Protein AF-A0A1V9YYJ2-F1 (afdb_monomer)

Foldseek 3Di:
DDDDDDDDDDDDDDPPPPPDDDQPVADPLLSVLDDPDPDPVCPVVVQVSCVVSQWDADPVPQWIARRVVRDIDHVVVVPDRDDDDDDDDDDDDDDPPPPPPDDPDDPDPVVVVSVPPDPPPPVVVVVVVVVVVVVVVVVVVVVCVVQCQQPVDPQSDGPDDPAANLLLVLQLVLVVLVVDPDPPDDDDDDCPDPVSDDPPDDRPDPHDDQDHDPCSQVCVQQPFQDQLLVVLVVLLVDQLLCLQVFQEAAQAADLVRPWGQALDPVVNVVCVVVNQALQNYNLSNLLSHNDVVSNCVNQVLLCCLAQLVVLVVDPNSVVSVVCSNPRPDDSVRVSCCSCVVRNHRTHGHDDWDQKDDWDWDWDWRQHPVRDIDTRTSDTDDIDGNNPPILCVQQNDTSSVVSVQCCDPPHQLDSAYSTPPDPRHSSPPDHVLNVCCVVVVAPPPHDPVVVVVCVVVNHRND

pLDDT: mean 78.97, std 23.79, range [22.7, 98.44]

Mean predicted aligned error: 15.54 Å

Organism: Achlya hypogyna (NCBI:txid1202772)

Sequence (461 aa):
MALSSRRRRTTVAPRSHRLSQPSLLFQATVQVFVTTPTEEKDAVTNRAMAAIAGLFVFPSKHVVFDINRWTFLPQKGALCDRTYAGSRMSSVLPQIQDLADYCPSSPTAAMIHHLGQIEAPSSIWLTTGLLYLVVTLACNIAYFNVVVQNLANDYGWAGFNCTGMQPFLANTFNRQLQWASTLQTPTPIALDKPATGDASQQYNVMSTAIKWSRGAVQRQVLDPFTPFTTVITDLRAMNPCMLPWMATQYCWLDFNRSWAMAATAQRQTRCLHHATNAAAYLESGLRNIADWAAWDHCWGVSFDVGVARDLRASAAGRAWLTATSTNANSVAAEVRYWTVVHGLQSFGLQWQNYKSAGMTDAITIVNALGVAYPLLLSQSVGAFHIKQQTSYKLYWSFASDLWAIGANRTSVGGKSLLRASAEFGFANVTRADLLFENTTLVAPLNAGFERLDAMLGPFGA

Solvent-accessible surface area (backbone atoms only — not comparable to full-atom values): 27484 Å² total; per-residue (Å²): 136,82,89,85,85,90,82,79,91,76,86,77,72,85,77,78,73,76,80,75,79,80,64,76,81,54,59,75,69,38,62,72,62,60,66,86,75,90,58,90,82,46,67,69,61,48,52,58,42,31,47,76,52,33,38,45,78,42,83,94,73,51,32,32,37,34,65,89,75,73,43,80,42,54,48,70,63,77,73,43,98,65,87,66,80,86,80,79,94,75,91,76,88,85,86,88,77,88,78,78,87,80,73,86,76,78,84,61,76,67,71,60,60,72,72,65,72,68,74,71,74,54,68,66,59,56,52,50,52,51,48,50,52,52,50,52,51,50,50,51,53,55,49,48,65,63,46,49,49,24,65,71,41,95,61,51,45,64,82,66,37,79,29,22,51,47,25,50,52,26,31,48,50,45,53,50,61,72,69,53,89,59,88,85,62,88,74,89,79,63,80,88,40,79,88,58,62,71,87,91,62,71,48,88,47,93,70,39,79,66,60,66,64,89,57,51,60,56,54,62,68,49,37,30,77,58,55,57,63,55,52,51,52,50,43,38,69,38,60,44,69,52,59,40,68,43,47,39,72,45,37,17,44,37,86,84,57,82,41,44,32,33,70,33,72,70,40,47,57,56,36,63,83,40,67,39,27,43,45,29,24,48,39,61,55,57,41,28,47,70,43,67,67,56,26,40,73,68,42,35,68,26,46,32,47,28,45,51,58,67,27,61,77,39,73,69,35,45,49,49,56,51,56,34,75,64,49,77,70,50,67,70,55,46,42,43,47,42,36,72,75,60,57,36,76,32,50,47,50,52,91,70,51,40,51,46,73,54,44,79,41,64,49,75,49,67,27,97,87,69,52,73,45,81,45,78,47,48,77,44,77,52,45,79,32,77,90,77,38,67,39,51,56,57,52,59,37,44,44,47,55,36,48,38,24,56,32,81,85,40,99,31,34,69,19,22,53,34,59,86,44,96,51,27,35,47,78,89,44,57,53,42,57,54,30,43,75,70,62,73,37,62,85,76,68,51,77,67,55,49,52,47,32,73,72,77,42,63,41,47,91

Radius of gyration: 43.13 Å; Cα contacts (8 Å, |Δi|>4): 512; chains: 1; bounding box: 86×76×126 Å

Structure (mmCIF, N/CA/C/O backbone):
data_AF-A0A1V9YYJ2-F1
#
_entry.id   AF-A0A1V9YYJ2-F1
#
loop_
_atom_site.group_PDB
_atom_site.id
_atom_site.type_symbol
_atom_site.label_atom_id
_atom_site.label_alt_id
_atom_site.label_comp_id
_atom_site.label_asym_id
_atom_site.label_entity_id
_atom_site.label_seq_id
_atom_site.pdbx_PDB_ins_code
_atom_site.Cartn_x
_atom_site.Cartn_y
_atom_site.Cartn_z
_atom_site.occupancy
_atom_site.B_iso_or_equiv
_atom_site.auth_seq_id
_atom_site.auth_comp_id
_atom_site.auth_asym_id
_atom_site.auth_atom_id
_atom_site.pdbx_PDB_model_num
ATOM 1 N N . MET A 1 1 ? -17.102 -40.697 -89.230 1.00 37.06 1 MET A N 1
ATOM 2 C CA . MET A 1 1 ? -15.943 -40.829 -90.142 1.00 37.06 1 MET A CA 1
ATOM 3 C C . MET A 1 1 ? -14.683 -40.775 -89.284 1.00 37.06 1 MET A C 1
ATOM 5 O O . MET A 1 1 ? -14.373 -39.718 -88.768 1.00 37.06 1 MET A O 1
ATOM 9 N N . ALA A 1 2 ? -14.212 -41.915 -88.771 1.00 27.84 2 ALA A N 1
ATOM 10 C CA . ALA A 1 2 ? -13.283 -42.857 -89.425 1.00 27.84 2 ALA A CA 1
ATOM 11 C C . ALA A 1 2 ? -11.838 -42.299 -89.453 1.00 27.84 2 ALA A C 1
ATOM 13 O O . ALA A 1 2 ? -11.575 -41.367 -90.198 1.00 27.84 2 ALA A O 1
ATOM 14 N N . LEU A 1 3 ? -10.989 -42.723 -88.495 1.00 27.16 3 LEU A N 1
ATOM 15 C CA . LEU A 1 3 ? -9.851 -43.674 -88.654 1.00 27.16 3 LEU A CA 1
ATOM 16 C C . LEU A 1 3 ? -8.567 -42.978 -89.163 1.00 27.16 3 LEU A C 1
ATOM 18 O O . LEU A 1 3 ? -8.640 -42.209 -90.100 1.00 27.16 3 LEU A O 1
ATOM 22 N N . SER A 1 4 ? -7.331 -43.227 -88.722 1.00 28.81 4 SER A N 1
ATOM 23 C CA . SER A 1 4 ? -6.692 -43.934 -87.603 1.00 28.81 4 SER A CA 1
ATOM 24 C C . SER A 1 4 ? -5.180 -43.620 -87.727 1.00 28.81 4 SER A C 1
ATOM 26 O O . SER A 1 4 ? -4.692 -43.553 -88.852 1.00 28.81 4 SER A O 1
ATOM 28 N N . SER A 1 5 ? -4.405 -43.542 -86.641 1.00 27.98 5 SER A N 1
ATOM 29 C CA . SER A 1 5 ? -3.248 -44.446 -86.463 1.00 27.98 5 SER A CA 1
ATOM 30 C C . SER A 1 5 ? -2.576 -44.273 -85.093 1.00 27.98 5 SER A C 1
ATOM 32 O O . SER A 1 5 ? -2.344 -43.180 -84.590 1.00 27.98 5 SER A O 1
ATOM 34 N N . ARG A 1 6 ? -2.316 -45.427 -84.472 1.00 32.59 6 ARG A N 1
ATOM 35 C CA . ARG A 1 6 ? -1.686 -45.662 -83.166 1.00 32.59 6 ARG A CA 1
ATOM 36 C C . ARG A 1 6 ? -0.205 -45.266 -83.153 1.00 32.59 6 ARG A C 1
ATOM 38 O O . ARG A 1 6 ? 0.503 -45.625 -84.088 1.00 32.59 6 ARG A O 1
ATOM 45 N N . ARG A 1 7 ? 0.316 -44.867 -81.980 1.00 28.02 7 ARG A N 1
ATOM 46 C CA . ARG A 1 7 ? 1.559 -45.463 -81.435 1.00 28.02 7 ARG A CA 1
ATOM 47 C C . ARG A 1 7 ? 1.689 -45.325 -79.905 1.00 28.02 7 ARG A C 1
ATOM 49 O O . ARG A 1 7 ? 1.794 -44.237 -79.366 1.00 28.02 7 ARG A O 1
ATOM 56 N N . ARG A 1 8 ? 1.641 -46.502 -79.265 1.00 28.17 8 ARG A N 1
ATOM 57 C CA . ARG A 1 8 ? 2.191 -46.972 -77.972 1.00 28.17 8 ARG A CA 1
ATOM 58 C C . ARG A 1 8 ? 2.398 -45.975 -76.814 1.00 28.17 8 ARG A C 1
ATOM 60 O O . ARG A 1 8 ? 3.345 -45.202 -76.803 1.00 28.17 8 ARG A O 1
ATOM 67 N N . ARG A 1 9 ? 1.633 -46.207 -75.736 1.00 31.69 9 ARG A N 1
ATOM 68 C CA . ARG A 1 9 ? 2.074 -46.000 -74.346 1.00 31.69 9 ARG A CA 1
ATOM 69 C C . ARG A 1 9 ? 3.296 -46.882 -74.067 1.00 31.69 9 ARG A C 1
ATOM 71 O O . ARG A 1 9 ? 3.188 -48.104 -74.135 1.00 31.69 9 ARG A O 1
ATOM 78 N N . THR A 1 10 ? 4.416 -46.271 -73.705 1.00 26.25 10 THR A N 1
ATOM 79 C CA . THR A 1 10 ? 5.493 -46.918 -72.947 1.00 26.25 10 THR A CA 1
ATOM 80 C C . THR A 1 10 ? 5.426 -46.418 -71.514 1.00 26.25 10 THR A C 1
ATOM 82 O O . THR A 1 10 ? 5.735 -45.268 -71.223 1.00 26.25 10 THR A O 1
ATOM 85 N N . THR A 1 11 ? 4.990 -47.300 -70.622 1.00 29.62 11 THR A N 1
ATOM 86 C CA . THR A 1 11 ? 5.250 -47.233 -69.186 1.00 29.62 11 THR A CA 1
ATOM 87 C C . THR A 1 11 ? 6.760 -47.198 -68.963 1.00 29.62 11 THR A C 1
ATOM 89 O O . THR A 1 11 ? 7.440 -48.192 -69.217 1.00 29.62 11 THR A O 1
ATOM 92 N N . VAL A 1 12 ? 7.293 -46.063 -68.511 1.00 27.06 12 VAL A N 1
ATOM 93 C CA . VAL A 1 12 ? 8.657 -45.989 -67.982 1.00 27.06 12 VAL A CA 1
ATOM 94 C C . VAL A 1 12 ? 8.564 -46.326 -66.499 1.00 27.06 12 VAL A C 1
ATOM 96 O O . VAL A 1 12 ? 8.037 -45.554 -65.705 1.00 27.06 12 VAL A O 1
ATOM 99 N N . ALA A 1 13 ? 9.016 -47.528 -66.151 1.00 25.92 13 ALA A N 1
ATOM 100 C CA . ALA A 1 13 ? 9.295 -47.909 -64.774 1.00 25.92 13 ALA A CA 1
ATOM 101 C C . ALA A 1 13 ? 10.300 -46.914 -64.156 1.00 25.92 13 ALA A C 1
ATOM 103 O O . ALA A 1 13 ? 11.171 -46.422 -64.882 1.00 25.92 13 ALA A O 1
ATOM 104 N N . PRO A 1 14 ? 10.228 -46.617 -62.845 1.00 23.80 14 PRO A N 1
ATOM 105 C CA . PRO A 1 14 ? 11.203 -45.749 -62.203 1.00 23.80 14 PRO A CA 1
ATOM 106 C C . PRO A 1 14 ? 12.583 -46.39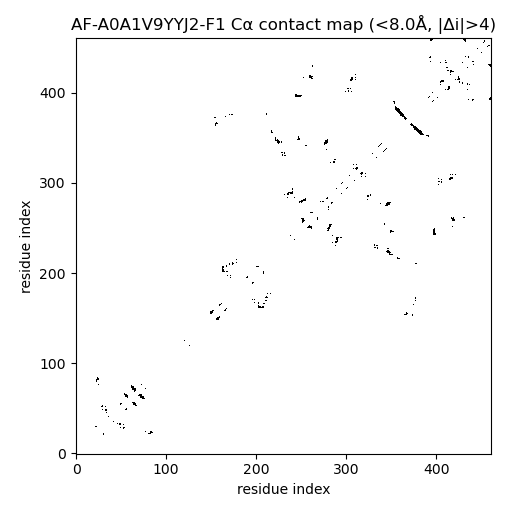8 -62.331 1.00 23.80 14 PRO A C 1
ATOM 108 O O . PRO A 1 14 ? 12.859 -47.435 -61.728 1.00 23.80 14 PRO A O 1
ATOM 111 N N . ARG A 1 15 ? 13.464 -45.803 -63.142 1.00 23.64 15 ARG A N 1
ATOM 112 C CA . ARG A 1 15 ? 14.891 -46.115 -63.079 1.00 23.64 15 ARG A CA 1
ATOM 113 C C . ARG A 1 15 ? 15.366 -45.618 -61.724 1.00 23.64 15 ARG A C 1
ATOM 115 O O . ARG A 1 15 ? 15.479 -44.417 -61.506 1.00 23.64 15 ARG A O 1
ATOM 122 N N . SER A 1 16 ? 15.611 -46.556 -60.818 1.00 27.45 16 SER A N 1
ATOM 123 C CA . SER A 1 16 ? 16.320 -46.322 -59.569 1.00 27.45 16 SER A CA 1
ATOM 124 C C . SER A 1 16 ? 17.687 -45.707 -59.889 1.00 27.45 16 SER A C 1
ATOM 126 O O . SER A 1 16 ? 18.645 -46.428 -60.185 1.00 27.45 16 SER A O 1
ATOM 128 N N . HIS A 1 17 ? 17.787 -44.377 -59.866 1.00 26.33 17 HIS A N 1
ATOM 129 C CA . HIS A 1 17 ? 19.080 -43.725 -59.729 1.00 26.33 17 HIS A CA 1
ATOM 130 C C . HIS A 1 17 ? 19.617 -44.151 -58.365 1.00 26.33 17 HIS A C 1
ATOM 132 O O . HIS A 1 17 ? 19.028 -43.846 -57.330 1.00 26.33 17 HIS A O 1
ATOM 138 N N . ARG A 1 18 ? 20.688 -44.951 -58.379 1.00 26.08 18 ARG A N 1
ATOM 139 C CA . ARG A 1 18 ? 21.444 -45.289 -57.175 1.00 26.08 18 ARG A CA 1
ATOM 140 C C . ARG A 1 18 ? 21.786 -43.975 -56.475 1.00 26.08 18 ARG A C 1
ATOM 142 O O . ARG A 1 18 ? 22.419 -43.121 -57.088 1.00 26.08 18 ARG A O 1
ATOM 149 N N . LEU A 1 19 ? 21.353 -43.824 -55.226 1.00 28.42 19 LEU A N 1
ATOM 150 C CA . LEU A 1 19 ? 21.832 -42.779 -54.327 1.00 28.42 19 LEU A CA 1
ATOM 151 C C . LEU A 1 19 ? 23.361 -42.894 -54.263 1.00 28.42 19 LEU A C 1
ATOM 153 O O . LEU A 1 19 ? 23.882 -43.865 -53.716 1.00 28.42 19 LEU A O 1
ATOM 157 N N . SER A 1 20 ? 24.071 -41.946 -54.874 1.00 40.75 20 SER A N 1
ATOM 158 C CA . SER A 1 20 ? 25.507 -41.775 -54.670 1.00 40.75 20 SER A CA 1
ATOM 159 C C . SER A 1 20 ? 25.718 -41.427 -53.201 1.00 40.75 20 SER A C 1
ATOM 161 O O . SER A 1 20 ? 25.141 -40.453 -52.712 1.00 40.75 20 SER A O 1
ATOM 163 N N . GLN A 1 21 ? 26.475 -42.248 -52.476 1.00 42.50 21 GLN A N 1
ATOM 164 C CA . GLN A 1 21 ? 26.762 -41.972 -51.074 1.00 42.50 21 GLN A CA 1
ATOM 165 C C . GLN A 1 21 ? 27.540 -40.646 -50.963 1.00 42.50 21 GLN A C 1
ATOM 167 O O . GLN A 1 21 ? 28.460 -40.413 -51.743 1.00 42.50 21 GLN A O 1
ATOM 172 N N . PRO A 1 22 ? 27.170 -39.752 -50.033 1.00 44.50 22 PRO A N 1
ATOM 173 C CA . PRO A 1 22 ? 27.871 -38.489 -49.845 1.00 44.50 22 PRO A CA 1
ATOM 174 C C . PRO A 1 22 ? 29.315 -38.718 -49.367 1.00 44.50 22 PRO A C 1
ATOM 176 O O . PRO A 1 22 ? 29.545 -39.413 -48.376 1.00 44.50 22 PRO A O 1
ATOM 179 N N . SER A 1 23 ? 30.296 -38.107 -50.040 1.00 48.06 23 SER A N 1
ATOM 180 C CA . SER A 1 23 ? 31.712 -38.208 -49.660 1.00 48.06 23 SER A CA 1
ATOM 181 C C . SER A 1 23 ? 31.968 -37.598 -48.276 1.00 48.06 23 SER A C 1
ATOM 183 O O . SER A 1 23 ? 31.899 -36.382 -48.102 1.00 48.06 23 SER A O 1
ATOM 185 N N . LEU A 1 24 ? 32.330 -38.430 -47.292 1.00 49.12 24 LEU A N 1
ATOM 186 C CA . LEU A 1 24 ? 32.699 -38.017 -45.921 1.00 49.12 24 LEU A CA 1
ATOM 187 C C . LEU A 1 24 ? 33.987 -37.174 -45.851 1.00 49.12 24 LEU A C 1
ATOM 189 O O . LEU A 1 24 ? 34.376 -36.686 -44.787 1.00 49.12 24 LEU A O 1
ATOM 193 N N . LEU A 1 25 ? 34.675 -37.026 -46.983 1.00 48.78 25 LEU A N 1
ATOM 194 C CA . LEU A 1 25 ? 35.920 -36.282 -47.093 1.00 48.78 25 LEU A CA 1
ATOM 195 C C . LEU A 1 25 ? 35.671 -34.767 -47.105 1.00 48.78 25 LEU A C 1
ATOM 197 O O . LEU A 1 25 ? 36.520 -34.022 -46.622 1.00 48.78 25 LEU A O 1
ATOM 201 N N . PHE A 1 26 ? 34.491 -34.331 -47.555 1.00 53.19 26 PHE A N 1
ATOM 202 C CA . PHE A 1 26 ? 34.093 -32.927 -47.640 1.00 53.19 26 PHE A CA 1
ATOM 203 C C . PHE A 1 26 ? 32.981 -32.582 -46.641 1.00 53.19 26 PHE A C 1
ATOM 205 O O . PHE A 1 26 ? 32.183 -33.429 -46.245 1.00 53.19 26 PHE A O 1
ATOM 212 N N . GLN A 1 27 ? 32.932 -31.320 -46.215 1.00 56.91 27 GLN A N 1
ATOM 213 C CA . GLN A 1 27 ? 31.890 -30.819 -45.318 1.00 56.91 27 GLN A CA 1
ATOM 214 C C . GLN A 1 27 ? 30.522 -30.814 -46.026 1.00 56.91 27 GLN A C 1
ATOM 216 O O . GLN A 1 27 ? 30.451 -30.666 -47.245 1.00 56.91 27 GLN A O 1
ATOM 221 N N . ALA A 1 28 ? 29.428 -30.951 -45.270 1.00 55.91 28 ALA A N 1
ATOM 222 C CA . ALA A 1 28 ? 28.074 -31.074 -45.827 1.00 55.91 28 ALA A CA 1
ATOM 223 C C . ALA A 1 28 ? 27.682 -29.917 -46.769 1.00 55.91 28 ALA A C 1
ATOM 225 O O . ALA A 1 28 ? 26.941 -30.121 -47.724 1.00 55.91 28 ALA A O 1
ATOM 226 N N . THR A 1 29 ? 28.229 -28.719 -46.548 1.00 53.84 29 THR A N 1
ATOM 227 C CA . THR A 1 29 ? 28.042 -27.546 -47.415 1.00 53.84 29 THR A CA 1
ATOM 228 C C . THR A 1 29 ? 28.568 -27.773 -48.832 1.00 53.84 29 THR A C 1
ATOM 230 O O . THR A 1 29 ? 27.906 -27.393 -49.789 1.00 53.84 29 THR A O 1
ATOM 233 N N . VAL A 1 30 ? 29.702 -28.461 -48.991 1.00 50.97 30 VAL A N 1
ATOM 234 C CA . VAL A 1 30 ? 30.293 -28.789 -50.299 1.00 50.97 30 VAL A CA 1
ATOM 235 C C . VAL A 1 30 ? 29.390 -29.738 -51.089 1.00 50.97 30 VAL A C 1
ATOM 237 O O . VAL A 1 30 ? 29.219 -29.576 -52.293 1.00 50.97 30 VAL A O 1
ATOM 240 N N . GLN A 1 31 ? 28.763 -30.702 -50.411 1.00 53.78 31 GLN A N 1
ATOM 241 C CA . GLN A 1 31 ? 27.898 -31.701 -51.048 1.00 53.78 31 GLN A CA 1
ATOM 242 C C . GLN A 1 31 ? 26.609 -31.105 -51.627 1.00 53.78 31 GLN A C 1
ATOM 244 O O . GLN A 1 31 ? 26.038 -31.679 -52.547 1.00 53.78 31 GLN A O 1
ATOM 249 N N . VAL A 1 32 ? 26.163 -29.954 -51.115 1.00 51.12 32 VAL A N 1
ATOM 250 C CA . VAL A 1 32 ? 24.990 -29.238 -51.642 1.00 51.12 32 VAL A CA 1
ATOM 251 C C . VAL A 1 32 ? 25.315 -28.522 -52.956 1.00 51.12 32 VAL A C 1
ATOM 253 O O . VAL A 1 32 ? 24.465 -28.448 -53.838 1.00 51.12 32 VAL A O 1
ATOM 256 N N . PHE A 1 33 ? 26.543 -28.017 -53.107 1.00 46.81 33 PHE A N 1
ATOM 257 C CA . PHE A 1 33 ? 26.962 -27.273 -54.300 1.00 46.81 33 PHE A CA 1
ATOM 258 C C . PHE A 1 33 ? 27.529 -28.166 -55.412 1.00 46.81 33 PHE A C 1
ATOM 260 O O . PHE A 1 33 ? 27.474 -27.792 -56.582 1.00 46.81 33 PHE A O 1
ATOM 267 N N . VAL A 1 34 ? 28.043 -29.354 -55.082 1.00 49.72 34 VAL A N 1
ATOM 268 C CA . VAL A 1 34 ? 28.567 -30.317 -56.063 1.00 49.72 34 VAL A CA 1
ATOM 269 C C . VAL A 1 34 ? 27.426 -31.209 -56.560 1.00 49.72 34 VAL A C 1
ATOM 271 O O . VAL A 1 34 ? 27.210 -32.314 -56.070 1.00 49.72 34 VAL A O 1
ATOM 274 N N . THR A 1 35 ? 26.669 -30.729 -57.543 1.00 44.78 35 THR A N 1
ATOM 275 C CA . THR A 1 35 ? 25.742 -31.574 -58.312 1.00 44.78 35 THR A CA 1
ATOM 276 C C . THR A 1 35 ? 26.499 -32.245 -59.462 1.00 44.78 35 THR A C 1
ATOM 278 O O . THR A 1 35 ? 27.324 -31.621 -60.128 1.00 44.78 35 THR A O 1
ATOM 281 N N . THR A 1 36 ? 26.276 -33.546 -59.680 1.00 42.56 36 THR A N 1
ATOM 282 C CA . THR A 1 36 ? 26.911 -34.300 -60.776 1.00 42.56 36 THR A CA 1
ATOM 283 C C . THR A 1 36 ? 26.451 -33.743 -62.130 1.00 42.56 36 THR A C 1
ATOM 285 O O . THR A 1 36 ? 25.243 -33.772 -62.379 1.00 42.56 36 THR A O 1
ATOM 288 N N . PRO A 1 37 ? 27.350 -33.268 -63.013 1.00 42.00 37 PRO A N 1
ATOM 289 C CA . PRO A 1 37 ? 26.942 -32.656 -64.270 1.00 42.00 37 PRO A CA 1
ATOM 290 C C . PRO A 1 37 ? 26.544 -33.729 -65.285 1.00 42.00 37 PRO A C 1
ATOM 292 O O . PRO A 1 37 ? 27.252 -34.723 -65.461 1.00 42.00 37 PRO A O 1
ATOM 295 N N . THR A 1 38 ? 25.405 -33.537 -65.950 1.00 39.78 38 THR A N 1
ATOM 296 C CA . THR A 1 38 ? 24.913 -34.432 -67.010 1.00 39.78 38 THR A CA 1
ATOM 297 C C . THR A 1 38 ? 25.355 -34.020 -68.415 1.00 39.78 38 THR A C 1
ATOM 299 O O . THR A 1 38 ? 25.208 -34.830 -69.323 1.00 39.78 38 THR A O 1
ATOM 302 N N . GLU A 1 39 ? 25.939 -32.831 -68.619 1.00 36.94 39 GLU A N 1
ATOM 303 C CA . GLU A 1 39 ? 26.444 -32.397 -69.932 1.00 36.94 39 GLU A CA 1
ATOM 304 C C . GLU A 1 39 ? 27.735 -31.551 -69.861 1.00 36.94 39 GLU A C 1
ATOM 306 O O . GLU A 1 39 ? 28.061 -30.902 -68.869 1.00 36.94 39 GLU A O 1
ATOM 311 N N . GLU A 1 40 ? 28.480 -31.557 -70.969 1.00 40.44 40 GLU A N 1
ATOM 312 C CA . GLU A 1 40 ? 29.850 -31.044 -71.149 1.00 40.44 40 GLU A CA 1
ATOM 313 C C . GLU A 1 40 ? 30.000 -29.508 -71.005 1.00 40.44 40 GLU A C 1
ATOM 315 O O . GLU A 1 40 ? 31.113 -28.995 -70.894 1.00 40.44 40 GLU A O 1
ATOM 320 N N . LYS A 1 41 ? 28.891 -28.755 -70.934 1.00 34.53 41 LYS A N 1
ATOM 321 C CA . LYS A 1 41 ? 28.882 -27.289 -70.733 1.00 34.53 41 LYS A CA 1
ATOM 322 C C . LYS A 1 41 ? 29.090 -26.837 -69.277 1.00 34.53 41 LYS A C 1
ATOM 324 O O . LYS A 1 41 ? 29.326 -25.652 -69.049 1.00 34.53 41 LYS A O 1
ATOM 329 N N . ASP A 1 42 ? 29.079 -27.750 -68.306 1.00 38.34 42 ASP A N 1
ATOM 330 C CA . ASP A 1 42 ? 29.080 -27.421 -66.869 1.00 38.34 42 ASP A CA 1
ATOM 331 C C . ASP A 1 42 ? 30.477 -27.287 -66.223 1.00 38.34 42 ASP A C 1
ATOM 333 O O . ASP A 1 42 ? 30.609 -27.023 -65.023 1.00 38.34 42 ASP A O 1
ATOM 337 N N . ALA A 1 43 ? 31.557 -27.446 -66.994 1.00 38.84 43 ALA A N 1
ATOM 338 C CA . ALA A 1 43 ? 32.921 -27.478 -66.453 1.00 38.84 43 ALA A CA 1
ATOM 339 C C . ALA A 1 43 ? 33.406 -26.126 -65.879 1.00 38.84 43 ALA A C 1
ATOM 341 O O . ALA A 1 43 ? 34.162 -26.105 -64.904 1.00 38.84 43 ALA A O 1
ATOM 342 N N . VAL A 1 44 ? 32.963 -24.994 -66.443 1.00 35.44 44 VAL A N 1
ATOM 343 C CA . VAL A 1 44 ? 33.327 -23.641 -65.968 1.00 35.44 44 VAL A CA 1
ATOM 344 C C . VAL A 1 44 ? 32.536 -23.272 -64.706 1.00 35.44 44 VAL A C 1
ATOM 346 O O . VAL A 1 44 ? 33.095 -22.721 -63.755 1.00 35.44 44 VAL A O 1
ATOM 349 N N . THR A 1 45 ? 31.263 -23.668 -64.651 1.00 37.56 45 THR A N 1
ATOM 350 C CA . THR A 1 45 ? 30.339 -23.491 -63.518 1.00 37.56 45 THR A CA 1
ATOM 351 C C . THR A 1 45 ? 30.837 -24.208 -62.256 1.00 37.56 45 THR A C 1
ATOM 353 O O . THR A 1 45 ? 30.661 -23.725 -61.137 1.00 37.56 45 THR A O 1
ATOM 356 N N . ASN A 1 46 ? 31.562 -25.315 -62.436 1.00 52.78 46 ASN A N 1
ATOM 357 C CA . ASN A 1 46 ? 32.107 -26.139 -61.359 1.00 52.78 46 ASN A CA 1
ATOM 358 C C . ASN A 1 46 ? 33.237 -25.465 -60.552 1.00 52.78 46 ASN A C 1
ATOM 360 O O . ASN A 1 46 ? 33.392 -25.750 -59.368 1.00 52.78 46 ASN A O 1
ATOM 364 N N . ARG A 1 47 ? 34.019 -24.540 -61.137 1.00 51.31 47 ARG A N 1
ATOM 365 C CA . ARG A 1 47 ? 35.118 -23.859 -60.412 1.00 51.31 47 ARG A CA 1
ATOM 366 C C . ARG A 1 47 ? 34.626 -22.756 -59.486 1.00 51.31 47 ARG A C 1
ATOM 368 O O . ARG A 1 47 ? 35.138 -22.624 -58.380 1.00 51.31 47 ARG A O 1
ATOM 375 N N . ALA A 1 48 ? 33.638 -21.983 -59.932 1.00 52.66 48 ALA A N 1
ATOM 376 C CA . ALA A 1 48 ? 33.012 -20.964 -59.098 1.00 52.66 48 ALA A CA 1
ATOM 377 C C . ALA A 1 48 ? 32.258 -21.614 -57.929 1.00 52.66 48 ALA A C 1
ATOM 379 O O . ALA A 1 48 ? 32.418 -21.183 -56.792 1.00 52.66 48 ALA A O 1
ATOM 380 N N . MET A 1 49 ? 31.522 -22.704 -58.186 1.00 51.53 49 MET A N 1
ATOM 381 C CA . MET A 1 49 ? 30.853 -23.469 -57.128 1.00 51.53 49 MET A CA 1
ATOM 382 C C . MET A 1 49 ? 31.844 -24.139 -56.168 1.00 51.53 49 MET A C 1
ATOM 384 O O . MET A 1 49 ? 31.633 -24.080 -54.961 1.00 51.53 49 MET A O 1
ATOM 388 N N . ALA A 1 50 ? 32.961 -24.684 -56.664 1.00 54.00 50 ALA A N 1
ATOM 389 C CA . ALA A 1 50 ? 34.034 -25.194 -55.810 1.00 54.00 50 ALA A CA 1
ATOM 390 C C . ALA A 1 50 ? 34.653 -24.087 -54.938 1.00 54.00 50 ALA A C 1
ATOM 392 O O . ALA A 1 50 ? 34.809 -24.290 -53.738 1.00 54.00 50 ALA A O 1
ATOM 393 N N . ALA A 1 51 ? 34.926 -22.901 -55.493 1.00 59.84 51 ALA A N 1
ATOM 394 C CA . ALA A 1 51 ? 35.468 -21.771 -54.737 1.00 59.84 51 ALA A CA 1
ATOM 395 C C . ALA A 1 51 ? 34.486 -21.245 -53.673 1.00 59.84 51 ALA A C 1
ATOM 397 O O . ALA A 1 51 ? 34.900 -20.973 -52.548 1.00 59.84 51 ALA A O 1
ATOM 398 N N . ILE A 1 52 ? 33.186 -21.165 -53.988 1.00 57.97 52 ILE A N 1
ATOM 399 C CA . ILE A 1 52 ? 32.123 -20.811 -53.027 1.00 57.97 52 ILE A CA 1
ATOM 400 C C . ILE A 1 52 ? 32.001 -21.879 -51.929 1.00 57.97 52 ILE A C 1
ATOM 402 O O . ILE A 1 52 ? 31.782 -21.552 -50.766 1.00 57.97 52 ILE A O 1
ATOM 406 N N . ALA A 1 53 ? 32.206 -23.149 -52.276 1.00 55.16 53 ALA A N 1
ATOM 407 C CA . ALA A 1 53 ? 32.266 -24.257 -51.328 1.00 55.16 53 ALA A CA 1
ATOM 408 C C . ALA A 1 53 ? 33.593 -24.324 -50.536 1.00 55.16 53 ALA A C 1
ATOM 410 O O . ALA A 1 53 ? 33.730 -25.166 -49.648 1.00 55.16 53 ALA A O 1
ATOM 411 N N . GLY A 1 54 ? 34.561 -23.441 -50.819 1.00 59.03 54 GLY A N 1
ATOM 412 C CA . GLY A 1 54 ? 35.845 -23.362 -50.120 1.00 59.03 54 GLY A CA 1
ATOM 413 C C . GLY A 1 54 ? 36.957 -24.268 -50.669 1.00 59.03 54 GLY A C 1
ATOM 414 O O . GLY A 1 54 ? 37.963 -24.474 -49.995 1.00 59.03 54 GLY A O 1
ATOM 415 N N . LEU A 1 55 ? 36.803 -24.812 -51.877 1.00 61.16 55 LEU A N 1
ATOM 416 C CA . LEU A 1 55 ? 37.767 -25.690 -52.544 1.00 61.16 55 LEU A CA 1
ATOM 417 C C . LEU A 1 55 ? 38.499 -24.968 -53.683 1.00 61.16 55 LEU A C 1
ATOM 419 O O . LEU A 1 55 ? 37.897 -24.551 -54.673 1.00 61.16 55 LEU A O 1
ATOM 423 N N . PHE A 1 56 ? 39.826 -24.895 -53.588 1.00 63.59 56 PHE A N 1
ATOM 424 C CA . PHE A 1 56 ? 40.696 -24.268 -54.584 1.00 63.59 56 PHE A CA 1
ATOM 425 C C . PHE A 1 56 ? 41.561 -25.318 -55.283 1.00 63.59 56 PHE A C 1
ATOM 427 O O . PHE A 1 56 ? 42.428 -25.945 -54.676 1.00 63.59 56 PHE A O 1
ATOM 434 N N . VAL A 1 57 ? 41.337 -25.526 -56.580 1.00 57.84 57 VAL A N 1
ATOM 435 C CA . VAL A 1 57 ? 42.064 -26.532 -57.370 1.00 57.84 57 VAL A CA 1
ATOM 436 C C . VAL A 1 57 ? 43.342 -25.922 -57.948 1.00 57.84 57 VAL A C 1
ATOM 438 O O . VAL A 1 57 ? 43.268 -24.944 -58.688 1.00 57.84 57 VAL A O 1
ATOM 441 N N . PHE A 1 58 ? 44.503 -26.522 -57.662 1.00 56.78 58 PHE A N 1
ATOM 442 C CA . PHE A 1 58 ? 45.800 -26.123 -58.218 1.00 56.78 58 PHE A CA 1
ATOM 443 C C . PHE A 1 58 ? 46.211 -27.061 -59.368 1.00 56.78 58 PHE A C 1
ATOM 445 O O . PHE A 1 58 ? 46.662 -28.185 -59.112 1.00 56.78 58 PHE A O 1
ATOM 452 N N . PRO A 1 59 ? 46.110 -26.619 -60.639 1.00 50.12 59 PRO A N 1
ATOM 453 C CA . PRO A 1 59 ? 46.319 -27.486 -61.802 1.00 50.12 59 PRO A CA 1
ATOM 454 C C . PRO A 1 59 ? 47.758 -27.992 -61.930 1.00 50.12 59 PRO A C 1
ATOM 456 O O . PRO A 1 59 ? 47.983 -29.116 -62.360 1.00 50.12 59 PRO A O 1
ATOM 459 N N . SER A 1 60 ? 48.738 -27.180 -61.525 1.00 48.50 60 SER A N 1
ATOM 460 C CA . SER A 1 60 ? 50.167 -27.464 -61.715 1.00 48.50 60 SER A CA 1
ATOM 461 C C . SER A 1 60 ? 50.733 -28.531 -60.779 1.00 48.50 60 SER A C 1
ATOM 463 O O . SER A 1 60 ? 51.834 -29.020 -61.015 1.00 48.50 60 SER A O 1
ATOM 465 N N . LYS A 1 61 ? 50.015 -28.882 -59.705 1.00 51.91 61 LYS A N 1
ATOM 466 C CA . LYS A 1 61 ? 50.493 -29.827 -58.683 1.00 51.91 61 LYS A CA 1
ATOM 467 C C . LYS A 1 61 ? 49.563 -31.020 -58.457 1.00 51.91 61 LYS A C 1
ATOM 469 O O . LYS A 1 61 ? 49.899 -31.880 -57.654 1.00 51.91 61 LYS A O 1
ATOM 474 N N . HIS A 1 62 ? 48.421 -31.091 -59.148 1.00 56.78 62 HIS A N 1
ATOM 475 C CA . HIS A 1 62 ? 47.375 -32.095 -58.905 1.00 56.78 62 HIS A CA 1
ATOM 476 C C . HIS A 1 62 ? 46.899 -32.140 -57.438 1.00 56.78 62 HIS A C 1
ATOM 478 O O . HIS A 1 62 ? 46.704 -33.215 -56.861 1.00 56.78 62 HIS A O 1
ATOM 484 N N . VAL A 1 63 ? 46.708 -30.966 -56.823 1.00 56.31 63 VAL A N 1
ATOM 485 C CA . VAL A 1 63 ? 46.282 -30.819 -55.420 1.00 56.31 63 VAL A CA 1
ATOM 486 C C . VAL A 1 63 ? 45.081 -29.874 -55.320 1.00 56.31 63 VAL A C 1
ATOM 488 O O . VAL A 1 63 ? 45.016 -28.868 -56.027 1.00 56.31 63 VAL A O 1
ATOM 491 N N . VAL A 1 64 ? 44.140 -30.182 -54.430 1.00 62.66 64 VAL A N 1
ATOM 492 C CA . VAL A 1 64 ? 43.012 -29.320 -54.050 1.00 62.66 64 VAL A CA 1
ATOM 493 C C . VAL A 1 64 ? 43.255 -28.786 -52.642 1.00 62.66 64 VAL A C 1
ATOM 495 O O . VAL A 1 64 ? 43.550 -29.557 -51.735 1.00 62.66 64 VAL A O 1
ATOM 498 N N . PHE A 1 65 ? 43.153 -27.477 -52.452 1.00 65.50 65 PHE A N 1
ATOM 499 C CA . PHE A 1 65 ? 43.227 -26.840 -51.143 1.00 65.50 65 PHE A CA 1
ATOM 500 C C . PHE A 1 65 ? 41.819 -26.607 -50.596 1.00 65.50 65 PHE A C 1
ATOM 502 O O . PHE A 1 65 ? 41.012 -25.941 -51.242 1.00 65.50 65 PHE A O 1
ATOM 509 N N . ASP A 1 66 ? 41.532 -27.161 -49.423 1.00 66.50 66 ASP A N 1
ATOM 510 C CA . ASP A 1 66 ? 40.283 -26.934 -48.693 1.00 66.50 66 ASP A CA 1
ATOM 511 C C . ASP A 1 66 ? 40.503 -25.826 -47.660 1.00 66.50 66 ASP A C 1
ATOM 513 O O . ASP A 1 66 ? 41.256 -26.009 -46.701 1.00 66.50 66 ASP A O 1
ATOM 517 N N . ILE A 1 67 ? 39.850 -24.676 -47.852 1.00 66.31 67 ILE A N 1
ATOM 518 C CA . ILE A 1 67 ? 39.968 -23.519 -46.959 1.00 66.31 67 ILE A CA 1
ATOM 519 C C . ILE A 1 67 ? 39.328 -23.775 -45.592 1.00 66.31 67 ILE A C 1
ATOM 521 O O . ILE A 1 67 ? 39.811 -23.252 -44.592 1.00 66.31 67 ILE A O 1
ATOM 525 N N . ASN A 1 68 ? 38.286 -24.610 -45.527 1.00 61.06 68 ASN A N 1
ATOM 526 C CA . ASN A 1 68 ? 37.566 -24.889 -44.286 1.00 61.06 68 ASN A CA 1
ATOM 527 C C . ASN A 1 68 ? 38.397 -25.781 -43.354 1.00 61.06 68 ASN A C 1
ATOM 529 O O . ASN A 1 68 ? 38.276 -25.693 -42.134 1.00 61.06 68 ASN A O 1
ATOM 533 N N . ARG A 1 69 ? 39.255 -26.635 -43.926 1.00 61.03 69 ARG A N 1
ATOM 534 C CA . ARG A 1 69 ? 40.173 -27.515 -43.180 1.00 61.03 69 ARG A CA 1
ATOM 535 C C . ARG A 1 69 ? 41.626 -27.056 -43.190 1.00 61.03 69 ARG A C 1
ATOM 537 O O . ARG A 1 69 ? 42.437 -27.651 -42.489 1.00 61.03 69 ARG A O 1
ATOM 544 N N . TRP A 1 70 ? 41.958 -26.047 -43.989 1.00 68.75 70 TRP A N 1
ATOM 545 C CA . TRP A 1 70 ? 43.314 -25.540 -44.191 1.00 68.75 70 TRP A CA 1
ATOM 546 C C . TRP A 1 70 ? 44.330 -26.633 -44.578 1.00 68.75 70 TRP A C 1
ATOM 548 O O . TRP A 1 70 ? 45.443 -26.697 -44.055 1.00 68.75 70 TRP A O 1
ATOM 558 N N . THR A 1 71 ? 43.940 -27.543 -45.477 1.00 65.25 71 THR A N 1
ATOM 559 C CA . THR A 1 71 ? 44.767 -28.698 -45.877 1.00 65.25 71 THR A CA 1
ATOM 560 C C . THR A 1 71 ? 44.775 -28.923 -47.386 1.00 65.25 71 THR A C 1
ATOM 562 O O . THR A 1 71 ? 43.867 -28.521 -48.112 1.00 65.25 71 THR A O 1
ATOM 565 N N . PHE A 1 72 ? 45.839 -29.577 -47.857 1.00 63.06 72 PHE A N 1
ATOM 566 C CA . PHE A 1 72 ? 46.042 -29.957 -49.251 1.00 63.06 72 PHE A CA 1
ATOM 567 C C . PHE A 1 72 ? 45.653 -31.426 -49.468 1.00 63.06 72 PHE A C 1
ATOM 569 O O . PHE A 1 72 ? 46.196 -32.318 -48.819 1.00 63.06 72 PHE A O 1
ATOM 576 N N . LEU A 1 73 ? 44.740 -31.679 -50.404 1.00 61.81 73 LEU A N 1
ATOM 577 C CA . LEU A 1 73 ? 44.235 -33.003 -50.761 1.00 61.81 73 LEU A CA 1
ATOM 578 C C . LEU A 1 73 ? 44.730 -33.416 -52.162 1.00 61.81 73 LEU A C 1
ATOM 580 O O . LEU A 1 73 ? 44.640 -32.617 -53.097 1.00 61.81 73 LEU A O 1
ATOM 584 N N . PRO A 1 74 ? 45.221 -34.653 -52.364 1.00 58.41 74 PRO A N 1
ATOM 585 C CA . PRO A 1 74 ? 45.618 -35.128 -53.687 1.00 58.41 74 PRO A CA 1
ATOM 586 C C . PRO A 1 74 ? 44.404 -35.306 -54.613 1.00 58.41 74 PRO A C 1
ATOM 588 O O . PRO A 1 74 ? 43.423 -35.955 -54.249 1.00 58.41 74 PRO A O 1
ATOM 591 N N . GLN A 1 75 ? 44.489 -34.808 -55.853 1.00 51.50 75 GLN A N 1
ATOM 592 C CA . GLN A 1 75 ? 43.382 -34.807 -56.826 1.00 51.50 75 GLN A CA 1
ATOM 593 C C . GLN A 1 75 ? 42.844 -36.217 -57.148 1.00 51.50 75 GLN A C 1
ATOM 595 O O . GLN A 1 75 ? 41.647 -36.382 -57.374 1.00 51.50 75 GLN A O 1
ATOM 600 N N . LYS A 1 76 ? 43.695 -37.255 -57.104 1.00 46.56 76 LYS A N 1
ATOM 601 C CA . LYS A 1 76 ? 43.286 -38.663 -57.296 1.00 46.56 76 LYS A CA 1
ATOM 602 C C . LYS A 1 76 ? 42.440 -39.215 -56.138 1.00 46.56 76 LYS A C 1
ATOM 604 O O . LYS A 1 76 ? 41.580 -40.056 -56.374 1.00 46.56 76 LYS A O 1
ATOM 609 N N . GLY A 1 77 ? 42.654 -38.726 -54.915 1.00 46.88 77 GLY A N 1
ATOM 610 C CA . GLY 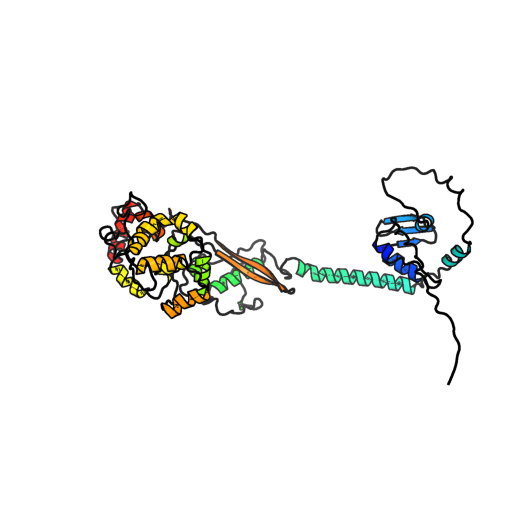A 1 77 ? 41.871 -39.105 -53.732 1.00 46.88 77 GLY A CA 1
ATOM 611 C C . GLY A 1 77 ? 40.531 -38.372 -53.626 1.00 46.88 77 GLY A C 1
ATOM 612 O O . GLY A 1 77 ? 39.615 -38.882 -52.999 1.00 46.88 77 GLY A O 1
ATOM 613 N N . ALA A 1 78 ? 40.390 -37.212 -54.277 1.00 45.38 78 ALA A N 1
ATOM 614 C CA . ALA A 1 78 ? 39.131 -36.465 -54.338 1.00 45.38 78 ALA A CA 1
ATOM 615 C C . ALA A 1 78 ? 38.124 -37.038 -55.361 1.00 45.38 78 ALA A C 1
ATOM 617 O O . ALA A 1 78 ? 36.929 -36.794 -55.232 1.00 45.38 78 ALA A O 1
ATOM 618 N N . LEU A 1 79 ? 38.603 -37.785 -56.367 1.00 42.50 79 LEU A N 1
ATOM 619 C CA . LEU A 1 79 ? 37.788 -38.405 -57.428 1.00 42.50 79 LEU A CA 1
ATOM 620 C C . LEU A 1 79 ? 37.507 -39.900 -57.202 1.00 42.50 79 LEU A C 1
ATOM 622 O O . LEU A 1 79 ? 36.610 -40.451 -57.834 1.00 42.50 79 LEU A O 1
ATOM 626 N N . CYS A 1 80 ? 38.264 -40.567 -56.326 1.00 35.34 80 CYS A N 1
ATOM 627 C CA . CYS A 1 80 ? 37.987 -41.946 -55.935 1.00 35.34 80 CYS A CA 1
ATOM 628 C C . CYS A 1 80 ? 37.086 -41.954 -54.702 1.00 35.34 80 CYS A C 1
ATOM 630 O O . CYS A 1 80 ? 37.466 -41.466 -53.643 1.00 35.34 80 CYS A O 1
ATOM 632 N N . ASP A 1 81 ? 35.908 -42.548 -54.849 1.00 37.34 81 ASP A N 1
ATOM 633 C CA . ASP A 1 81 ? 34.870 -42.675 -53.829 1.00 37.34 81 ASP A CA 1
ATOM 634 C C . ASP A 1 81 ? 35.281 -43.675 -52.724 1.00 37.34 81 ASP A C 1
ATOM 636 O O . ASP A 1 81 ? 34.735 -44.772 -52.597 1.00 37.34 81 ASP A O 1
ATOM 640 N N . ARG A 1 82 ? 36.333 -43.353 -51.954 1.00 33.62 82 ARG A N 1
ATOM 641 C CA . ARG A 1 82 ? 36.752 -44.135 -50.783 1.00 33.62 82 ARG A CA 1
ATOM 642 C C . ARG A 1 82 ? 36.990 -43.258 -49.557 1.00 33.62 82 ARG A C 1
ATOM 644 O O . ARG A 1 82 ? 37.807 -42.344 -49.531 1.00 33.62 82 ARG A O 1
ATOM 651 N N . THR A 1 83 ? 36.245 -43.625 -48.523 1.00 30.31 83 THR A N 1
ATOM 652 C CA . THR A 1 83 ? 36.240 -43.167 -47.134 1.00 30.31 83 THR A CA 1
ATOM 653 C C . THR A 1 83 ? 37.630 -42.955 -46.526 1.00 30.31 83 THR A C 1
ATOM 655 O O . THR A 1 83 ? 38.382 -43.914 -46.369 1.00 30.31 83 THR A O 1
ATOM 658 N N . TYR A 1 84 ? 37.910 -41.736 -46.053 1.00 28.59 84 TYR A N 1
ATOM 659 C CA . TYR A 1 84 ? 38.880 -41.491 -44.979 1.00 28.59 84 TYR A CA 1
ATOM 660 C C . TYR A 1 84 ? 38.109 -41.214 -43.681 1.00 28.59 84 TYR A C 1
ATOM 662 O O . TYR A 1 84 ? 37.598 -40.116 -43.469 1.00 28.59 84 TYR A O 1
ATOM 670 N N . ALA A 1 85 ? 37.999 -42.230 -42.823 1.00 24.27 85 ALA A N 1
ATOM 671 C CA . ALA A 1 85 ? 37.622 -42.057 -41.424 1.00 24.27 85 ALA A CA 1
ATOM 672 C C . ALA A 1 85 ? 38.890 -41.673 -40.651 1.00 24.27 85 ALA A C 1
ATOM 674 O O . ALA A 1 85 ? 39.898 -42.376 -40.709 1.00 24.27 85 ALA A O 1
ATOM 675 N N . GLY A 1 86 ? 38.873 -40.507 -40.009 1.00 26.64 86 GLY A N 1
ATOM 676 C CA . GLY A 1 86 ? 40.061 -39.924 -39.398 1.00 26.64 86 GLY A CA 1
ATOM 677 C C . GLY A 1 86 ? 40.632 -40.743 -38.242 1.00 26.64 86 GLY A C 1
ATOM 678 O O . GLY A 1 86 ? 39.911 -41.437 -37.535 1.00 26.64 86 GLY A O 1
ATOM 679 N N . SER A 1 87 ? 41.932 -40.597 -38.002 1.00 25.52 87 SER A N 1
ATOM 680 C CA . SER A 1 87 ? 42.480 -40.311 -36.671 1.00 25.52 87 SER A CA 1
ATOM 681 C C . SER A 1 87 ? 44.011 -40.252 -36.709 1.00 25.52 87 SER A C 1
ATOM 683 O O . SER A 1 87 ? 44.666 -41.109 -37.281 1.00 25.52 87 SER A O 1
ATOM 685 N N . ARG A 1 88 ? 44.542 -39.237 -36.018 1.00 24.22 88 ARG A N 1
ATOM 686 C CA . ARG A 1 88 ? 45.901 -39.134 -35.461 1.00 24.22 88 ARG A CA 1
ATOM 687 C C . ARG A 1 88 ? 47.075 -38.996 -36.441 1.00 24.22 88 ARG A C 1
ATOM 689 O O . ARG A 1 88 ? 47.524 -39.917 -37.105 1.00 24.22 88 ARG A O 1
ATOM 696 N N . MET A 1 89 ? 47.626 -37.788 -36.386 1.00 30.56 89 MET A N 1
ATOM 697 C CA . MET A 1 89 ? 49.015 -37.430 -36.649 1.00 30.56 89 MET A CA 1
ATOM 698 C C . MET A 1 89 ? 49.981 -38.514 -36.143 1.00 30.56 89 MET A C 1
ATOM 700 O O . MET A 1 89 ? 50.040 -38.759 -34.941 1.00 30.56 89 MET A O 1
ATOM 704 N N . SER A 1 90 ? 50.726 -39.137 -37.056 1.00 22.70 90 SER A N 1
ATOM 705 C CA . SER A 1 90 ? 52.092 -39.599 -36.812 1.00 22.70 90 SER A CA 1
ATOM 706 C C . SER A 1 90 ? 52.792 -39.927 -38.128 1.00 22.70 90 SER A C 1
ATOM 708 O O . SER A 1 90 ? 52.218 -40.508 -39.042 1.00 22.70 90 SER A O 1
ATOM 710 N N . SER A 1 91 ? 54.036 -39.469 -38.180 1.00 28.72 91 SER A N 1
ATOM 711 C CA . SER A 1 91 ? 55.119 -39.773 -39.110 1.00 28.72 91 SER A CA 1
ATOM 712 C C . SER A 1 91 ? 55.045 -41.110 -39.857 1.00 28.72 91 SER A C 1
ATOM 714 O O . SER A 1 91 ? 54.700 -42.123 -39.257 1.00 28.72 91 SER A O 1
ATOM 716 N N . VAL A 1 92 ? 55.556 -41.071 -41.099 1.00 24.25 92 VAL A N 1
ATOM 717 C CA . VAL A 1 92 ? 56.240 -42.119 -41.897 1.00 24.25 92 VAL A CA 1
ATOM 718 C C . VAL A 1 92 ? 55.675 -42.177 -43.332 1.00 24.25 92 VAL A C 1
ATOM 720 O O . VAL A 1 92 ? 54.736 -42.899 -43.640 1.00 24.25 92 VAL A O 1
ATOM 723 N N . LEU A 1 93 ? 56.297 -41.413 -44.243 1.00 31.33 93 LEU A N 1
ATOM 724 C CA . LEU A 1 93 ? 56.661 -41.957 -45.562 1.00 31.33 93 LEU A CA 1
ATOM 725 C C . LEU A 1 93 ? 57.682 -43.071 -45.267 1.00 31.33 93 LEU A C 1
ATOM 727 O O . LEU A 1 93 ? 58.634 -42.744 -44.554 1.00 31.33 93 LEU A O 1
ATOM 731 N N . PRO A 1 94 ? 57.538 -44.332 -45.730 1.00 36.41 94 PRO A N 1
ATOM 732 C CA . PRO A 1 94 ? 57.248 -44.684 -47.125 1.00 36.41 94 PRO A CA 1
ATOM 733 C C . PRO A 1 94 ? 56.437 -45.995 -47.307 1.00 36.41 94 PRO A C 1
ATOM 735 O O . PRO A 1 94 ? 56.925 -47.072 -46.989 1.00 36.41 94 PRO A O 1
ATOM 738 N N . GLN A 1 95 ? 55.241 -45.957 -47.901 1.00 29.39 95 GLN A N 1
ATOM 739 C CA . GLN A 1 95 ? 54.636 -47.162 -48.504 1.00 29.39 95 GLN A CA 1
ATOM 740 C C . GLN A 1 95 ? 53.460 -46.776 -49.412 1.00 29.39 95 GLN A C 1
ATOM 742 O O . GLN A 1 95 ? 52.292 -46.945 -49.085 1.00 29.39 95 GLN A O 1
ATOM 747 N N . ILE A 1 96 ? 53.771 -46.188 -50.569 1.00 35.44 96 ILE A N 1
ATOM 748 C CA . ILE A 1 96 ? 52.803 -45.992 -51.664 1.00 35.44 96 ILE A CA 1
ATOM 749 C C . ILE A 1 96 ? 53.431 -46.524 -52.958 1.00 35.44 96 ILE A C 1
ATOM 751 O O . ILE A 1 96 ? 53.534 -45.814 -53.953 1.00 35.44 96 ILE A O 1
ATOM 755 N N . GLN A 1 97 ? 53.928 -47.763 -52.925 1.00 33.72 97 GLN A N 1
ATOM 756 C CA . GLN A 1 97 ? 54.414 -48.455 -54.126 1.00 33.72 97 GLN A CA 1
ATOM 757 C C . GLN A 1 97 ? 53.621 -49.724 -54.479 1.00 33.72 97 GLN A C 1
ATOM 759 O O . GLN A 1 97 ? 53.632 -50.094 -55.644 1.00 33.72 97 GLN A O 1
ATOM 764 N N . ASP A 1 98 ? 52.794 -50.277 -53.581 1.00 31.84 98 ASP A N 1
ATOM 765 C CA . ASP A 1 98 ? 52.141 -51.585 -53.809 1.00 31.84 98 ASP A CA 1
ATOM 766 C C . ASP A 1 98 ? 50.604 -51.547 -53.941 1.00 31.84 98 ASP A C 1
ATOM 768 O O . ASP A 1 98 ? 49.901 -52.454 -53.504 1.00 31.84 98 ASP A O 1
ATOM 772 N N . LEU A 1 99 ? 50.036 -50.509 -54.562 1.00 33.28 99 LEU A N 1
ATOM 773 C CA . LEU A 1 99 ? 48.604 -50.493 -54.932 1.00 33.28 99 LEU A CA 1
ATOM 774 C C . LEU A 1 99 ? 48.367 -50.202 -56.423 1.00 33.28 99 LEU A C 1
ATOM 776 O O . LEU A 1 99 ? 47.271 -49.807 -56.820 1.00 33.28 99 LEU A O 1
ATOM 780 N N . ALA A 1 100 ? 49.389 -50.408 -57.259 1.00 34.16 100 ALA A N 1
ATOM 781 C CA . ALA A 1 100 ? 49.317 -50.185 -58.702 1.00 34.16 100 ALA A CA 1
ATOM 782 C C . ALA A 1 100 ? 48.555 -51.283 -59.480 1.00 34.16 100 ALA A C 1
ATOM 784 O O . ALA A 1 100 ? 48.152 -51.037 -60.614 1.00 34.16 100 ALA A O 1
ATOM 785 N N . ASP A 1 101 ? 48.279 -52.448 -58.884 1.00 33.53 101 ASP A N 1
ATOM 786 C CA . ASP A 1 101 ? 48.008 -53.662 -59.674 1.00 33.53 101 ASP A CA 1
ATOM 787 C C . ASP A 1 101 ? 46.544 -54.098 -59.824 1.00 33.53 101 ASP A C 1
ATOM 789 O O . ASP A 1 101 ? 46.278 -55.189 -60.321 1.00 33.53 101 ASP A O 1
ATOM 793 N N . TYR A 1 102 ? 45.551 -53.270 -59.484 1.00 31.84 102 TYR A N 1
ATOM 794 C CA . TYR A 1 102 ? 44.160 -53.640 -59.790 1.00 31.84 102 TYR A CA 1
ATOM 795 C C . TYR A 1 102 ? 43.281 -52.446 -60.158 1.00 31.84 102 TYR A C 1
ATOM 797 O O . TYR A 1 102 ? 42.364 -52.056 -59.437 1.00 31.84 102 TYR A O 1
ATOM 805 N N . CYS A 1 103 ? 43.559 -51.866 -61.325 1.00 26.86 103 CYS A N 1
ATOM 806 C CA . CYS A 1 103 ? 42.624 -50.982 -62.010 1.00 26.86 103 CYS A CA 1
ATOM 807 C C . CYS A 1 103 ? 42.121 -51.707 -63.271 1.00 26.86 103 CYS A C 1
ATOM 809 O O . CYS A 1 103 ? 42.887 -51.840 -64.229 1.00 26.86 103 CYS A O 1
ATOM 811 N N . PRO A 1 104 ? 40.879 -52.230 -63.300 1.00 30.59 104 PRO A N 1
ATOM 812 C CA . PRO A 1 104 ? 40.325 -52.790 -64.522 1.00 30.59 104 PRO A CA 1
ATOM 813 C C . PRO A 1 104 ? 40.175 -51.670 -65.556 1.00 30.59 104 PRO A C 1
ATOM 815 O O . PRO A 1 104 ? 39.409 -50.731 -65.359 1.00 30.59 104 PRO A O 1
ATOM 818 N N . SER A 1 105 ? 40.966 -51.783 -66.626 1.00 32.97 105 SER A N 1
ATOM 819 C CA . SER A 1 105 ? 40.808 -51.145 -67.940 1.00 32.97 105 SER A CA 1
ATOM 820 C C . SER A 1 105 ? 40.213 -49.728 -67.944 1.00 32.97 105 SER A C 1
ATOM 822 O O . SER A 1 105 ? 39.001 -49.544 -68.022 1.00 32.97 105 SER A O 1
ATOM 824 N N . SER A 1 106 ? 41.113 -48.740 -67.951 1.00 34.00 106 SER A N 1
ATOM 825 C CA . SER A 1 106 ? 41.011 -47.463 -68.678 1.00 34.00 106 SER A CA 1
ATOM 826 C C . SER A 1 106 ? 39.603 -46.878 -68.923 1.00 34.00 106 SER A C 1
ATOM 828 O O . SER A 1 106 ? 38.972 -47.213 -69.930 1.00 34.00 106 SER A O 1
ATOM 830 N N . PRO A 1 107 ? 39.179 -45.851 -68.167 1.00 31.72 107 PRO A N 1
ATOM 831 C CA . PRO A 1 107 ? 38.475 -44.744 -68.783 1.00 31.72 107 PRO A CA 1
ATOM 832 C C . PRO A 1 107 ? 39.508 -43.919 -69.561 1.00 31.72 107 PRO A C 1
ATOM 834 O O . PRO A 1 107 ? 40.522 -43.461 -69.036 1.00 31.72 107 PRO A O 1
ATOM 837 N N . THR A 1 108 ? 39.261 -43.827 -70.860 1.00 33.31 108 THR A N 1
ATOM 838 C CA . THR A 1 108 ? 39.992 -43.082 -71.886 1.00 33.31 108 THR A CA 1
ATOM 839 C C . THR A 1 108 ? 40.685 -41.810 -71.389 1.00 33.31 108 THR A C 1
ATOM 841 O O . THR A 1 108 ? 40.059 -40.933 -70.792 1.00 33.31 108 THR A O 1
ATOM 844 N N . ALA A 1 109 ? 41.947 -41.652 -71.793 1.00 33.78 109 ALA A N 1
ATOM 845 C CA . ALA A 1 109 ? 42.769 -40.441 -71.695 1.00 33.78 109 ALA A CA 1
ATOM 846 C C . ALA A 1 109 ? 42.117 -39.148 -72.256 1.00 33.78 109 ALA A C 1
ATOM 848 O O . ALA A 1 109 ? 42.678 -38.063 -72.121 1.00 33.78 109 ALA A O 1
ATOM 849 N N . ALA A 1 110 ? 40.912 -39.232 -72.826 1.00 31.98 110 ALA A N 1
ATOM 850 C CA . ALA A 1 110 ? 40.094 -38.106 -73.264 1.00 31.98 110 ALA A CA 1
ATOM 851 C C . ALA A 1 110 ? 39.598 -37.208 -72.111 1.00 31.98 110 ALA A C 1
ATOM 853 O O . ALA A 1 110 ? 39.393 -36.015 -72.317 1.00 31.98 110 ALA A O 1
ATOM 854 N N . MET A 1 111 ? 39.476 -37.719 -70.878 1.00 32.19 111 MET A N 1
ATOM 855 C CA . MET A 1 111 ? 39.012 -36.899 -69.743 1.00 32.19 111 MET A CA 1
ATOM 856 C C . MET A 1 111 ? 40.101 -35.949 -69.201 1.00 32.19 111 MET A C 1
ATOM 858 O O . MET A 1 111 ? 39.796 -34.959 -68.539 1.00 32.19 111 MET A O 1
ATOM 862 N N . ILE A 1 112 ? 41.376 -36.219 -69.512 1.00 34.00 112 ILE A N 1
ATOM 863 C CA . ILE A 1 112 ? 42.530 -35.419 -69.064 1.00 34.00 112 ILE A CA 1
ATOM 864 C C . ILE A 1 112 ? 42.811 -34.251 -70.025 1.00 34.00 112 ILE A C 1
ATOM 866 O O . ILE A 1 112 ? 43.254 -33.193 -69.582 1.00 34.00 112 ILE A O 1
ATOM 870 N N . HIS A 1 113 ? 42.475 -34.374 -71.313 1.00 32.97 113 HIS A N 1
ATOM 871 C CA . HIS A 1 113 ? 42.682 -33.283 -72.273 1.00 32.97 113 HIS A CA 1
ATOM 872 C C . HIS A 1 113 ? 41.668 -32.133 -72.138 1.00 32.97 113 HIS A C 1
ATOM 874 O O . HIS A 1 113 ? 42.024 -30.988 -72.413 1.00 32.97 113 HIS A O 1
ATOM 880 N N . HIS A 1 114 ? 40.454 -32.388 -71.633 1.00 35.78 114 HIS A N 1
ATOM 881 C CA . HIS A 1 114 ? 39.434 -31.341 -71.454 1.00 35.78 114 HIS A CA 1
ATOM 882 C C . HIS A 1 114 ? 39.567 -30.521 -70.161 1.00 35.78 114 HIS A C 1
ATOM 884 O O . HIS A 1 114 ? 38.976 -29.451 -70.052 1.00 35.78 114 HIS A O 1
ATOM 890 N N . LEU A 1 115 ? 40.393 -30.951 -69.201 1.00 35.47 115 LEU A N 1
ATOM 891 C CA . LEU A 1 115 ? 40.754 -30.132 -68.032 1.00 35.47 115 LEU A CA 1
ATOM 892 C C . LEU A 1 115 ? 41.987 -29.240 -68.286 1.00 35.47 115 LEU A C 1
ATOM 894 O O . LEU A 1 115 ? 42.283 -28.364 -67.470 1.00 35.47 115 LEU A O 1
ATOM 898 N N . GLY A 1 116 ? 42.692 -29.464 -69.403 1.00 34.00 116 GLY A N 1
ATOM 899 C CA . GLY A 1 116 ? 43.949 -28.808 -69.772 1.00 34.00 116 GLY A CA 1
ATOM 900 C C . GLY A 1 116 ? 43.817 -27.534 -70.612 1.00 34.00 116 GLY A C 1
ATOM 901 O O . GLY A 1 116 ? 44.811 -26.836 -70.786 1.00 34.00 116 GLY A O 1
ATOM 902 N N . GLN A 1 117 ? 42.623 -27.178 -71.095 1.00 37.91 117 GLN A N 1
ATOM 903 C CA . GLN A 1 117 ? 42.390 -25.869 -71.715 1.00 37.91 117 GLN A CA 1
ATOM 904 C C . GLN A 1 117 ? 41.856 -24.891 -70.672 1.00 37.91 117 GLN A C 1
ATOM 906 O O . GLN A 1 117 ? 40.663 -24.635 -70.548 1.00 37.91 117 GLN A O 1
ATOM 911 N N . ILE A 1 118 ? 42.779 -24.375 -69.864 1.00 41.09 118 ILE A N 1
ATOM 912 C CA . ILE A 1 118 ? 42.528 -23.207 -69.029 1.00 41.09 118 ILE A CA 1
ATOM 913 C C . ILE A 1 118 ? 42.892 -21.998 -69.880 1.00 41.09 118 ILE A C 1
ATOM 915 O O . ILE A 1 118 ? 44.067 -21.647 -69.973 1.00 41.09 118 ILE A O 1
ATOM 919 N N . GLU A 1 119 ? 41.901 -21.342 -70.483 1.00 47.91 119 GLU A N 1
ATOM 920 C CA . GLU A 1 119 ? 42.073 -19.914 -70.728 1.00 47.91 119 GLU A CA 1
ATOM 921 C C . GLU A 1 119 ? 42.298 -19.281 -69.355 1.00 47.91 119 GLU A C 1
ATOM 923 O O . GLU A 1 119 ? 41.485 -19.449 -68.437 1.00 47.91 119 GLU A O 1
ATOM 928 N N . ALA A 1 120 ? 43.461 -18.649 -69.173 1.00 49.31 120 ALA A N 1
ATOM 929 C CA . ALA A 1 120 ? 43.717 -17.851 -67.987 1.00 49.31 120 ALA A CA 1
ATOM 930 C C . ALA A 1 120 ? 42.504 -16.927 -67.814 1.00 49.31 120 ALA A C 1
ATOM 932 O O . ALA A 1 120 ? 42.148 -16.257 -68.790 1.00 49.31 120 ALA A O 1
ATOM 933 N N . PRO A 1 121 ? 41.828 -16.907 -66.646 1.00 52.28 121 PRO A N 1
ATOM 934 C CA . PRO A 1 121 ? 40.730 -15.974 -66.453 1.00 52.28 121 PRO A CA 1
ATOM 935 C C . PRO A 1 121 ? 41.278 -14.600 -66.814 1.00 52.28 121 PRO A C 1
ATOM 937 O O . PRO A 1 121 ? 42.317 -14.201 -66.280 1.00 52.28 121 PRO A O 1
ATOM 940 N N . SER A 1 122 ? 40.655 -13.936 -67.796 1.00 59.12 122 SER A N 1
ATOM 941 C CA . SER A 1 122 ? 41.153 -12.651 -68.284 1.00 59.12 122 SER A CA 1
ATOM 942 C C . SER A 1 122 ? 41.430 -11.774 -67.068 1.00 59.12 122 SER A C 1
ATOM 944 O O . SER A 1 122 ? 40.583 -11.742 -66.172 1.00 59.12 122 SER A O 1
ATOM 946 N N . SER A 1 123 ? 42.582 -11.101 -67.019 1.00 65.81 123 SER A N 1
ATOM 947 C CA . SER A 1 123 ? 43.025 -10.284 -65.872 1.00 65.81 123 SER A CA 1
ATOM 948 C C . SER A 1 123 ? 41.888 -9.441 -65.256 1.00 65.81 123 SER A C 1
ATOM 950 O O . SER A 1 123 ? 41.783 -9.321 -64.042 1.00 65.81 123 SER A O 1
ATOM 952 N N . ILE A 1 124 ? 40.953 -8.989 -66.097 1.00 71.88 124 ILE A N 1
ATOM 953 C CA . ILE A 1 124 ? 39.705 -8.282 -65.775 1.00 71.88 124 ILE A CA 1
ATOM 954 C C . ILE A 1 124 ? 38.814 -8.997 -64.735 1.00 71.88 124 ILE A C 1
ATOM 956 O O . ILE A 1 124 ? 38.301 -8.355 -63.821 1.00 71.88 124 ILE A O 1
ATOM 960 N N . TRP A 1 125 ? 38.607 -10.313 -64.829 1.00 74.19 125 TRP A N 1
ATOM 961 C CA . TRP A 1 125 ? 37.761 -11.059 -63.884 1.00 74.19 125 TRP A CA 1
ATOM 962 C C . TRP A 1 125 ? 38.442 -11.227 -62.522 1.00 74.19 125 TRP A C 1
ATOM 964 O O . TRP A 1 125 ? 37.785 -11.125 -61.486 1.00 74.19 125 TRP A O 1
ATOM 974 N N . LEU A 1 126 ? 39.765 -11.423 -62.515 1.00 76.38 126 LEU A N 1
ATOM 975 C CA . LEU A 1 126 ? 40.566 -11.491 -61.290 1.00 76.38 126 LEU A CA 1
ATOM 976 C C . LEU A 1 126 ? 40.604 -10.138 -60.570 1.00 76.38 126 LEU A C 1
ATOM 978 O O . LEU A 1 126 ? 40.407 -10.086 -59.357 1.00 76.38 126 LEU A O 1
ATOM 982 N N . THR A 1 127 ? 40.806 -9.039 -61.303 1.00 80.25 127 THR A N 1
ATOM 983 C CA . THR A 1 127 ? 40.807 -7.686 -60.729 1.00 80.25 127 THR A CA 1
ATOM 984 C C . THR A 1 127 ? 39.427 -7.282 -60.222 1.00 80.25 127 THR A C 1
ATOM 986 O O . THR A 1 127 ? 39.331 -6.703 -59.144 1.00 80.25 127 THR A O 1
ATOM 989 N N . THR A 1 128 ? 38.356 -7.642 -60.933 1.00 83.38 128 THR A N 1
ATOM 990 C CA . THR A 1 128 ? 36.976 -7.384 -60.492 1.00 83.38 128 THR A CA 1
ATOM 991 C C . THR A 1 128 ? 36.637 -8.170 -59.224 1.00 83.38 128 THR A C 1
ATOM 993 O O . THR A 1 128 ? 36.065 -7.608 -58.293 1.00 83.38 128 THR A O 1
ATOM 996 N N . GLY A 1 129 ? 37.036 -9.445 -59.139 1.00 81.62 129 GLY A N 1
ATOM 997 C CA . GLY A 1 129 ? 36.864 -10.256 -57.930 1.00 81.62 129 GLY A CA 1
ATOM 998 C C . GLY A 1 129 ? 37.652 -9.711 -56.735 1.00 81.62 129 GLY A C 1
ATOM 999 O O . GLY A 1 129 ? 37.114 -9.614 -55.634 1.00 81.62 129 GLY A O 1
ATOM 1000 N N . LEU A 1 130 ? 38.901 -9.282 -56.953 1.00 86.56 130 LEU A N 1
ATOM 1001 C CA . LEU A 1 130 ? 39.713 -8.639 -55.919 1.00 86.56 130 LEU A CA 1
ATOM 1002 C C . LEU A 1 130 ? 39.084 -7.320 -55.448 1.00 86.56 130 LEU A C 1
ATOM 1004 O O . LEU A 1 130 ? 38.970 -7.096 -54.246 1.00 86.56 130 LEU A O 1
ATOM 1008 N N . LEU A 1 131 ? 38.633 -6.472 -56.377 1.00 91.50 131 LEU A N 1
ATOM 1009 C CA . LEU A 1 131 ? 37.960 -5.214 -56.056 1.00 91.50 131 LEU A CA 1
ATOM 1010 C C . LEU A 1 131 ? 36.674 -5.462 -55.260 1.00 91.50 131 LEU A C 1
ATOM 1012 O O . LEU A 1 131 ? 36.439 -4.788 -54.263 1.00 91.50 131 LEU A O 1
ATOM 1016 N N . TYR A 1 132 ? 35.876 -6.459 -55.647 1.00 90.12 132 TYR A N 1
ATOM 1017 C CA . TYR A 1 132 ? 34.679 -6.861 -54.910 1.00 90.12 132 TYR A CA 1
ATOM 1018 C C . TYR A 1 132 ? 35.004 -7.284 -53.470 1.00 90.12 132 TYR A C 1
ATOM 1020 O O . TYR A 1 132 ? 34.346 -6.833 -52.532 1.00 90.12 132 TYR A O 1
ATOM 1028 N N . LEU A 1 133 ? 36.046 -8.097 -53.265 1.00 92.62 133 LEU A N 1
ATOM 1029 C CA . LEU A 1 133 ? 36.491 -8.495 -51.925 1.00 92.62 133 LEU A CA 1
ATOM 1030 C C . LEU A 1 133 ? 36.969 -7.297 -51.094 1.00 92.62 133 LEU A C 1
ATOM 1032 O O . LEU A 1 133 ? 36.614 -7.182 -49.924 1.00 92.62 133 LEU A O 1
ATOM 1036 N N . VAL A 1 134 ? 37.728 -6.376 -51.694 1.00 94.38 134 VAL A N 1
ATOM 1037 C CA . VAL A 1 134 ? 38.192 -5.158 -51.010 1.00 94.38 134 VAL A CA 1
ATOM 1038 C C . VAL A 1 134 ? 37.013 -4.270 -50.615 1.00 94.38 134 VAL A C 1
ATOM 1040 O O . VAL A 1 134 ? 36.939 -3.826 -49.472 1.00 94.38 134 VAL A O 1
ATOM 1043 N N . VAL A 1 135 ? 36.070 -4.039 -51.532 1.00 95.00 135 VAL A N 1
ATOM 1044 C CA . VAL A 1 135 ? 34.883 -3.213 -51.278 1.00 95.00 135 VAL A CA 1
ATOM 1045 C C . VAL A 1 135 ? 34.002 -3.850 -50.208 1.00 95.00 135 VAL A C 1
ATOM 1047 O O . VAL A 1 135 ? 33.610 -3.170 -49.268 1.00 95.00 135 VAL A O 1
ATOM 1050 N N . THR A 1 136 ? 33.732 -5.153 -50.290 1.00 93.88 136 THR A N 1
ATOM 1051 C CA . THR A 1 136 ? 32.905 -5.852 -49.292 1.00 93.88 136 THR A CA 1
ATOM 1052 C C . THR A 1 136 ? 33.556 -5.863 -47.910 1.00 93.88 136 THR A C 1
ATOM 1054 O O . THR A 1 136 ? 32.873 -5.609 -46.917 1.00 93.88 136 THR A O 1
ATOM 1057 N N . LEU A 1 137 ? 34.875 -6.065 -47.823 1.00 94.44 137 LEU A N 1
ATOM 1058 C CA . LEU A 1 137 ? 35.611 -5.953 -46.564 1.00 94.44 137 LEU A CA 1
ATOM 1059 C C . LEU A 1 137 ? 35.556 -4.523 -46.003 1.00 94.44 137 LEU A C 1
ATOM 1061 O O . LEU A 1 137 ? 35.269 -4.347 -44.820 1.00 94.44 137 LEU A O 1
ATOM 1065 N N . ALA A 1 138 ? 35.770 -3.504 -46.840 1.00 94.88 138 ALA A N 1
ATOM 1066 C CA . ALA A 1 138 ? 35.682 -2.104 -46.431 1.00 94.88 138 ALA A CA 1
ATOM 1067 C C . ALA A 1 138 ? 34.268 -1.732 -45.952 1.00 94.88 138 ALA A C 1
ATOM 1069 O O . ALA A 1 138 ? 34.125 -1.086 -44.914 1.00 94.88 138 ALA A O 1
ATOM 1070 N N . CYS A 1 139 ? 33.223 -2.189 -46.649 1.00 94.50 139 CYS A N 1
ATOM 1071 C CA . CYS A 1 139 ? 31.830 -2.009 -46.243 1.00 94.50 139 CYS A CA 1
ATOM 1072 C C . CYS A 1 139 ? 31.536 -2.682 -44.898 1.00 94.50 139 CYS A C 1
ATOM 1074 O O . CYS A 1 139 ? 30.910 -2.061 -44.043 1.00 94.50 139 CYS A O 1
ATOM 1076 N N . ASN A 1 140 ? 32.022 -3.906 -44.677 1.00 93.44 140 ASN A N 1
ATOM 1077 C CA . ASN A 1 140 ? 31.860 -4.599 -43.398 1.00 93.44 140 ASN A CA 1
ATOM 1078 C C . ASN A 1 140 ? 32.551 -3.851 -42.250 1.00 93.44 140 ASN A C 1
ATOM 1080 O O . ASN A 1 140 ? 31.952 -3.678 -41.192 1.00 93.44 140 ASN A O 1
ATOM 1084 N N . ILE A 1 141 ? 33.776 -3.355 -42.458 1.00 93.44 141 ILE A N 1
ATOM 1085 C CA . ILE A 1 141 ? 34.501 -2.557 -41.455 1.00 93.44 141 ILE A CA 1
ATOM 1086 C C . ILE A 1 141 ? 33.759 -1.244 -41.165 1.00 93.44 141 ILE A C 1
ATOM 1088 O O . ILE A 1 141 ? 33.577 -0.879 -40.004 1.00 93.44 141 ILE A O 1
ATOM 1092 N N . ALA A 1 142 ? 33.299 -0.539 -42.202 1.00 92.00 142 ALA A N 1
ATOM 1093 C CA . ALA A 1 142 ? 32.532 0.696 -42.049 1.00 92.00 142 ALA A CA 1
ATOM 1094 C C . ALA A 1 142 ? 31.221 0.460 -41.281 1.00 92.00 142 ALA A C 1
ATOM 1096 O O . ALA A 1 142 ? 30.915 1.198 -40.346 1.00 92.00 142 ALA A O 1
ATOM 1097 N N . TYR A 1 143 ? 30.489 -0.605 -41.620 1.00 90.88 143 TYR A N 1
ATOM 1098 C CA . TYR A 1 143 ? 29.276 -1.015 -40.915 1.00 90.88 143 TYR A CA 1
ATOM 1099 C C . TYR A 1 143 ? 29.557 -1.316 -39.439 1.00 90.88 143 TYR A C 1
ATOM 1101 O O . TYR A 1 143 ? 28.867 -0.802 -38.559 1.00 90.88 143 TYR A O 1
ATOM 1109 N N . PHE A 1 144 ? 30.611 -2.084 -39.153 1.00 89.50 144 PHE A N 1
ATOM 1110 C CA . PHE A 1 144 ? 30.969 -2.443 -37.783 1.00 89.50 144 PHE A CA 1
ATOM 1111 C C . PHE A 1 144 ? 31.296 -1.206 -36.935 1.00 89.50 144 PHE A C 1
ATOM 1113 O O . PHE A 1 144 ? 30.838 -1.110 -35.799 1.00 89.50 144 PHE A O 1
ATOM 1120 N N . ASN A 1 145 ? 32.005 -0.221 -37.500 1.00 87.25 145 ASN A N 1
ATOM 1121 C CA . ASN A 1 145 ? 32.328 1.032 -36.809 1.00 87.25 145 ASN A CA 1
ATOM 1122 C C . ASN A 1 145 ? 31.087 1.861 -36.436 1.00 87.25 145 ASN A C 1
ATOM 1124 O O . ASN A 1 145 ? 31.075 2.500 -35.385 1.00 87.25 145 ASN A O 1
ATOM 1128 N N . VAL A 1 146 ? 30.035 1.839 -37.259 1.00 86.31 146 VAL A N 1
ATOM 1129 C CA . VAL A 1 146 ? 28.765 2.525 -36.958 1.00 86.31 146 VAL A CA 1
ATOM 1130 C C . VAL A 1 146 ? 27.965 1.761 -35.901 1.00 86.31 146 VAL A C 1
ATOM 1132 O O . VAL A 1 146 ? 27.391 2.347 -34.980 1.00 86.31 146 VAL A O 1
ATOM 1135 N N . VAL A 1 147 ? 27.915 0.437 -36.023 1.00 87.06 147 VAL A N 1
ATOM 1136 C CA . VAL A 1 147 ? 27.037 -0.399 -35.201 1.00 87.06 147 VAL A CA 1
ATOM 1137 C C . VAL A 1 147 ? 27.599 -0.632 -33.799 1.00 87.06 147 VAL A C 1
ATOM 1139 O O . VAL A 1 147 ? 26.823 -0.653 -32.844 1.00 87.06 147 VAL A O 1
ATOM 1142 N N . VAL A 1 148 ? 28.925 -0.719 -33.639 1.00 89.06 148 VAL A N 1
ATOM 1143 C CA . VAL A 1 148 ? 29.590 -0.921 -32.337 1.00 89.06 148 VAL A CA 1
ATOM 1144 C C . VAL A 1 148 ? 29.157 0.097 -31.290 1.00 89.06 148 VAL A C 1
ATOM 1146 O O . VAL A 1 148 ? 28.948 -0.271 -30.139 1.00 89.06 148 VAL A O 1
ATOM 1149 N N . GLN A 1 149 ? 28.993 1.366 -31.670 1.00 85.06 149 GLN A N 1
ATOM 1150 C CA . GLN A 1 149 ? 28.624 2.406 -30.709 1.00 85.06 149 GLN A CA 1
ATOM 1151 C C . GLN A 1 149 ? 27.201 2.223 -30.176 1.00 85.06 149 GLN A C 1
ATOM 1153 O O . GLN A 1 149 ? 26.950 2.494 -29.004 1.00 85.06 149 GLN A O 1
ATOM 1158 N N . ASN A 1 150 ? 26.284 1.748 -31.021 1.00 85.12 150 ASN A N 1
ATOM 1159 C CA . ASN A 1 150 ? 24.890 1.521 -30.652 1.00 85.12 150 ASN A CA 1
ATOM 1160 C C . ASN A 1 150 ? 24.716 0.196 -29.898 1.00 85.12 150 ASN A C 1
ATOM 1162 O O . ASN A 1 150 ? 23.978 0.151 -28.925 1.00 85.12 150 ASN A O 1
ATOM 1166 N N . LEU A 1 151 ? 25.437 -0.860 -30.291 1.00 86.50 151 LEU A N 1
ATOM 1167 C CA . LEU A 1 151 ? 25.387 -2.182 -29.649 1.00 86.50 151 LEU A CA 1
ATOM 1168 C C . LEU A 1 151 ? 26.299 -2.318 -28.419 1.00 86.50 151 LEU A C 1
ATOM 1170 O O . LEU A 1 151 ? 26.475 -3.418 -27.903 1.00 86.50 151 LEU A O 1
ATOM 1174 N N . ALA A 1 152 ? 26.881 -1.222 -27.930 1.00 87.69 152 ALA A N 1
ATOM 1175 C CA . ALA A 1 152 ? 27.707 -1.235 -26.722 1.00 87.69 152 ALA A CA 1
ATOM 1176 C C . ALA A 1 152 ? 26.900 -1.492 -25.431 1.00 87.69 152 ALA A C 1
ATOM 1178 O O . ALA A 1 152 ? 27.489 -1.721 -24.376 1.00 87.69 152 ALA A O 1
ATOM 1179 N N . ASN A 1 153 ? 25.569 -1.415 -25.492 1.00 90.31 153 ASN A N 1
ATOM 1180 C CA . ASN A 1 153 ? 24.648 -1.652 -24.382 1.00 90.31 153 ASN A CA 1
ATOM 1181 C C . ASN A 1 153 ? 23.340 -2.282 -24.882 1.00 90.31 153 ASN A C 1
ATOM 1183 O O . ASN A 1 153 ? 22.974 -2.135 -26.048 1.00 90.31 153 ASN A O 1
ATOM 1187 N N . ASP A 1 154 ? 22.605 -2.911 -23.965 1.00 88.62 154 ASP A N 1
ATOM 1188 C CA . ASP A 1 154 ? 21.354 -3.621 -24.266 1.00 88.62 154 ASP A CA 1
ATOM 1189 C C . ASP A 1 154 ? 20.241 -2.691 -24.785 1.00 88.62 154 ASP A C 1
ATOM 1191 O O . ASP A 1 154 ? 19.365 -3.112 -25.545 1.00 88.62 154 ASP A O 1
ATOM 1195 N N . TYR A 1 155 ? 20.297 -1.400 -24.437 1.00 90.62 155 TYR A N 1
ATOM 1196 C CA . TYR A 1 155 ? 19.328 -0.404 -24.897 1.00 90.62 155 TYR A CA 1
ATOM 1197 C C . TYR A 1 155 ? 19.504 -0.022 -26.370 1.00 90.62 155 TYR A C 1
ATOM 1199 O O . TYR A 1 155 ? 18.615 0.615 -26.932 1.00 90.62 155 TYR A O 1
ATOM 1207 N N . GLY A 1 156 ? 20.624 -0.369 -27.012 1.00 89.38 156 GLY A N 1
ATOM 1208 C CA . GLY A 1 156 ? 20.901 0.080 -28.376 1.00 89.38 156 GLY A CA 1
ATOM 1209 C C . GLY A 1 156 ? 21.172 1.589 -28.474 1.00 89.38 156 GLY A C 1
ATOM 1210 O O . GLY A 1 156 ? 20.977 2.172 -29.540 1.00 89.38 156 GLY A O 1
ATOM 1211 N N . TRP A 1 157 ? 21.539 2.247 -27.365 1.00 90.75 157 TRP A N 1
ATOM 1212 C CA . TRP A 1 157 ? 21.663 3.704 -27.275 1.00 90.75 157 TRP A CA 1
ATOM 1213 C C . TRP A 1 157 ? 23.135 4.121 -27.308 1.00 90.75 157 TRP A C 1
ATOM 1215 O O . TRP A 1 157 ? 23.868 3.926 -26.336 1.00 90.75 157 TRP A O 1
ATOM 1225 N N . ALA A 1 158 ? 23.577 4.734 -28.410 1.00 90.00 158 ALA A N 1
ATOM 1226 C CA . ALA A 1 158 ? 24.947 5.229 -28.541 1.00 90.00 158 ALA A CA 1
ATOM 1227 C C . ALA A 1 158 ? 25.386 6.114 -27.361 1.00 90.00 158 ALA A C 1
ATOM 1229 O O . ALA A 1 158 ? 24.714 7.080 -26.997 1.00 90.00 158 ALA A O 1
ATOM 1230 N N . GLY A 1 159 ? 26.542 5.785 -26.778 1.00 88.00 159 GLY A N 1
ATOM 1231 C CA . GLY A 1 159 ? 27.141 6.550 -25.681 1.00 88.00 159 GLY A CA 1
ATOM 1232 C C . GLY A 1 159 ? 26.464 6.377 -24.316 1.00 88.00 159 GLY A C 1
ATOM 1233 O O . GLY A 1 159 ? 26.870 7.040 -23.360 1.00 88.00 159 GLY A O 1
ATOM 1234 N N . PHE A 1 160 ? 25.467 5.494 -24.188 1.00 91.31 160 PHE A N 1
ATOM 1235 C CA . PHE A 1 160 ? 24.879 5.180 -22.890 1.00 91.31 160 PHE A CA 1
ATOM 1236 C C . PHE A 1 160 ? 25.914 4.495 -21.993 1.00 91.31 160 PHE A C 1
ATOM 1238 O O . PHE A 1 160 ? 26.457 3.442 -22.329 1.00 91.31 160 PHE A O 1
ATOM 1245 N N . ASN A 1 161 ? 26.182 5.101 -20.840 1.00 90.62 161 ASN A N 1
ATOM 1246 C CA . ASN A 1 161 ? 27.134 4.606 -19.857 1.00 90.62 161 ASN A CA 1
ATOM 1247 C C . ASN A 1 161 ? 26.519 4.599 -18.451 1.00 90.62 161 ASN A C 1
ATOM 1249 O O . ASN A 1 161 ? 25.587 5.351 -18.147 1.00 90.62 161 ASN A O 1
ATOM 1253 N N . CYS A 1 162 ? 27.072 3.753 -17.582 1.00 89.81 162 CYS A N 1
ATOM 1254 C CA . CYS A 1 162 ? 26.597 3.613 -16.206 1.00 89.81 162 CYS A CA 1
ATOM 1255 C C . CYS A 1 162 ? 27.077 4.750 -15.288 1.00 89.81 162 CYS A C 1
ATOM 1257 O O . CYS A 1 162 ? 26.520 4.953 -14.213 1.00 89.81 162 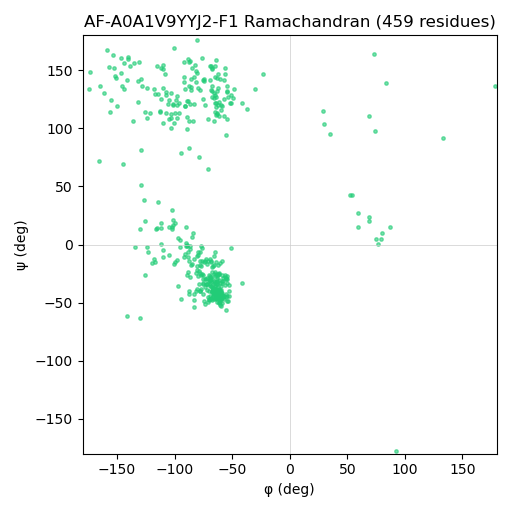CYS A O 1
ATOM 1259 N N . THR A 1 163 ? 28.115 5.490 -15.691 1.00 91.06 163 THR A N 1
ATOM 1260 C CA . THR A 1 163 ? 28.756 6.520 -14.860 1.00 91.06 163 THR A CA 1
ATOM 1261 C C . THR A 1 163 ? 28.132 7.904 -15.017 1.00 91.06 163 THR A C 1
ATOM 1263 O O . THR A 1 163 ? 28.186 8.682 -14.075 1.00 91.06 163 THR A O 1
ATOM 1266 N N . GLY A 1 164 ? 27.518 8.209 -16.165 1.00 92.06 164 GLY A N 1
ATOM 1267 C CA . GLY A 1 164 ? 26.997 9.537 -16.498 1.00 92.06 164 GLY A CA 1
ATOM 1268 C C . GLY A 1 164 ? 25.557 9.523 -17.010 1.00 92.06 164 GLY A C 1
ATOM 1269 O O . GLY A 1 164 ? 24.668 10.068 -16.362 1.00 92.06 164 GLY A O 1
ATOM 1270 N N . MET A 1 165 ? 25.298 8.880 -18.152 1.00 91.56 165 MET A N 1
ATOM 1271 C CA . MET A 1 165 ? 23.984 8.890 -18.811 1.00 91.56 165 MET A CA 1
ATOM 1272 C C . MET A 1 165 ? 22.912 8.192 -17.967 1.00 91.56 165 MET A C 1
ATOM 1274 O O . MET A 1 165 ? 21.833 8.746 -17.762 1.00 91.56 165 MET A O 1
ATOM 1278 N N . GLN A 1 166 ? 23.215 7.010 -17.421 1.00 93.38 166 GLN A N 1
ATOM 1279 C CA . GLN A 1 166 ? 22.312 6.306 -16.507 1.00 93.38 166 GLN A CA 1
ATOM 1280 C C . GLN A 1 166 ? 21.910 7.174 -15.300 1.00 93.38 166 GLN A C 1
ATOM 1282 O O . GLN A 1 166 ? 20.708 7.378 -15.103 1.00 93.38 166 GLN A O 1
ATOM 1287 N N . PRO A 1 167 ? 22.851 7.710 -14.493 1.00 94.06 167 PRO A N 1
ATOM 1288 C CA . PRO A 1 167 ? 22.476 8.543 -13.361 1.00 94.06 167 PRO A CA 1
ATOM 1289 C C . PRO A 1 167 ? 21.813 9.855 -13.788 1.00 94.06 167 PRO A C 1
ATOM 1291 O O . PRO A 1 167 ? 20.928 10.323 -13.078 1.00 94.06 167 PRO A O 1
ATOM 1294 N N . PHE A 1 168 ? 22.162 10.428 -14.945 1.00 93.12 168 PHE A N 1
ATOM 1295 C CA . PHE A 1 168 ? 21.493 11.619 -15.477 1.00 93.12 168 PHE A CA 1
ATOM 1296 C C . PHE A 1 168 ? 20.008 11.368 -15.737 1.00 93.12 168 PHE A C 1
ATOM 1298 O O . PHE A 1 168 ? 19.162 12.131 -15.263 1.00 93.12 168 PHE A O 1
ATOM 1305 N N . LEU A 1 169 ? 19.679 10.277 -16.433 1.00 93.69 169 LEU A N 1
ATOM 1306 C CA . LEU A 1 169 ? 18.293 9.891 -16.681 1.00 93.69 169 LEU A CA 1
ATOM 1307 C C . LEU A 1 169 ? 17.570 9.623 -15.366 1.00 93.69 169 LEU A C 1
ATOM 1309 O O . LEU A 1 169 ? 16.517 10.211 -15.119 1.00 93.69 169 LEU A O 1
ATOM 1313 N N . ALA A 1 170 ? 18.162 8.808 -14.490 1.00 94.38 170 ALA A N 1
ATOM 1314 C CA . ALA A 1 170 ? 17.536 8.455 -13.225 1.00 94.38 170 ALA A CA 1
ATOM 1315 C C . ALA A 1 170 ? 17.235 9.693 -12.363 1.00 94.38 170 ALA A C 1
ATOM 1317 O O . ALA A 1 170 ? 16.120 9.857 -11.871 1.00 94.38 170 ALA A O 1
ATOM 1318 N N . ASN A 1 171 ? 18.191 10.617 -12.242 1.00 93.50 171 ASN A N 1
ATOM 1319 C CA . ASN A 1 171 ? 18.022 11.861 -11.492 1.00 93.50 171 ASN A CA 1
ATOM 1320 C C . ASN A 1 171 ? 17.005 12.804 -12.137 1.00 93.50 171 ASN A C 1
ATOM 1322 O O . ASN A 1 171 ? 16.224 13.441 -11.428 1.00 93.50 171 ASN A O 1
ATOM 1326 N N . THR A 1 172 ? 16.978 12.873 -13.469 1.00 92.50 172 THR A N 1
ATOM 1327 C CA . THR A 1 172 ? 16.000 13.678 -14.206 1.00 92.50 172 THR A CA 1
ATOM 1328 C C . THR A 1 172 ? 14.582 13.187 -13.925 1.00 92.50 172 THR A C 1
ATOM 1330 O O . THR A 1 172 ? 13.738 13.989 -13.527 1.00 92.50 172 THR A O 1
ATOM 1333 N N . PHE A 1 173 ? 14.326 11.880 -14.033 1.00 91.56 173 PHE A N 1
ATOM 1334 C CA . PHE A 1 173 ? 13.016 11.301 -13.719 1.00 91.56 173 PHE A CA 1
ATOM 1335 C C . PHE A 1 173 ? 12.666 11.421 -12.231 1.00 91.56 173 PHE A C 1
ATOM 1337 O O . PHE A 1 173 ? 11.590 11.920 -11.910 1.00 91.56 173 PHE A O 1
ATOM 1344 N N . ASN A 1 174 ? 13.583 11.085 -11.317 1.00 91.62 174 ASN A N 1
ATOM 1345 C CA . ASN A 1 174 ? 13.374 11.238 -9.871 1.00 91.62 174 ASN A CA 1
ATOM 1346 C C . ASN A 1 174 ? 13.018 12.678 -9.474 1.00 91.62 174 ASN A C 1
ATOM 1348 O O . ASN A 1 174 ? 12.240 12.892 -8.543 1.00 91.62 174 ASN A O 1
ATOM 1352 N N . ARG A 1 175 ? 13.577 13.680 -10.164 1.00 89.62 175 ARG A N 1
ATOM 1353 C CA . ARG A 1 175 ? 13.226 15.089 -9.964 1.00 89.62 175 ARG A CA 1
ATOM 1354 C C . ARG A 1 175 ? 11.823 15.388 -10.479 1.00 89.62 175 ARG A C 1
ATOM 1356 O O . ARG A 1 175 ? 11.049 15.996 -9.752 1.00 89.62 175 ARG A O 1
ATOM 1363 N N . GLN A 1 176 ? 11.473 14.952 -11.686 1.00 87.62 176 GLN A N 1
ATOM 1364 C CA . GLN A 1 176 ? 10.140 15.193 -12.252 1.00 87.62 176 GLN A CA 1
ATOM 1365 C C . GLN A 1 176 ? 9.032 14.517 -11.431 1.00 87.62 176 GLN A C 1
ATOM 1367 O O . GLN A 1 176 ? 8.001 15.133 -11.169 1.00 87.62 176 GLN A O 1
ATOM 1372 N N . LEU A 1 177 ? 9.277 13.308 -10.921 1.00 86.50 177 LEU A N 1
ATOM 1373 C CA . LEU A 1 177 ? 8.343 12.582 -10.054 1.00 86.50 177 LEU A CA 1
ATOM 1374 C C . LEU A 1 177 ? 8.043 13.314 -8.734 1.00 86.50 177 LEU A C 1
ATOM 1376 O O . LEU A 1 177 ? 6.967 13.142 -8.169 1.00 86.50 177 LEU A O 1
ATOM 1380 N N . GLN A 1 178 ? 8.939 14.182 -8.248 1.00 84.19 178 GLN A N 1
ATOM 1381 C CA . GLN A 1 178 ? 8.657 15.007 -7.063 1.00 84.19 178 GLN A CA 1
ATOM 1382 C C . GLN A 1 178 ? 7.612 16.093 -7.339 1.00 84.19 178 GLN A C 1
ATOM 1384 O O . GLN A 1 178 ? 6.848 16.448 -6.439 1.00 84.19 178 GLN A O 1
ATOM 1389 N N . TRP A 1 179 ? 7.558 16.605 -8.567 1.00 80.69 179 TRP A N 1
ATOM 1390 C CA . TRP A 1 179 ? 6.643 17.677 -8.968 1.00 80.69 179 TRP A CA 1
ATOM 1391 C C . TRP A 1 179 ? 5.390 17.161 -9.672 1.00 80.69 179 TRP A C 1
ATOM 1393 O O . TRP A 1 179 ? 4.422 17.905 -9.811 1.00 80.69 179 TRP A O 1
ATOM 1403 N N . ALA A 1 180 ? 5.377 15.891 -10.079 1.00 75.38 180 ALA A N 1
ATOM 1404 C CA . ALA A 1 180 ? 4.205 15.253 -10.655 1.00 75.38 180 ALA A CA 1
ATOM 1405 C C . ALA A 1 180 ? 3.044 15.278 -9.646 1.00 75.38 180 ALA A C 1
ATOM 1407 O O . ALA A 1 180 ? 3.124 14.700 -8.561 1.00 75.38 180 ALA A O 1
ATOM 1408 N N . SER A 1 181 ? 1.967 15.985 -9.985 1.00 62.66 181 SER A N 1
ATOM 1409 C CA . SER A 1 181 ? 0.747 16.052 -9.173 1.00 62.66 181 SER A CA 1
ATOM 1410 C C . SER A 1 181 ? -0.136 14.815 -9.352 1.00 62.66 181 SER A C 1
ATOM 1412 O O . SER A 1 181 ? -0.865 14.454 -8.436 1.00 62.66 181 SER A O 1
ATOM 1414 N N . THR A 1 182 ? -0.051 14.155 -10.510 1.00 63.84 182 THR A N 1
ATOM 1415 C CA . THR A 1 182 ? -0.753 12.909 -10.830 1.00 63.84 182 THR A CA 1
ATOM 1416 C C . THR A 1 182 ? 0.044 12.098 -11.850 1.00 63.84 182 THR A C 1
ATOM 1418 O O . THR A 1 182 ? 0.672 12.663 -12.746 1.00 63.84 182 THR A O 1
ATOM 1421 N N . LEU A 1 183 ? 0.001 10.771 -11.728 1.00 64.69 183 LEU A N 1
ATOM 1422 C CA . LEU A 1 183 ? 0.542 9.836 -12.723 1.00 64.69 183 LEU A CA 1
ATOM 1423 C C . LEU A 1 183 ? -0.494 9.462 -13.800 1.00 64.69 183 LEU A C 1
ATOM 1425 O O . LEU A 1 183 ? -0.193 8.683 -14.698 1.00 64.69 183 LEU A O 1
ATOM 1429 N N . GLN A 1 184 ? -1.721 9.991 -13.719 1.00 63.88 184 GLN A N 1
ATOM 1430 C CA . GLN A 1 184 ? -2.810 9.628 -14.635 1.00 63.88 184 GLN A CA 1
ATOM 1431 C C . GLN A 1 184 ? -2.660 10.256 -16.025 1.00 63.88 184 GLN A C 1
ATOM 1433 O O . GLN A 1 184 ? -3.112 9.677 -17.010 1.00 63.88 184 GLN A O 1
ATOM 1438 N N . THR A 1 185 ? -2.029 11.427 -16.121 1.00 67.56 185 THR A N 1
ATOM 1439 C CA . THR A 1 185 ? -1.780 12.115 -17.395 1.00 67.56 185 THR A CA 1
ATOM 1440 C C . THR A 1 185 ? -0.301 12.032 -17.763 1.00 67.56 185 THR A C 1
ATOM 1442 O O . THR A 1 185 ? 0.513 12.657 -17.079 1.00 67.56 185 THR A O 1
ATOM 1445 N N . PRO A 1 186 ? 0.062 11.314 -18.844 1.00 73.06 186 PRO A N 1
ATOM 1446 C CA . PRO A 1 186 ? 1.438 11.256 -19.319 1.00 73.06 186 PRO A CA 1
ATOM 1447 C C . PRO A 1 186 ? 1.899 12.643 -19.770 1.00 73.06 186 PRO A C 1
ATOM 1449 O O . PRO A 1 186 ? 1.345 13.215 -20.710 1.00 73.06 186 PRO A O 1
ATOM 1452 N N . THR A 1 187 ? 2.921 13.189 -19.118 1.00 78.75 187 THR A N 1
ATOM 1453 C CA . THR A 1 187 ? 3.580 14.422 -19.553 1.00 78.75 187 THR A CA 1
ATOM 1454 C C . THR A 1 187 ? 4.870 14.060 -20.290 1.00 78.75 187 THR A C 1
ATOM 1456 O O . THR A 1 187 ? 5.789 13.502 -19.686 1.00 78.75 187 THR A O 1
ATOM 1459 N N . PRO A 1 188 ? 4.970 14.317 -21.607 1.00 85.06 188 PRO A N 1
ATOM 1460 C CA . PRO A 1 188 ? 6.176 13.986 -22.351 1.00 85.06 188 PRO A CA 1
ATOM 1461 C C . PRO A 1 188 ? 7.339 14.867 -21.882 1.00 85.06 188 PRO A C 1
ATOM 1463 O O . PRO A 1 188 ? 7.245 16.096 -21.875 1.00 85.06 188 PRO A O 1
ATOM 1466 N N . ILE A 1 189 ? 8.450 14.231 -21.514 1.00 86.56 189 ILE A N 1
ATOM 1467 C CA . ILE A 1 189 ? 9.688 14.906 -21.118 1.00 86.56 189 ILE A CA 1
ATOM 1468 C C . ILE A 1 189 ? 10.666 14.809 -22.288 1.00 86.56 189 ILE A C 1
ATOM 1470 O O . ILE A 1 189 ? 11.137 13.728 -22.632 1.00 86.56 189 ILE A O 1
ATOM 1474 N N . ALA A 1 190 ? 10.966 15.949 -22.905 1.00 90.44 190 ALA A N 1
ATOM 1475 C CA . ALA A 1 190 ? 11.939 16.040 -23.988 1.00 90.44 190 ALA A CA 1
ATOM 1476 C C . ALA A 1 190 ? 13.353 16.163 -23.401 1.00 90.44 190 ALA A C 1
ATOM 1478 O O . ALA A 1 190 ? 13.694 17.209 -22.853 1.00 90.44 190 ALA A O 1
ATOM 1479 N N . LEU A 1 191 ? 14.143 15.087 -23.477 1.00 89.25 191 LEU A N 1
ATOM 1480 C CA . LEU A 1 191 ? 15.482 14.985 -22.871 1.00 89.25 191 LEU A CA 1
ATOM 1481 C C . LEU A 1 191 ? 16.552 15.835 -23.579 1.00 89.25 191 LEU A C 1
ATOM 1483 O O . LEU A 1 191 ? 17.610 16.090 -23.010 1.00 89.25 191 LEU A O 1
ATOM 1487 N N . ASP A 1 192 ? 16.275 16.270 -24.806 1.00 88.62 192 ASP A N 1
ATOM 1488 C CA . ASP A 1 192 ? 17.133 17.078 -25.676 1.00 88.62 192 ASP A CA 1
ATOM 1489 C C . ASP A 1 192 ? 16.992 18.593 -25.440 1.00 88.62 192 ASP A C 1
ATOM 1491 O O . ASP A 1 192 ? 17.718 19.393 -26.034 1.00 88.62 192 ASP A O 1
ATOM 1495 N N . LYS A 1 193 ? 16.075 19.018 -24.562 1.00 89.69 193 LYS A N 1
ATOM 1496 C CA . LYS A 1 193 ? 15.865 20.438 -24.265 1.00 89.69 193 LYS A CA 1
ATOM 1497 C C . LYS A 1 193 ? 16.817 20.932 -23.169 1.00 89.69 193 LYS A C 1
ATOM 1499 O O . LYS A 1 193 ? 16.977 20.267 -22.150 1.00 89.69 193 LYS A O 1
ATOM 1504 N N . PRO A 1 194 ? 17.343 22.169 -23.260 1.00 87.88 194 PRO A N 1
ATOM 1505 C CA . PRO A 1 194 ? 18.156 22.752 -22.185 1.00 87.88 194 PRO A CA 1
ATOM 1506 C C . PRO A 1 194 ? 17.453 22.776 -20.817 1.00 87.88 194 PRO A C 1
ATOM 1508 O O . PRO A 1 194 ? 18.103 22.668 -19.781 1.00 87.88 194 PRO A O 1
ATOM 1511 N N . ALA A 1 195 ? 16.118 22.863 -20.806 1.00 85.88 195 ALA A N 1
ATOM 1512 C CA . ALA A 1 195 ? 15.305 22.859 -19.590 1.00 85.88 195 ALA A CA 1
ATOM 1513 C C . ALA A 1 195 ? 15.367 21.539 -18.793 1.00 85.88 195 ALA A C 1
ATOM 1515 O O . ALA A 1 195 ? 15.113 21.551 -17.590 1.00 85.88 195 ALA A O 1
ATOM 1516 N N . THR A 1 196 ? 15.696 20.407 -19.427 1.00 87.44 196 THR A N 1
ATOM 1517 C CA . THR A 1 196 ? 15.883 19.115 -18.740 1.00 87.44 196 THR A CA 1
ATOM 1518 C C . THR A 1 196 ? 17.316 18.888 -18.274 1.00 87.44 196 THR A C 1
ATOM 1520 O O . THR A 1 196 ? 17.585 17.874 -17.634 1.00 87.44 196 THR A O 1
ATOM 1523 N N . GLY A 1 197 ? 18.223 19.832 -18.541 1.00 87.69 197 GLY A N 1
ATOM 1524 C CA . GLY A 1 197 ? 19.595 19.783 -18.059 1.00 87.69 197 GLY A CA 1
ATOM 1525 C C . GLY A 1 197 ? 19.674 19.672 -16.535 1.00 87.69 197 GLY A C 1
ATOM 1526 O O . GLY A 1 197 ? 18.794 20.117 -15.792 1.00 87.69 197 GLY A O 1
ATOM 1527 N N . ASP A 1 198 ? 20.747 19.057 -16.049 1.00 89.00 198 ASP A N 1
ATOM 1528 C CA . ASP A 1 198 ? 21.037 18.987 -14.624 1.00 89.00 198 ASP A CA 1
ATOM 1529 C C . ASP A 1 198 ? 22.420 19.567 -14.335 1.00 89.00 198 ASP A C 1
ATOM 1531 O O . ASP A 1 198 ? 23.438 18.969 -14.668 1.00 89.00 198 ASP A O 1
ATOM 1535 N N . ALA A 1 199 ? 22.433 20.740 -13.702 1.00 87.88 199 ALA A N 1
ATOM 1536 C CA . ALA A 1 199 ? 23.646 21.427 -13.263 1.00 87.88 199 ALA A CA 1
ATOM 1537 C C . ALA A 1 199 ? 23.997 21.136 -11.791 1.00 87.88 199 ALA A C 1
ATOM 1539 O O . ALA A 1 199 ? 24.937 21.718 -11.256 1.00 87.88 199 ALA A O 1
ATOM 1540 N N . SER A 1 200 ? 23.242 20.265 -11.107 1.00 86.81 200 SER A N 1
ATOM 1541 C CA . SER A 1 200 ? 23.433 20.000 -9.674 1.00 86.81 200 SER A CA 1
ATOM 1542 C C . SER A 1 200 ? 24.615 19.074 -9.355 1.00 86.81 200 SER A C 1
ATOM 1544 O O . SER A 1 200 ? 25.017 18.973 -8.194 1.00 86.81 200 SER A O 1
ATOM 1546 N N . GLN A 1 201 ? 25.161 18.378 -10.356 1.00 90.44 201 GLN A N 1
ATOM 1547 C CA . GLN A 1 201 ? 26.325 17.501 -10.226 1.00 90.44 201 GLN A CA 1
ATOM 1548 C C . GLN A 1 201 ? 27.014 17.269 -11.576 1.00 90.44 201 GLN A C 1
ATOM 1550 O O . GLN A 1 201 ? 26.463 17.572 -12.632 1.00 90.44 201 GLN A O 1
ATOM 1555 N N . GLN A 1 202 ? 28.221 16.709 -11.534 1.00 90.94 202 GLN A N 1
ATOM 1556 C CA . GLN A 1 202 ? 28.988 16.350 -12.723 1.00 90.94 202 GLN A CA 1
ATOM 1557 C C . GLN A 1 202 ? 28.630 14.935 -13.200 1.00 90.94 202 GLN A C 1
ATOM 1559 O O . GLN A 1 202 ? 28.544 14.002 -12.400 1.00 90.94 202 GLN A O 1
ATOM 1564 N N . TYR A 1 203 ? 28.456 14.784 -14.515 1.00 90.75 203 TYR A N 1
ATOM 1565 C CA . TYR A 1 203 ? 28.125 13.515 -15.186 1.00 90.75 203 TYR A CA 1
ATOM 1566 C C . TYR A 1 203 ? 29.262 12.972 -16.064 1.00 90.75 203 TYR A C 1
ATOM 1568 O O . TYR A 1 203 ? 29.121 11.933 -16.698 1.00 90.75 203 TYR A O 1
ATOM 1576 N N . ASN A 1 204 ? 30.396 13.671 -16.112 1.00 89.50 204 ASN A N 1
ATOM 1577 C CA . ASN A 1 204 ? 31.596 13.284 -16.861 1.00 89.50 204 ASN A CA 1
ATOM 1578 C C . ASN A 1 204 ? 32.685 12.669 -15.961 1.00 89.50 204 ASN A C 1
ATOM 1580 O O . ASN A 1 204 ? 33.849 12.613 -16.351 1.00 89.50 204 ASN A O 1
ATOM 1584 N N . VAL A 1 205 ? 32.320 12.251 -14.749 1.00 90.44 205 VAL A N 1
ATOM 1585 C CA . VAL A 1 205 ? 33.229 11.660 -13.762 1.00 90.44 205 VAL A CA 1
ATOM 1586 C C . VAL A 1 205 ? 33.109 10.135 -13.752 1.00 90.44 205 VAL A C 1
ATOM 1588 O O . VAL A 1 205 ? 32.196 9.554 -14.334 1.00 90.44 205 VAL A O 1
ATOM 1591 N N . MET A 1 206 ? 34.041 9.469 -13.068 1.00 89.31 206 MET A N 1
ATOM 1592 C CA . MET A 1 206 ? 34.096 8.002 -12.993 1.00 89.31 206 MET A CA 1
ATOM 1593 C C . MET A 1 206 ? 32.925 7.379 -12.217 1.00 89.31 206 MET A C 1
ATOM 1595 O O . MET A 1 206 ? 32.676 6.186 -12.347 1.00 89.31 206 MET A O 1
ATOM 1599 N N . SER A 1 207 ? 32.228 8.157 -11.387 1.00 89.69 207 SER A N 1
ATOM 1600 C CA . SER A 1 207 ? 31.083 7.695 -10.604 1.00 89.69 207 SER A CA 1
ATOM 1601 C C . SER A 1 207 ? 30.170 8.867 -10.257 1.00 89.69 207 SER A C 1
ATOM 1603 O O . SER A 1 207 ? 30.616 9.834 -9.636 1.00 89.69 207 SER A O 1
ATOM 1605 N N . THR A 1 208 ? 28.896 8.763 -10.630 1.00 92.38 208 THR A N 1
ATOM 1606 C CA . THR A 1 208 ? 27.856 9.740 -10.296 1.00 92.38 208 THR A CA 1
ATOM 1607 C C . THR A 1 208 ? 26.713 9.037 -9.573 1.00 92.38 208 THR A C 1
ATOM 1609 O O . THR A 1 208 ? 26.267 7.961 -9.969 1.00 92.38 208 THR A O 1
ATOM 1612 N N . ALA A 1 209 ? 26.232 9.641 -8.486 1.00 91.69 209 ALA A N 1
ATOM 1613 C CA . ALA A 1 209 ? 25.198 9.048 -7.649 1.00 91.69 209 ALA A CA 1
ATOM 1614 C C . ALA A 1 209 ? 23.785 9.297 -8.203 1.00 91.69 209 ALA A C 1
ATOM 1616 O O . ALA A 1 209 ? 23.462 10.384 -8.693 1.00 91.69 209 ALA A O 1
ATOM 1617 N N . ILE A 1 210 ? 22.912 8.303 -8.036 1.00 93.31 210 ILE A N 1
ATOM 1618 C CA . ILE A 1 210 ? 21.470 8.457 -8.235 1.00 93.31 210 ILE A CA 1
ATOM 1619 C C . ILE A 1 210 ? 20.853 8.967 -6.929 1.00 93.31 210 ILE A C 1
ATOM 1621 O O . ILE A 1 210 ? 20.968 8.333 -5.879 1.00 93.31 210 ILE A O 1
ATOM 1625 N N . LYS A 1 211 ? 20.205 10.127 -6.989 1.00 91.31 211 LYS A N 1
ATOM 1626 C CA . LYS A 1 211 ? 19.527 10.800 -5.882 1.00 91.31 211 LYS A CA 1
ATOM 1627 C C . LYS A 1 211 ? 18.017 10.684 -6.075 1.00 91.31 211 LYS A C 1
ATOM 1629 O O . LYS A 1 211 ? 17.485 11.014 -7.132 1.00 91.31 211 LYS A O 1
ATOM 1634 N N . TRP A 1 212 ? 17.324 10.270 -5.023 1.00 90.94 212 TRP A N 1
ATOM 1635 C CA . TRP A 1 212 ? 15.867 10.168 -4.985 1.00 90.94 212 TRP A CA 1
ATOM 1636 C C . TRP A 1 212 ? 15.336 10.615 -3.618 1.00 90.94 212 TRP A C 1
ATOM 1638 O O . TRP A 1 212 ? 16.083 10.697 -2.639 1.00 90.94 212 TRP A O 1
ATOM 1648 N N . SER A 1 213 ? 14.053 10.976 -3.554 1.00 88.44 213 SER A N 1
ATOM 1649 C CA . SER A 1 213 ? 13.460 11.526 -2.331 1.00 88.44 213 SER A CA 1
ATOM 1650 C C . SER A 1 213 ? 13.213 10.434 -1.295 1.00 88.44 213 SER A C 1
ATOM 1652 O O . SER A 1 213 ? 12.455 9.501 -1.544 1.00 88.44 213 SER A O 1
ATOM 1654 N N . ARG A 1 214 ? 13.745 10.609 -0.078 1.00 82.44 214 ARG A N 1
ATOM 1655 C CA . ARG A 1 214 ? 13.482 9.700 1.052 1.00 82.44 214 ARG A CA 1
ATOM 1656 C C . ARG A 1 214 ? 11.988 9.552 1.367 1.00 82.44 214 ARG A C 1
ATOM 1658 O O . ARG A 1 214 ? 11.592 8.522 1.894 1.00 82.44 214 ARG A O 1
ATOM 1665 N N . GLY A 1 215 ? 11.190 10.578 1.056 1.00 85.12 215 GLY A N 1
ATOM 1666 C CA . GLY A 1 215 ? 9.740 10.602 1.253 1.00 85.12 215 GLY A CA 1
ATOM 1667 C C . GLY A 1 215 ? 8.923 10.008 0.101 1.00 85.12 215 GLY A C 1
ATOM 1668 O O . GLY A 1 215 ? 7.698 10.009 0.188 1.00 85.12 215 GLY A O 1
ATOM 1669 N N . ALA A 1 216 ? 9.559 9.544 -0.984 1.00 86.44 216 ALA A N 1
ATOM 1670 C CA . ALA A 1 216 ? 8.859 9.050 -2.174 1.00 86.44 216 ALA A CA 1
ATOM 1671 C C . ALA A 1 216 ? 7.928 7.877 -1.843 1.00 86.44 216 ALA A C 1
ATOM 1673 O O . ALA A 1 216 ? 6.756 7.885 -2.210 1.00 86.44 216 ALA A O 1
ATOM 1674 N N . VAL A 1 217 ? 8.425 6.928 -1.048 1.00 87.50 217 VAL A N 1
ATOM 1675 C CA . VAL A 1 217 ? 7.654 5.762 -0.607 1.00 87.50 217 VAL A CA 1
ATOM 1676 C C . VAL A 1 217 ? 6.429 6.186 0.202 1.00 87.50 217 VAL A C 1
ATOM 1678 O O . VAL A 1 217 ? 5.321 5.719 -0.043 1.00 87.50 217 VAL A O 1
ATOM 1681 N N . GLN A 1 218 ? 6.612 7.083 1.175 1.00 87.00 218 GLN A N 1
ATOM 1682 C CA . GLN A 1 218 ? 5.526 7.543 2.036 1.00 87.00 218 GLN A CA 1
ATOM 1683 C C . GLN A 1 218 ? 4.484 8.317 1.237 1.00 87.00 218 GLN A C 1
ATOM 1685 O O . GLN A 1 218 ? 3.299 8.148 1.493 1.00 87.00 218 GLN A O 1
ATOM 1690 N N . ARG A 1 219 ? 4.906 9.127 0.261 1.00 86.38 219 ARG A N 1
ATOM 1691 C CA . ARG A 1 219 ? 3.984 9.838 -0.627 1.00 86.38 219 ARG A CA 1
ATOM 1692 C C . ARG A 1 219 ? 3.100 8.868 -1.407 1.00 86.38 219 ARG A C 1
ATOM 1694 O O . ARG A 1 219 ? 1.906 9.111 -1.488 1.00 86.38 219 ARG A O 1
ATOM 1701 N N . GLN A 1 220 ? 3.670 7.779 -1.919 1.00 85.44 220 GLN A N 1
ATOM 1702 C CA . GLN A 1 220 ? 2.911 6.773 -2.660 1.00 85.44 220 GLN A CA 1
ATOM 1703 C C . GLN A 1 220 ? 1.945 5.994 -1.756 1.00 85.44 220 GLN A C 1
ATOM 1705 O O . GLN A 1 220 ? 0.784 5.814 -2.096 1.00 85.44 220 GLN A O 1
ATOM 1710 N N . VAL A 1 221 ? 2.406 5.545 -0.585 1.00 87.31 221 VAL A N 1
ATOM 1711 C CA . VAL A 1 221 ? 1.591 4.727 0.335 1.00 87.31 221 VAL A CA 1
ATOM 1712 C C . VAL A 1 221 ? 0.485 5.536 1.022 1.00 87.31 221 VAL A C 1
ATOM 1714 O O . VAL A 1 221 ? -0.540 4.975 1.404 1.00 87.31 221 VAL A O 1
ATOM 1717 N N . LEU A 1 222 ? 0.696 6.839 1.223 1.00 89.25 222 LEU A N 1
ATOM 1718 C CA . LEU A 1 222 ? -0.257 7.726 1.894 1.00 89.25 222 LEU A CA 1
ATOM 1719 C C . LEU A 1 222 ? -1.147 8.505 0.920 1.00 89.25 222 LEU A C 1
ATOM 1721 O O . LEU A 1 222 ? -1.903 9.350 1.390 1.00 89.25 222 LEU A O 1
ATOM 1725 N N . ASP A 1 223 ? -1.079 8.248 -0.391 1.00 89.25 223 ASP A N 1
ATOM 1726 C CA . ASP A 1 223 ? -1.979 8.871 -1.364 1.00 89.25 223 ASP A CA 1
ATOM 1727 C C . ASP A 1 223 ? -3.404 8.298 -1.225 1.00 89.25 223 ASP A C 1
ATOM 1729 O O . ASP A 1 223 ? -3.655 7.151 -1.622 1.00 89.25 223 ASP A O 1
ATOM 1733 N N . PRO A 1 224 ? -4.368 9.077 -0.690 1.00 86.81 224 PRO A N 1
ATOM 1734 C CA . PRO A 1 224 ? -5.720 8.584 -0.464 1.00 86.81 224 PRO A CA 1
ATOM 1735 C C . PRO A 1 224 ? -6.524 8.426 -1.763 1.00 86.81 224 PRO A C 1
ATOM 1737 O O . PRO A 1 224 ? -7.596 7.818 -1.728 1.00 86.81 224 PRO A O 1
ATOM 1740 N N . PHE A 1 225 ? -6.041 8.969 -2.886 1.00 87.75 225 PHE A N 1
ATOM 1741 C CA . PHE A 1 225 ? -6.725 8.972 -4.181 1.00 87.75 225 PHE A CA 1
ATOM 1742 C C . PHE A 1 225 ? -6.183 7.919 -5.152 1.00 87.75 225 PHE A C 1
ATOM 1744 O O . PHE A 1 225 ? -6.497 7.948 -6.345 1.00 87.75 225 PHE A O 1
ATOM 1751 N N . THR A 1 226 ? -5.419 6.952 -4.639 1.00 89.69 226 THR A N 1
ATOM 1752 C CA . THR A 1 226 ? -5.042 5.761 -5.400 1.00 89.69 226 THR A CA 1
ATOM 1753 C C . THR A 1 226 ? -6.309 5.092 -5.961 1.00 89.69 226 THR A C 1
ATOM 1755 O O . THR A 1 226 ? -7.237 4.815 -5.194 1.00 89.69 226 THR A O 1
ATOM 1758 N N . PRO A 1 227 ? -6.391 4.816 -7.278 1.00 93.25 227 PRO A N 1
ATOM 1759 C CA . PRO A 1 227 ? -7.571 4.205 -7.878 1.00 93.25 227 PRO A CA 1
ATOM 1760 C C . PRO A 1 227 ? -7.953 2.898 -7.182 1.00 93.25 227 PRO A C 1
ATOM 1762 O O . PRO A 1 227 ? -7.099 2.040 -6.948 1.00 93.25 227 PRO A O 1
ATOM 1765 N N . PHE A 1 228 ? -9.246 2.695 -6.914 1.00 96.50 228 PHE A N 1
ATOM 1766 C CA . PHE A 1 228 ? -9.708 1.481 -6.232 1.00 96.50 228 PHE A CA 1
ATOM 1767 C C . PHE A 1 228 ? -9.356 0.192 -6.975 1.00 96.50 228 PHE A C 1
ATOM 1769 O O . PHE A 1 228 ? -9.185 -0.842 -6.341 1.00 96.50 228 PHE A O 1
ATOM 1776 N N . THR A 1 229 ? -9.194 0.243 -8.300 1.00 96.81 229 THR A N 1
ATOM 1777 C CA . THR A 1 229 ? -8.681 -0.888 -9.083 1.00 96.81 229 THR A CA 1
ATOM 1778 C C . THR A 1 229 ? -7.313 -1.346 -8.587 1.00 96.81 229 THR A C 1
ATOM 1780 O O . THR A 1 229 ? -7.096 -2.544 -8.428 1.00 96.81 229 THR A O 1
ATOM 1783 N N . THR A 1 230 ? -6.414 -0.402 -8.304 1.00 95.25 230 THR A N 1
ATOM 1784 C CA . THR A 1 230 ? -5.075 -0.671 -7.776 1.00 95.25 230 THR A CA 1
ATOM 1785 C C . THR A 1 230 ? -5.168 -1.138 -6.331 1.00 95.25 230 THR A C 1
ATOM 1787 O O . THR A 1 230 ? -4.682 -2.215 -6.022 1.00 95.25 230 THR A O 1
ATOM 1790 N N . VAL A 1 231 ? -5.912 -0.420 -5.480 1.00 96.12 231 VAL A N 1
ATOM 1791 C CA . VAL A 1 231 ? -6.101 -0.780 -4.062 1.00 96.12 231 VAL A CA 1
ATOM 1792 C C . VAL A 1 231 ? -6.620 -2.211 -3.898 1.00 96.12 231 VAL A C 1
ATOM 1794 O O . VAL A 1 231 ? -6.073 -2.984 -3.120 1.00 96.12 231 VAL A O 1
ATOM 1797 N N . ILE A 1 232 ? -7.667 -2.589 -4.635 1.00 97.94 232 ILE A N 1
ATOM 1798 C CA . ILE A 1 232 ? -8.257 -3.932 -4.561 1.00 97.94 232 ILE A CA 1
ATOM 1799 C C . ILE A 1 232 ? -7.278 -4.989 -5.078 1.00 97.94 232 ILE A C 1
ATOM 1801 O O . ILE A 1 232 ? -7.188 -6.071 -4.501 1.00 97.94 232 ILE A O 1
ATOM 1805 N N . THR A 1 233 ? -6.531 -4.684 -6.142 1.00 97.38 233 THR A N 1
ATOM 1806 C CA . THR A 1 233 ? -5.498 -5.589 -6.663 1.00 97.38 233 THR A CA 1
ATOM 1807 C C . THR A 1 233 ? -4.390 -5.800 -5.630 1.00 97.38 233 THR A C 1
ATOM 1809 O O . THR A 1 233 ? -4.019 -6.942 -5.366 1.00 97.38 233 THR A O 1
ATOM 1812 N N . ASP A 1 234 ? -3.935 -4.732 -4.978 1.00 94.75 234 ASP A N 1
ATOM 1813 C CA . ASP A 1 234 ? -2.886 -4.776 -3.959 1.00 94.75 234 ASP A CA 1
ATOM 1814 C C . ASP A 1 234 ? -3.347 -5.511 -2.696 1.00 94.75 234 ASP A C 1
ATOM 1816 O O . ASP A 1 234 ? -2.602 -6.323 -2.152 1.00 94.75 234 ASP A O 1
ATOM 1820 N N . LEU A 1 235 ? -4.591 -5.296 -2.250 1.00 96.81 235 LEU A N 1
ATOM 1821 C CA . LEU A 1 235 ? -5.176 -6.036 -1.126 1.00 96.81 235 LEU A CA 1
ATOM 1822 C C . LEU A 1 235 ? -5.249 -7.541 -1.411 1.00 96.81 235 LEU A C 1
ATOM 1824 O O . LEU A 1 235 ? -4.953 -8.334 -0.522 1.00 96.81 235 LEU A O 1
ATOM 1828 N N . ARG A 1 236 ? -5.576 -7.930 -2.651 1.00 97.12 236 ARG A N 1
ATOM 1829 C CA . ARG A 1 236 ? -5.598 -9.337 -3.088 1.00 97.12 236 ARG A CA 1
ATOM 1830 C C . ARG A 1 236 ? -4.207 -9.934 -3.259 1.00 97.12 236 ARG A C 1
ATOM 1832 O O . ARG A 1 236 ? -4.038 -11.131 -3.064 1.00 97.12 236 ARG A O 1
ATOM 1839 N N . ALA A 1 237 ? -3.211 -9.128 -3.611 1.00 96.31 237 ALA A N 1
ATOM 1840 C CA . ALA A 1 237 ? -1.820 -9.567 -3.694 1.00 96.31 237 ALA A CA 1
ATOM 1841 C C . ALA A 1 237 ? -1.124 -9.611 -2.320 1.00 96.31 237 ALA A C 1
ATOM 1843 O O . ALA A 1 237 ? -0.080 -10.249 -2.165 1.00 96.31 237 ALA A O 1
ATOM 1844 N N . MET A 1 238 ? -1.675 -8.925 -1.317 1.00 95.12 238 MET A N 1
ATOM 1845 C CA . MET A 1 238 ? -1.113 -8.851 0.024 1.00 95.12 238 MET A CA 1
ATOM 1846 C C . MET A 1 238 ? -1.169 -10.213 0.725 1.00 95.12 238 MET A C 1
ATOM 1848 O O . MET A 1 238 ? -2.195 -10.891 0.741 1.00 95.12 238 MET A O 1
ATOM 1852 N N . ASN A 1 239 ? -0.071 -10.585 1.391 1.00 95.50 239 ASN A N 1
ATOM 1853 C CA . ASN A 1 239 ? -0.072 -11.730 2.298 1.00 95.50 239 ASN A CA 1
ATOM 1854 C C . ASN A 1 239 ? -1.149 -11.518 3.391 1.00 95.50 239 ASN A C 1
ATOM 1856 O O . ASN A 1 239 ? -1.074 -10.506 4.096 1.00 95.50 239 ASN A O 1
ATOM 1860 N N . PRO A 1 240 ? -2.102 -12.449 3.592 1.00 96.19 240 PRO A N 1
ATOM 1861 C CA . PRO A 1 240 ? -3.205 -12.275 4.543 1.00 96.19 240 PRO A CA 1
ATOM 1862 C C . PRO A 1 240 ? -2.760 -11.946 5.974 1.00 96.19 240 PRO A C 1
ATOM 1864 O O . PRO A 1 240 ? -3.397 -11.149 6.663 1.00 96.19 240 PRO A O 1
ATOM 1867 N N . CYS A 1 241 ? -1.610 -12.467 6.409 1.00 96.62 241 CYS A N 1
ATOM 1868 C CA . CYS A 1 241 ? -1.053 -12.195 7.734 1.00 96.62 241 CYS A CA 1
ATOM 1869 C C . CYS A 1 241 ? -0.622 -10.728 7.918 1.00 96.62 241 CYS A C 1
ATOM 1871 O O . CYS A 1 241 ? -0.485 -10.265 9.050 1.00 96.62 241 CYS A O 1
ATOM 1873 N N . MET A 1 242 ? -0.430 -9.982 6.825 1.00 95.00 242 MET A N 1
ATOM 1874 C CA . MET A 1 242 ? 0.001 -8.581 6.826 1.00 95.00 242 MET A CA 1
ATOM 1875 C C . MET A 1 242 ? -1.156 -7.582 6.936 1.00 95.00 242 MET A C 1
ATOM 1877 O O . MET A 1 242 ? -0.911 -6.417 7.247 1.00 95.00 242 MET A O 1
ATOM 1881 N N . LEU A 1 243 ? -2.405 -8.012 6.730 1.00 96.38 243 LEU A N 1
ATOM 1882 C CA . LEU A 1 243 ? -3.572 -7.126 6.744 1.00 96.38 243 LEU A CA 1
ATOM 1883 C C . LEU A 1 243 ? -3.732 -6.364 8.072 1.00 96.38 243 LEU A C 1
ATOM 1885 O O . LEU A 1 243 ? -3.886 -5.142 8.024 1.00 96.38 243 LEU A O 1
ATOM 1889 N N . PRO A 1 244 ? -3.603 -6.981 9.267 1.00 96.56 244 PRO A N 1
ATOM 1890 C CA . PRO A 1 244 ? -3.759 -6.242 10.523 1.00 96.56 244 PRO A CA 1
ATOM 1891 C C . PRO A 1 244 ? -2.640 -5.229 10.786 1.00 96.56 244 PRO A C 1
ATOM 1893 O O . PRO A 1 244 ? -2.784 -4.339 11.623 1.00 96.56 244 PRO A O 1
ATOM 1896 N N . TRP A 1 245 ? -1.534 -5.333 10.045 1.00 94.94 245 TRP A N 1
ATOM 1897 C CA . TRP A 1 245 ? -0.426 -4.384 10.076 1.00 94.94 245 TRP A CA 1
ATOM 1898 C C . TRP A 1 245 ? -0.652 -3.181 9.161 1.00 94.94 245 TRP A C 1
ATOM 1900 O O . TRP A 1 245 ? 0.269 -2.390 8.957 1.00 94.94 245 TRP A O 1
ATOM 1910 N N . MET A 1 246 ? -1.823 -3.021 8.545 1.00 94.44 246 MET A N 1
ATOM 1911 C CA . MET A 1 246 ? -2.186 -1.772 7.884 1.00 94.44 246 MET A CA 1
ATOM 1912 C C . MET A 1 246 ? -2.375 -0.675 8.934 1.00 94.44 246 MET A C 1
ATOM 1914 O O . MET A 1 246 ? -3.041 -0.861 9.951 1.00 94.44 246 MET A O 1
ATOM 1918 N N . ALA A 1 247 ? -1.777 0.494 8.699 1.00 93.75 247 ALA A N 1
ATOM 1919 C CA . ALA A 1 247 ? -1.912 1.633 9.598 1.00 93.75 247 ALA A CA 1
ATOM 1920 C C . ALA A 1 247 ? -3.254 2.319 9.372 1.00 93.75 247 ALA A C 1
ATOM 1922 O O . ALA A 1 247 ? -3.343 3.362 8.742 1.00 93.75 247 ALA A O 1
ATOM 1923 N N . THR A 1 248 ? -4.315 1.698 9.855 1.00 93.81 248 THR A N 1
ATOM 1924 C CA . THR A 1 248 ? -5.646 2.284 9.878 1.00 93.81 248 THR A CA 1
ATOM 1925 C C . THR A 1 248 ? -6.324 1.891 11.172 1.00 93.81 248 THR A C 1
ATOM 1927 O O . THR A 1 248 ? -6.141 0.783 11.684 1.00 93.81 248 THR A O 1
ATOM 1930 N N . GLN A 1 249 ? -7.073 2.825 11.735 1.00 93.25 249 GLN A N 1
ATOM 1931 C CA . GLN A 1 249 ? -7.908 2.553 12.886 1.00 93.25 249 GLN A CA 1
ATOM 1932 C C . GLN A 1 249 ? -9.324 2.306 12.386 1.00 93.25 249 GLN A C 1
ATOM 1934 O O . GLN A 1 249 ? -10.013 3.242 11.970 1.00 93.25 249 GLN A O 1
ATOM 1939 N N . TYR A 1 250 ? -9.775 1.060 12.458 1.00 96.62 250 TYR A N 1
ATOM 1940 C CA . TYR A 1 250 ? -11.109 0.709 11.994 1.00 96.62 250 TYR A CA 1
ATOM 1941 C C . TYR A 1 250 ? -12.185 1.434 12.810 1.00 96.62 250 TYR A C 1
ATOM 1943 O O . TYR A 1 250 ? -12.137 1.532 14.040 1.00 96.62 250 TYR A O 1
ATOM 1951 N N . CYS A 1 251 ? -13.126 2.023 12.090 1.00 97.06 251 CYS A N 1
ATOM 1952 C CA . CYS A 1 251 ? -14.296 2.703 12.626 1.00 97.06 251 CYS A CA 1
ATOM 1953 C C . CYS A 1 251 ? -15.510 1.776 12.615 1.00 97.06 251 CYS A C 1
ATOM 1955 O O . CYS A 1 251 ? -16.316 1.795 13.549 1.00 97.06 251 CYS A O 1
ATOM 1957 N N . TRP A 1 252 ? -15.600 0.941 11.580 1.00 98.38 252 TRP A N 1
ATOM 1958 C CA . TRP A 1 252 ? -16.662 -0.033 11.386 1.00 98.38 252 TRP A CA 1
ATOM 1959 C C . TRP A 1 252 ? -16.097 -1.351 10.880 1.00 98.38 252 TRP A C 1
ATOM 1961 O O . TRP A 1 252 ? -15.049 -1.392 10.228 1.00 98.38 252 TRP A O 1
ATOM 1971 N N . LEU A 1 253 ? -16.821 -2.422 11.176 1.00 98.38 253 LEU A N 1
ATOM 1972 C CA . LEU A 1 253 ? -16.535 -3.731 10.619 1.00 98.38 253 LEU A CA 1
ATOM 1973 C C . LEU A 1 253 ? -16.966 -3.793 9.157 1.00 98.38 253 LEU A C 1
ATOM 1975 O O . LEU A 1 253 ? -16.176 -4.204 8.319 1.00 98.38 253 LEU A O 1
ATOM 1979 N N . ASP A 1 254 ? -18.194 -3.364 8.870 1.00 97.81 254 ASP A N 1
ATOM 1980 C CA . ASP A 1 254 ? -18.881 -3.531 7.594 1.00 97.81 254 ASP A CA 1
ATOM 1981 C C . ASP A 1 254 ? -19.164 -2.201 6.893 1.00 97.81 254 ASP A C 1
ATOM 1983 O O . ASP A 1 254 ? -19.346 -1.167 7.541 1.00 97.81 254 ASP A O 1
ATOM 1987 N N . PHE A 1 255 ? -19.274 -2.224 5.564 1.00 97.50 255 PHE A N 1
ATOM 1988 C CA . PHE A 1 255 ? -19.573 -1.027 4.770 1.00 97.50 255 PHE A CA 1
ATOM 1989 C C . PHE A 1 255 ? -20.944 -0.417 5.085 1.00 97.50 255 PHE A C 1
ATOM 1991 O O . PHE A 1 255 ? -21.114 0.798 4.994 1.00 97.50 255 PHE A O 1
ATOM 1998 N N . ASN A 1 256 ? -21.902 -1.228 5.546 1.00 96.12 256 ASN A N 1
ATOM 1999 C CA . ASN A 1 256 ? -23.214 -0.746 5.975 1.00 96.12 256 ASN A CA 1
ATOM 2000 C C . ASN A 1 256 ? -23.190 -0.087 7.371 1.00 96.12 256 ASN A C 1
ATOM 2002 O O . ASN A 1 256 ? -24.205 0.441 7.824 1.00 96.12 256 ASN A O 1
ATOM 2006 N N . ARG A 1 257 ? -22.024 -0.046 8.038 1.00 96.00 257 ARG A N 1
ATOM 2007 C CA . ARG A 1 257 ? -21.824 0.562 9.366 1.00 96.00 257 ARG A CA 1
ATOM 2008 C C . ARG A 1 257 ? -22.707 -0.066 10.449 1.00 96.00 257 ARG A C 1
ATOM 2010 O O . ARG A 1 257 ? -23.018 0.589 11.444 1.00 96.00 257 ARG A O 1
ATOM 2017 N N . SER A 1 258 ? -23.090 -1.327 10.270 1.00 95.94 258 SER A N 1
ATOM 2018 C CA . SER A 1 258 ? -23.932 -2.086 11.197 1.00 95.94 258 SER A CA 1
ATOM 2019 C C . SER A 1 258 ? -23.191 -2.395 12.499 1.00 95.94 258 SER A C 1
ATOM 2021 O O . SER A 1 258 ? -23.800 -2.397 13.569 1.00 95.94 258 SER A O 1
ATOM 2023 N N . TRP A 1 259 ? -21.873 -2.612 12.432 1.00 97.75 259 TRP A N 1
ATOM 2024 C CA . TRP A 1 259 ? -21.045 -2.892 13.606 1.00 97.75 259 TRP A CA 1
ATOM 2025 C C . TRP A 1 259 ? -19.930 -1.861 13.765 1.00 97.75 259 TRP A C 1
ATOM 2027 O O . TRP A 1 259 ? -18.989 -1.774 12.976 1.00 97.75 259 TRP A O 1
ATOM 2037 N N . ALA A 1 260 ? -20.035 -1.077 14.833 1.00 97.69 260 ALA A N 1
ATOM 2038 C CA . ALA A 1 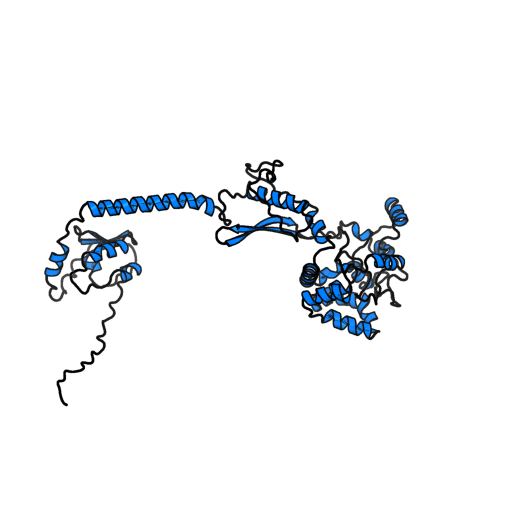260 ? -19.062 -0.064 15.209 1.00 97.69 260 ALA A CA 1
ATOM 2039 C C . ALA A 1 260 ? -17.864 -0.683 15.959 1.00 97.69 260 ALA A C 1
ATOM 2041 O O . ALA A 1 260 ? -18.054 -1.549 16.816 1.00 97.69 260 ALA A O 1
ATOM 2042 N N . MET A 1 261 ? -16.645 -0.214 15.668 1.00 96.81 261 MET A N 1
ATOM 2043 C CA . MET A 1 261 ? -15.389 -0.777 16.201 1.00 96.81 261 MET A CA 1
ATOM 2044 C C . MET A 1 261 ? -14.511 0.226 16.960 1.00 96.81 261 MET A C 1
ATOM 2046 O O . MET A 1 261 ? -13.490 -0.160 17.529 1.00 96.81 261 MET A O 1
ATOM 2050 N N . ALA A 1 262 ? -14.849 1.520 16.982 1.00 94.94 262 ALA A N 1
ATOM 2051 C CA . ALA A 1 262 ? -13.991 2.485 17.662 1.00 94.94 262 ALA A CA 1
ATOM 2052 C C . ALA A 1 262 ? -13.889 2.208 19.170 1.00 94.94 262 ALA A C 1
ATOM 2054 O O . ALA A 1 262 ? -14.877 1.840 19.798 1.00 94.94 262 ALA A O 1
ATOM 2055 N N . ALA A 1 263 ? -12.716 2.424 19.773 1.00 92.38 263 ALA A N 1
ATOM 2056 C CA . ALA A 1 263 ? -12.517 2.202 21.208 1.00 92.38 263 ALA A CA 1
ATOM 2057 C C . ALA A 1 263 ? -13.398 3.131 22.061 1.00 92.38 263 ALA A C 1
ATOM 2059 O O . ALA A 1 263 ? -14.094 2.681 22.968 1.00 92.38 263 ALA A O 1
ATOM 2060 N N . THR A 1 264 ? -13.457 4.416 21.706 1.00 91.94 264 THR A N 1
ATOM 2061 C CA . THR A 1 264 ? -14.218 5.437 22.439 1.00 91.94 264 THR A CA 1
ATOM 2062 C C . THR A 1 264 ? -15.440 5.927 21.658 1.00 91.94 264 THR A C 1
ATOM 2064 O O . THR A 1 264 ? -15.474 5.903 20.424 1.00 91.94 264 THR A O 1
ATOM 2067 N N . ALA A 1 265 ? -16.458 6.415 22.377 1.00 92.06 265 ALA A N 1
ATOM 2068 C CA . ALA A 1 265 ? -17.632 7.032 21.753 1.00 92.06 265 ALA A CA 1
ATOM 2069 C C . ALA A 1 265 ? -17.261 8.316 20.989 1.00 92.06 265 ALA A C 1
ATOM 2071 O O . ALA A 1 265 ? -17.744 8.541 19.884 1.00 92.06 265 ALA A O 1
ATOM 2072 N N . GLN A 1 266 ? -16.343 9.119 21.537 1.00 91.94 266 GLN A N 1
ATOM 2073 C CA . GLN A 1 266 ? -15.857 10.344 20.894 1.00 91.94 266 GLN A CA 1
ATOM 2074 C C . GLN A 1 266 ? -15.160 10.039 19.563 1.00 91.94 266 GLN A C 1
ATOM 2076 O O . GLN A 1 266 ? -15.411 10.714 18.564 1.00 91.94 266 GLN A O 1
ATOM 2081 N N . ARG A 1 267 ? -14.335 8.983 19.509 1.00 91.81 267 ARG A N 1
ATOM 2082 C CA . ARG A 1 267 ? -13.737 8.520 18.254 1.00 91.81 267 ARG A CA 1
ATOM 2083 C C . ARG A 1 267 ? -14.781 8.005 17.277 1.00 91.81 267 ARG A C 1
ATOM 2085 O O . ARG A 1 267 ? -14.677 8.321 16.097 1.00 91.81 267 ARG A O 1
ATOM 2092 N N . GLN A 1 268 ? -15.798 7.278 17.741 1.00 95.00 268 GLN A N 1
ATOM 2093 C CA . GLN A 1 268 ? -16.888 6.838 16.867 1.00 95.00 268 GLN A CA 1
ATOM 2094 C C . GLN A 1 268 ? -17.616 8.025 16.214 1.00 95.00 268 GLN A C 1
ATOM 2096 O O . GLN A 1 268 ? -17.982 7.942 15.044 1.00 95.00 268 GLN A O 1
ATOM 2101 N N . THR A 1 269 ? -17.767 9.147 16.921 1.00 94.88 269 THR A N 1
ATOM 2102 C CA . THR A 1 269 ? -18.283 10.390 16.330 1.00 94.88 269 THR A CA 1
ATOM 2103 C C . THR A 1 269 ? -17.309 10.969 15.302 1.00 94.88 269 THR A C 1
ATOM 2105 O O . THR A 1 269 ? -17.723 11.295 14.192 1.00 94.88 269 THR A O 1
ATOM 2108 N N . ARG A 1 270 ? -16.002 11.032 15.606 1.00 93.81 270 ARG A N 1
ATOM 2109 C CA . ARG A 1 270 ? -14.986 11.498 14.637 1.00 93.81 270 ARG A CA 1
ATOM 2110 C C . ARG A 1 270 ? -14.931 10.634 13.376 1.00 93.81 270 ARG A C 1
ATOM 2112 O O . ARG A 1 270 ? -14.692 11.157 12.292 1.00 93.81 270 ARG A O 1
ATOM 2119 N N . CYS A 1 271 ? -15.196 9.334 13.497 1.00 95.94 271 CYS A N 1
ATOM 2120 C CA . CYS A 1 271 ? -15.244 8.406 12.372 1.00 95.94 271 CYS A CA 1
ATOM 2121 C C . CYS A 1 271 ? -16.230 8.835 11.280 1.00 95.94 271 CYS A C 1
ATOM 2123 O O . CYS A 1 271 ? -15.993 8.520 10.118 1.00 95.94 271 CYS A O 1
ATOM 2125 N N . LEU A 1 272 ? -17.280 9.602 11.602 1.00 96.31 272 LEU A N 1
ATOM 2126 C CA . LEU A 1 272 ? -18.218 10.133 10.607 1.00 96.31 272 LEU A CA 1
ATOM 2127 C C . LEU A 1 272 ? -17.521 10.994 9.538 1.00 96.31 272 LEU A C 1
ATOM 2129 O O . LEU A 1 272 ? -17.920 10.951 8.378 1.00 96.31 272 LEU A O 1
ATOM 2133 N N . HIS A 1 273 ? -16.430 11.686 9.886 1.00 95.75 273 HIS A N 1
ATOM 2134 C CA . HIS A 1 273 ? -15.604 12.434 8.926 1.00 95.75 273 HIS A CA 1
ATOM 2135 C C . HIS A 1 273 ? -14.780 11.536 7.991 1.00 95.75 273 HIS A C 1
ATOM 2137 O O . HIS A 1 273 ? -14.264 12.001 6.980 1.00 95.75 273 HIS A O 1
ATOM 2143 N N . HIS A 1 274 ? -14.665 10.248 8.312 1.00 95.00 274 HIS A N 1
ATOM 2144 C CA . HIS A 1 274 ? -13.952 9.241 7.530 1.00 95.00 274 HIS A CA 1
ATOM 2145 C C . HIS A 1 274 ? -14.898 8.201 6.915 1.00 95.00 274 HIS A C 1
ATOM 2147 O O . HIS A 1 274 ? -14.439 7.171 6.430 1.00 95.00 274 HIS A O 1
ATOM 2153 N N . ALA A 1 275 ? -16.210 8.459 6.898 1.00 96.31 275 ALA A N 1
ATOM 2154 C CA . ALA A 1 275 ? -17.201 7.513 6.388 1.00 96.31 275 ALA A CA 1
ATOM 2155 C C . ALA A 1 275 ? -17.028 7.186 4.892 1.00 96.31 275 ALA A C 1
ATOM 2157 O O . ALA A 1 275 ? -17.408 6.101 4.468 1.00 96.31 275 ALA A O 1
ATOM 2158 N N . THR A 1 276 ? -16.436 8.082 4.099 1.00 96.94 276 THR A N 1
ATOM 2159 C CA . THR A 1 276 ? -16.149 7.851 2.671 1.00 96.94 276 THR A CA 1
ATOM 2160 C C . THR A 1 276 ? -14.790 7.188 2.418 1.00 96.94 276 THR A C 1
ATOM 2162 O O . THR A 1 276 ? -14.492 6.831 1.276 1.00 96.94 276 THR A O 1
ATOM 2165 N N . ASN A 1 277 ? -13.964 7.006 3.457 1.00 97.75 277 ASN A N 1
ATOM 2166 C CA . ASN A 1 277 ? -12.664 6.349 3.359 1.00 97.75 277 ASN A CA 1
ATOM 2167 C C . ASN A 1 277 ? -12.821 4.840 3.580 1.00 97.75 277 ASN A C 1
ATOM 2169 O O . ASN A 1 277 ? -13.041 4.387 4.703 1.00 97.75 277 ASN A O 1
ATOM 2173 N N . ALA A 1 278 ? -12.640 4.054 2.523 1.00 97.69 278 ALA A N 1
ATOM 2174 C CA . ALA A 1 278 ? -12.737 2.600 2.549 1.00 97.69 278 ALA A CA 1
ATOM 2175 C C . ALA A 1 278 ? -11.762 1.947 3.551 1.00 97.69 278 ALA A C 1
ATOM 2177 O O . ALA A 1 278 ? -12.095 0.922 4.143 1.00 97.69 278 ALA A O 1
ATOM 2178 N N . ALA A 1 279 ? -10.608 2.565 3.835 1.00 97.19 279 ALA A N 1
ATOM 2179 C CA . ALA A 1 279 ? -9.645 2.048 4.809 1.00 97.19 279 ALA A CA 1
ATOM 2180 C C . ALA A 1 279 ? -10.143 2.108 6.269 1.00 97.19 279 ALA A C 1
ATOM 2182 O O . ALA A 1 279 ? -9.567 1.454 7.138 1.00 97.19 279 ALA A O 1
ATOM 2183 N N . ALA A 1 280 ? -11.204 2.871 6.563 1.00 97.44 280 ALA A N 1
ATOM 2184 C CA . ALA A 1 280 ? -11.825 2.917 7.890 1.00 97.44 280 ALA A CA 1
ATOM 2185 C C . ALA A 1 280 ? -12.725 1.696 8.179 1.00 97.44 280 ALA A C 1
ATOM 2187 O O . ALA A 1 280 ? -13.198 1.539 9.309 1.00 97.44 280 ALA A O 1
ATOM 2188 N N . TYR A 1 281 ? -12.946 0.836 7.181 1.00 98.44 281 TYR A N 1
ATOM 2189 C CA . TYR A 1 281 ? -13.810 -0.338 7.246 1.00 98.44 281 TYR A CA 1
ATOM 2190 C C . TYR A 1 281 ? -12.981 -1.614 7.169 1.00 98.44 281 TYR A C 1
ATOM 2192 O O . TYR A 1 281 ? -12.226 -1.801 6.212 1.00 98.44 281 TYR A O 1
ATOM 2200 N N . LEU A 1 282 ? -13.131 -2.514 8.139 1.00 98.25 282 LEU A N 1
ATOM 2201 C CA . LEU A 1 282 ? -12.380 -3.773 8.141 1.00 98.25 282 LEU A CA 1
ATOM 2202 C C . LEU A 1 282 ? -12.812 -4.711 6.992 1.00 98.25 282 LEU A C 1
ATOM 2204 O O . LEU A 1 282 ? -11.975 -5.418 6.431 1.00 98.25 282 LEU A O 1
ATOM 2208 N N . GLU A 1 283 ? -14.078 -4.638 6.564 1.00 98.06 283 GLU A N 1
ATOM 2209 C CA . GLU A 1 283 ? -14.636 -5.345 5.400 1.00 98.06 283 GLU A CA 1
ATOM 2210 C C . GLU A 1 283 ? -13.813 -5.116 4.125 1.00 98.06 283 GLU A C 1
ATOM 2212 O O . GLU A 1 283 ? -13.653 -6.050 3.342 1.00 98.06 283 GLU A O 1
ATOM 2217 N N . SER A 1 284 ? -13.230 -3.923 3.943 1.00 97.44 284 SER A N 1
ATOM 2218 C CA . SER A 1 284 ? -12.413 -3.605 2.762 1.00 97.44 284 SER A CA 1
ATOM 2219 C C . SER A 1 284 ? -11.246 -4.576 2.577 1.00 97.44 284 SER A C 1
ATOM 2221 O O . SER A 1 284 ? -11.044 -5.107 1.483 1.00 97.44 284 SER A O 1
ATOM 2223 N N . GLY A 1 285 ? -10.517 -4.850 3.660 1.00 97.19 285 GLY A N 1
ATOM 2224 C CA . GLY A 1 285 ? -9.414 -5.798 3.672 1.00 97.19 285 GLY A CA 1
ATOM 2225 C C . GLY A 1 285 ? -9.918 -7.235 3.622 1.00 97.19 285 GLY A C 1
ATOM 2226 O O . GLY A 1 285 ? -9.492 -7.992 2.757 1.00 97.19 285 GLY A O 1
ATOM 2227 N N . LEU A 1 286 ? -10.849 -7.602 4.511 1.00 97.81 286 LEU A N 1
ATOM 2228 C CA . LEU A 1 286 ? -11.290 -8.994 4.670 1.00 97.81 286 LEU A CA 1
ATOM 2229 C C . LEU A 1 286 ? -11.916 -9.572 3.392 1.00 97.81 286 LEU A C 1
ATOM 2231 O O . LEU A 1 286 ? -11.625 -10.706 3.026 1.00 97.81 286 LEU A O 1
ATOM 2235 N N . ARG A 1 287 ? -12.715 -8.784 2.660 1.00 97.06 287 ARG A N 1
ATOM 2236 C CA . ARG A 1 287 ? -13.315 -9.204 1.378 1.00 97.06 287 ARG A CA 1
ATOM 2237 C C . ARG A 1 287 ? -12.305 -9.442 0.261 1.00 97.06 287 ARG A C 1
ATOM 2239 O O . ARG A 1 287 ? -12.675 -10.010 -0.765 1.00 97.06 287 ARG A O 1
ATOM 2246 N N . ASN A 1 288 ? -11.087 -8.932 0.414 1.00 97.75 288 ASN A N 1
ATOM 2247 C CA . ASN A 1 288 ? -10.040 -8.962 -0.600 1.00 97.75 288 ASN A CA 1
ATOM 2248 C C . ASN A 1 288 ? -8.828 -9.786 -0.163 1.00 97.75 288 ASN A C 1
ATOM 2250 O O . ASN A 1 288 ? -7.803 -9.738 -0.827 1.00 97.75 288 ASN A O 1
ATOM 2254 N N . ILE A 1 289 ? -8.946 -10.573 0.907 1.00 95.88 289 ILE A N 1
ATOM 2255 C CA . ILE A 1 289 ? -7.961 -11.597 1.254 1.00 95.88 289 ILE A CA 1
ATOM 2256 C C . ILE A 1 289 ? -7.969 -12.685 0.170 1.00 95.88 289 ILE A C 1
ATOM 2258 O O . ILE A 1 289 ? -9.027 -13.215 -0.164 1.00 95.88 289 ILE A O 1
ATOM 2262 N N . ALA A 1 290 ? -6.794 -13.049 -0.350 1.00 93.75 290 ALA A N 1
ATOM 2263 C CA . ALA A 1 290 ? -6.674 -14.131 -1.331 1.00 93.75 290 ALA A CA 1
ATOM 2264 C C . ALA A 1 290 ? -6.812 -15.538 -0.727 1.00 93.75 290 ALA A C 1
ATOM 2266 O O . ALA A 1 290 ? -7.317 -16.436 -1.395 1.00 93.75 290 ALA A O 1
ATOM 2267 N N . ASP A 1 291 ? -6.364 -15.733 0.517 1.00 95.44 291 ASP A N 1
ATOM 2268 C CA . ASP A 1 291 ? -6.367 -17.032 1.194 1.00 95.44 291 ASP A CA 1
ATOM 2269 C C . ASP A 1 291 ? -6.846 -16.903 2.650 1.00 95.44 291 ASP A C 1
ATOM 2271 O O . ASP A 1 291 ? -6.130 -16.417 3.532 1.00 95.44 291 ASP A O 1
ATOM 2275 N N . TRP A 1 292 ? -8.077 -17.357 2.895 1.00 96.00 292 TRP A N 1
ATOM 2276 C CA . TRP A 1 292 ? -8.671 -17.388 4.231 1.00 96.00 292 TRP A CA 1
ATOM 2277 C C . TRP A 1 292 ? -8.032 -18.427 5.153 1.00 96.00 292 TRP A C 1
ATOM 2279 O O . TRP A 1 292 ? -8.001 -18.205 6.358 1.00 96.00 292 TRP A O 1
ATOM 2289 N N . ALA A 1 293 ? -7.451 -19.508 4.627 1.00 96.50 293 ALA A N 1
ATOM 2290 C CA . ALA A 1 293 ? -6.744 -20.480 5.455 1.00 96.50 293 ALA A CA 1
ATOM 2291 C C . ALA A 1 293 ? -5.437 -19.886 6.005 1.00 96.50 293 ALA A C 1
ATOM 2293 O O . ALA A 1 293 ? -5.118 -20.065 7.182 1.00 96.50 293 ALA A O 1
ATOM 2294 N N . ALA A 1 294 ? -4.704 -19.119 5.190 1.00 97.06 294 ALA A N 1
ATOM 2295 C CA . ALA A 1 294 ? -3.534 -18.369 5.651 1.00 97.06 294 ALA A CA 1
ATOM 2296 C C . ALA A 1 294 ? -3.909 -17.268 6.659 1.00 97.06 294 ALA A C 1
ATOM 2298 O O . ALA A 1 294 ? -3.198 -17.065 7.646 1.00 97.06 294 ALA A O 1
ATOM 2299 N N . TRP A 1 295 ? -5.036 -16.579 6.448 1.00 97.31 295 TRP A N 1
ATOM 2300 C CA . TRP A 1 295 ? -5.588 -15.655 7.443 1.00 97.31 295 TRP A CA 1
ATOM 2301 C C . TRP A 1 295 ? -5.885 -16.365 8.766 1.00 97.31 295 TRP A C 1
ATOM 2303 O O . TRP A 1 295 ? -5.423 -15.914 9.814 1.00 97.31 295 TRP A O 1
ATOM 2313 N N . ASP A 1 296 ? -6.600 -17.489 8.719 1.00 96.81 296 ASP A N 1
ATOM 2314 C CA . ASP A 1 296 ? -6.991 -18.249 9.905 1.00 96.81 296 ASP A CA 1
ATOM 2315 C C . ASP A 1 296 ? -5.775 -18.779 10.669 1.00 96.81 296 ASP A C 1
ATOM 2317 O O . ASP A 1 296 ? -5.759 -18.744 11.900 1.00 96.81 296 ASP A O 1
ATOM 2321 N N . HIS A 1 297 ? -4.720 -19.184 9.956 1.00 97.06 297 HIS A N 1
ATOM 2322 C CA . HIS A 1 297 ? -3.459 -19.603 10.562 1.00 97.06 297 HIS A CA 1
ATOM 2323 C C . HIS A 1 297 ? -2.802 -18.494 11.399 1.00 97.06 297 HIS A C 1
ATOM 2325 O O . HIS A 1 297 ? -2.288 -18.761 12.484 1.00 97.06 297 HIS A O 1
ATOM 2331 N N . CYS A 1 298 ? -2.821 -17.253 10.911 1.00 96.88 298 CYS A N 1
ATOM 2332 C CA . CYS A 1 298 ? -2.170 -16.123 11.576 1.00 96.88 298 CYS A CA 1
ATOM 2333 C C . CYS A 1 298 ? -3.062 -15.433 12.616 1.00 96.88 298 CYS A C 1
ATOM 2335 O O . CYS A 1 298 ? -2.579 -15.024 13.671 1.00 96.88 298 CYS A O 1
ATOM 2337 N N . TRP A 1 299 ? -4.352 -15.276 12.317 1.00 97.50 299 TRP A N 1
ATOM 2338 C CA . TRP A 1 299 ? -5.258 -14.387 13.046 1.00 97.50 299 TRP A CA 1
ATOM 2339 C C . TRP A 1 299 ? -6.615 -15.010 13.376 1.00 97.50 299 TRP A C 1
ATOM 2341 O O . TRP A 1 299 ? -7.406 -14.355 14.050 1.00 97.50 299 TRP A O 1
ATOM 2351 N N . GLY A 1 300 ? -6.895 -16.250 12.960 1.00 96.88 300 GLY A N 1
ATOM 2352 C CA . GLY A 1 300 ? -8.218 -16.873 13.082 1.00 96.88 300 GLY A CA 1
ATOM 2353 C C . GLY A 1 300 ? -8.755 -16.894 14.512 1.00 96.88 300 GLY A C 1
ATOM 2354 O O . GLY A 1 300 ? -9.891 -16.492 14.743 1.00 96.88 300 GLY A O 1
ATOM 2355 N N . VAL A 1 301 ? -7.921 -17.259 15.492 1.00 96.81 301 VAL A N 1
ATOM 2356 C CA . VAL A 1 301 ? -8.310 -17.277 16.916 1.00 96.81 301 VAL A CA 1
ATOM 2357 C C . VAL A 1 301 ? -8.664 -15.875 17.419 1.00 96.81 301 VAL A C 1
ATOM 2359 O O . VAL A 1 301 ? -9.724 -15.674 18.006 1.00 96.81 301 VAL A O 1
ATOM 2362 N N . SER A 1 302 ? -7.810 -14.882 17.165 1.00 97.69 302 SER A N 1
ATOM 2363 C CA . SER A 1 302 ? -8.069 -13.503 17.595 1.00 97.69 302 SER A CA 1
ATOM 2364 C C . SER A 1 302 ? -9.262 -12.885 16.865 1.00 97.69 302 SER A C 1
ATOM 2366 O O . SER A 1 302 ? -10.047 -12.163 17.474 1.00 97.69 302 SER A O 1
ATOM 2368 N N . PHE A 1 303 ? -9.427 -13.172 15.573 1.00 97.62 303 PHE A N 1
ATOM 2369 C CA . PHE A 1 303 ? -10.575 -12.724 14.790 1.00 97.62 303 PHE A CA 1
ATOM 2370 C C . PHE A 1 303 ? -11.875 -13.360 15.290 1.00 97.62 303 PHE A C 1
ATOM 2372 O O . PHE A 1 303 ? -12.904 -12.686 15.370 1.00 97.62 303 PHE A O 1
ATOM 2379 N N . ASP A 1 304 ? -11.826 -14.631 15.687 1.00 97.38 304 ASP A N 1
ATOM 2380 C CA . ASP A 1 304 ? -12.956 -15.316 16.296 1.00 97.38 304 ASP A CA 1
ATOM 2381 C C . ASP A 1 304 ? -13.389 -14.641 17.599 1.00 97.38 304 ASP A C 1
ATOM 2383 O O . ASP A 1 304 ? -14.547 -14.245 17.735 1.00 97.38 304 ASP A O 1
ATOM 2387 N N . VAL A 1 305 ? -12.434 -14.424 18.506 1.00 97.00 305 VAL A N 1
ATOM 2388 C CA . VAL A 1 305 ? -12.648 -13.769 19.803 1.00 97.00 305 VAL A CA 1
ATOM 2389 C C . VAL A 1 305 ? -13.163 -12.337 19.641 1.00 97.00 305 VAL A C 1
ATOM 2391 O O . VAL A 1 305 ? -14.121 -11.942 20.307 1.00 97.00 305 VAL A O 1
ATOM 2394 N N . GLY A 1 306 ? -12.530 -11.562 18.761 1.00 96.69 306 GLY A N 1
ATOM 2395 C CA . GLY A 1 306 ? -12.786 -10.132 18.614 1.00 96.69 306 GLY A CA 1
ATOM 2396 C C . GLY A 1 306 ? -14.008 -9.780 17.777 1.00 96.69 306 GLY A C 1
ATOM 2397 O O . GLY A 1 306 ? -14.532 -8.677 17.925 1.00 96.69 306 GLY A O 1
ATOM 2398 N N . VAL A 1 307 ? -14.430 -10.671 16.874 1.00 97.88 307 VAL A N 1
ATOM 2399 C CA . VAL A 1 307 ? -15.450 -10.374 15.860 1.00 97.88 307 VAL A CA 1
ATOM 2400 C C . VAL A 1 307 ? -16.394 -11.554 15.635 1.00 97.88 307 VAL A C 1
ATOM 2402 O O . VAL A 1 307 ? -17.604 -11.419 15.832 1.00 97.88 307 VAL A O 1
ATOM 2405 N N . ALA A 1 308 ? -15.882 -12.705 15.185 1.00 97.31 308 ALA A N 1
ATOM 2406 C CA . ALA A 1 308 ? -16.743 -13.735 14.600 1.00 97.31 308 ALA A CA 1
ATOM 2407 C C . ALA A 1 308 ? -17.697 -14.373 15.623 1.00 97.31 308 ALA A C 1
ATOM 2409 O O . ALA A 1 308 ? -18.854 -14.635 15.290 1.00 97.31 308 ALA A O 1
ATOM 2410 N N . ARG A 1 309 ? -17.256 -14.573 16.873 1.00 96.62 309 ARG A N 1
ATOM 2411 C CA . ARG A 1 309 ? -18.081 -15.098 17.974 1.00 96.62 309 ARG A CA 1
ATOM 2412 C C . ARG A 1 309 ? -19.368 -14.296 18.156 1.00 96.62 309 ARG A C 1
ATOM 2414 O O . ARG A 1 309 ? -20.447 -14.884 18.191 1.00 96.62 309 ARG A O 1
ATOM 2421 N N . ASP A 1 310 ? -19.261 -12.973 18.198 1.00 95.81 310 ASP A N 1
ATOM 2422 C CA . ASP A 1 310 ? -20.406 -12.087 18.416 1.00 95.81 310 ASP A CA 1
ATOM 2423 C C . ASP A 1 310 ? -21.318 -12.037 17.189 1.00 95.81 310 ASP A C 1
ATOM 2425 O O . ASP A 1 310 ? -22.544 -12.073 17.303 1.00 95.81 310 ASP A O 1
ATOM 2429 N N . LEU A 1 311 ? -20.732 -12.036 15.989 1.00 97.25 311 LEU A N 1
ATOM 2430 C CA . LEU A 1 311 ? -21.504 -12.084 14.751 1.00 97.25 311 LEU A CA 1
ATOM 2431 C C . LEU A 1 311 ? -22.317 -13.372 14.612 1.00 97.25 311 LEU A C 1
ATOM 2433 O O . LEU A 1 311 ? -23.439 -13.326 14.096 1.00 97.25 311 LEU A O 1
ATOM 2437 N N . ARG A 1 312 ? -21.807 -14.508 15.106 1.00 97.06 312 ARG A N 1
ATOM 2438 C CA . ARG A 1 312 ? -22.537 -15.782 15.082 1.00 97.06 312 ARG A CA 1
ATOM 2439 C C . ARG A 1 312 ? -23.810 -15.769 15.918 1.00 97.06 312 ARG A C 1
ATOM 2441 O O . ARG A 1 312 ? -24.642 -16.640 15.684 1.00 97.06 312 ARG A O 1
ATOM 2448 N N . ALA A 1 313 ? -24.017 -14.802 16.814 1.00 94.88 313 ALA A N 1
ATOM 2449 C CA . ALA A 1 313 ? -25.269 -14.674 17.556 1.00 94.88 313 ALA A CA 1
ATOM 2450 C C . ALA A 1 313 ? -26.445 -14.239 16.658 1.00 94.88 313 ALA A C 1
ATOM 2452 O O . ALA A 1 313 ? -27.583 -14.653 16.879 1.00 94.88 313 ALA A O 1
ATOM 2453 N N . SER A 1 314 ? -26.186 -13.469 15.594 1.00 95.94 314 SER A N 1
ATOM 2454 C CA . SER A 1 314 ? -27.227 -12.902 14.724 1.00 95.94 314 SER A CA 1
ATOM 2455 C C . SER A 1 314 ? -27.261 -13.545 13.332 1.00 95.94 314 SER A C 1
ATOM 2457 O O . SER A 1 314 ? -26.244 -13.994 12.804 1.00 95.94 314 SER A O 1
ATOM 2459 N N . ALA A 1 315 ? -28.439 -13.572 12.695 1.00 97.00 315 ALA A N 1
ATOM 2460 C CA . ALA A 1 315 ? -28.565 -14.049 11.314 1.00 97.00 315 ALA A CA 1
ATOM 2461 C C . ALA A 1 315 ? -27.789 -13.156 10.328 1.00 97.00 315 ALA A C 1
ATOM 2463 O O . ALA A 1 315 ? -27.092 -13.670 9.456 1.00 97.00 315 ALA A O 1
ATOM 2464 N N . ALA A 1 316 ? -27.850 -11.833 10.523 1.00 96.62 316 ALA A N 1
ATOM 2465 C CA . ALA A 1 316 ? -27.110 -10.863 9.720 1.00 96.62 316 ALA A CA 1
ATOM 2466 C C . ALA A 1 316 ? -25.587 -11.054 9.833 1.00 96.62 316 ALA A C 1
ATOM 2468 O O . ALA A 1 316 ? -24.895 -11.052 8.819 1.00 96.62 316 ALA A O 1
ATOM 2469 N N . GLY A 1 317 ? -25.066 -11.293 11.041 1.00 97.31 317 GLY A N 1
ATOM 2470 C CA . GLY A 1 317 ? -23.638 -11.531 11.255 1.00 97.31 317 GLY A CA 1
ATOM 2471 C C . GLY A 1 317 ? -23.144 -12.831 10.614 1.00 97.31 317 GLY A C 1
ATOM 2472 O O . GLY A 1 317 ? -22.109 -12.830 9.951 1.00 97.31 317 GLY A O 1
ATOM 2473 N N . ARG A 1 318 ? -23.907 -13.930 10.720 1.00 97.88 318 ARG A N 1
ATOM 2474 C CA . ARG A 1 318 ? -23.590 -15.197 10.023 1.00 97.88 318 ARG A CA 1
ATOM 2475 C C . ARG A 1 318 ? -23.580 -15.037 8.499 1.00 97.88 318 ARG A C 1
ATOM 2477 O O . ARG A 1 318 ? -22.694 -15.574 7.831 1.00 97.88 318 ARG A O 1
ATOM 2484 N N . ALA A 1 319 ? -24.535 -14.280 7.956 1.00 97.75 319 ALA A N 1
ATOM 2485 C CA . ALA A 1 319 ? -24.583 -13.969 6.531 1.00 97.75 319 ALA A CA 1
ATOM 2486 C C . ALA A 1 319 ? -23.369 -13.134 6.093 1.00 97.75 319 ALA A C 1
ATOM 2488 O O . ALA A 1 319 ? -22.736 -13.470 5.095 1.00 97.75 319 ALA A O 1
ATOM 2489 N N . TRP A 1 320 ? -22.992 -12.109 6.864 1.00 97.88 320 TRP A N 1
ATOM 2490 C CA . TRP A 1 320 ? -21.822 -11.275 6.571 1.00 97.88 320 TRP A CA 1
ATOM 2491 C C . TRP A 1 320 ? -20.506 -12.066 6.616 1.00 97.88 320 TRP A C 1
ATOM 2493 O O . TRP A 1 320 ? -19.694 -11.933 5.702 1.00 97.88 320 TRP A O 1
ATOM 2503 N N . LEU A 1 321 ? -20.310 -12.940 7.614 1.00 97.69 321 LEU A N 1
ATOM 2504 C CA . LEU A 1 321 ? -19.123 -13.808 7.702 1.00 97.69 321 LEU A CA 1
ATOM 2505 C C . LEU A 1 321 ? -18.986 -14.705 6.463 1.00 97.69 321 LEU A C 1
ATOM 2507 O O . LEU A 1 321 ? -17.905 -14.817 5.882 1.00 97.69 321 LEU A O 1
ATOM 2511 N N . THR A 1 322 ? -20.096 -15.306 6.030 1.00 97.19 322 THR A N 1
ATOM 2512 C CA . THR A 1 322 ? -20.126 -16.174 4.844 1.00 97.19 322 THR A CA 1
ATOM 2513 C C . THR A 1 322 ? -19.866 -15.367 3.572 1.00 97.19 322 THR A C 1
ATOM 2515 O O . THR A 1 322 ? -19.010 -15.733 2.772 1.00 97.19 322 THR A O 1
ATOM 2518 N N . ALA A 1 323 ? -20.549 -14.233 3.395 1.00 96.12 323 ALA A N 1
ATOM 2519 C CA . ALA A 1 323 ? -20.410 -13.388 2.208 1.00 96.12 323 ALA A CA 1
ATOM 2520 C C . ALA A 1 323 ? -19.009 -12.766 2.071 1.00 96.12 323 ALA A C 1
ATOM 2522 O O . ALA A 1 323 ? -18.537 -12.549 0.957 1.00 96.12 323 ALA A O 1
ATOM 2523 N N . THR A 1 324 ? -18.348 -12.478 3.193 1.00 96.81 324 THR A N 1
ATOM 2524 C CA . THR A 1 324 ? -17.003 -11.889 3.220 1.00 96.81 324 THR A CA 1
ATOM 2525 C C . THR A 1 324 ? -15.926 -12.932 2.925 1.00 96.81 324 THR A C 1
ATOM 2527 O O . THR A 1 324 ? -15.007 -12.650 2.161 1.00 96.81 324 THR A O 1
ATOM 2530 N N . SER A 1 325 ? -16.067 -14.148 3.464 1.00 95.19 325 SER A N 1
ATOM 2531 C CA . SER A 1 325 ? -15.096 -15.235 3.257 1.00 95.19 325 SER A CA 1
ATOM 2532 C C . SER A 1 325 ? -15.178 -15.911 1.889 1.00 95.19 325 SER A C 1
ATOM 2534 O O . SER A 1 325 ? -14.187 -16.437 1.394 1.00 95.19 325 SER A O 1
ATOM 2536 N N . THR A 1 326 ? -16.344 -15.861 1.244 1.00 95.50 326 THR A N 1
ATOM 2537 C CA . THR A 1 326 ? -16.591 -16.491 -0.065 1.00 95.50 326 THR A CA 1
ATOM 2538 C C . THR A 1 326 ? -16.633 -15.491 -1.223 1.00 95.50 326 THR A C 1
ATOM 2540 O O . THR A 1 326 ? -17.108 -15.816 -2.312 1.00 95.50 326 THR A O 1
ATOM 2543 N N . ASN A 1 327 ? -16.148 -14.262 -1.014 1.00 95.69 327 ASN A N 1
ATOM 2544 C CA . ASN A 1 327 ? -16.182 -13.227 -2.042 1.00 95.69 327 ASN A CA 1
ATOM 2545 C C . ASN A 1 327 ? -15.319 -13.605 -3.260 1.00 95.69 327 ASN A C 1
ATOM 2547 O O . ASN A 1 327 ? -14.094 -13.594 -3.195 1.00 95.69 327 ASN A O 1
ATOM 2551 N N . ALA A 1 328 ? -15.969 -13.863 -4.395 1.00 94.94 328 ALA A N 1
ATOM 2552 C CA . ALA A 1 328 ? -15.322 -14.189 -5.669 1.00 94.94 328 ALA A CA 1
ATOM 2553 C C . ALA A 1 328 ? -15.499 -13.083 -6.729 1.00 94.94 328 ALA A C 1
ATOM 2555 O O . ALA A 1 328 ? -15.344 -13.322 -7.928 1.00 94.94 328 ALA A O 1
ATOM 2556 N N . ASN A 1 329 ? -15.850 -11.863 -6.307 1.00 96.69 329 ASN A N 1
ATOM 2557 C CA . ASN A 1 329 ? -16.055 -10.738 -7.216 1.00 96.69 329 ASN A CA 1
ATOM 2558 C C . ASN A 1 329 ? -14.807 -10.454 -8.067 1.00 96.69 329 ASN A C 1
ATOM 2560 O O . ASN A 1 329 ? -13.676 -10.451 -7.570 1.00 96.69 329 ASN A O 1
ATOM 2564 N N . SER A 1 330 ? -15.005 -10.098 -9.339 1.00 97.69 330 SER A N 1
ATOM 2565 C CA . SER A 1 330 ? -13.935 -9.503 -10.148 1.00 97.69 330 SER A CA 1
ATOM 2566 C C . SER A 1 330 ? -13.511 -8.148 -9.568 1.00 97.69 330 SER A C 1
ATOM 2568 O O . SER A 1 330 ? -14.284 -7.507 -8.854 1.00 97.69 330 SER A O 1
ATOM 2570 N N . VAL A 1 331 ? -12.301 -7.676 -9.895 1.00 98.00 331 VAL A N 1
ATOM 2571 C CA . VAL A 1 331 ? -11.819 -6.356 -9.436 1.00 98.00 331 VAL A CA 1
ATOM 2572 C C . VAL A 1 331 ? -12.810 -5.253 -9.826 1.00 98.00 331 VAL A C 1
ATOM 2574 O O . VAL A 1 331 ? -13.183 -4.438 -8.992 1.00 98.00 331 VAL A O 1
ATOM 2577 N N . ALA A 1 332 ? -13.326 -5.272 -11.059 1.00 98.00 332 ALA A N 1
ATOM 2578 C CA . ALA A 1 332 ? -14.305 -4.289 -11.523 1.00 98.00 332 ALA A CA 1
ATOM 2579 C C . ALA A 1 332 ? -15.646 -4.360 -10.765 1.00 98.00 332 ALA A C 1
ATOM 2581 O O . ALA A 1 332 ? -16.241 -3.323 -10.467 1.00 98.00 332 ALA A O 1
ATOM 2582 N N . ALA A 1 333 ? -16.129 -5.566 -10.440 1.00 98.06 333 ALA A N 1
ATOM 2583 C CA . ALA A 1 333 ? -17.350 -5.735 -9.654 1.00 98.06 333 ALA A CA 1
ATOM 2584 C C . ALA A 1 333 ? -17.165 -5.236 -8.212 1.00 98.06 333 ALA A C 1
ATOM 2586 O O . ALA A 1 333 ? -18.040 -4.549 -7.689 1.00 98.06 333 ALA A O 1
ATOM 2587 N N . GLU A 1 334 ? -16.009 -5.505 -7.603 1.00 98.00 334 GLU A N 1
ATOM 2588 C CA . GLU A 1 334 ? -15.680 -5.042 -6.252 1.00 98.00 334 GLU A CA 1
ATOM 2589 C C . GLU A 1 334 ? -15.520 -3.511 -6.199 1.00 98.00 334 GLU A C 1
ATOM 2591 O O . GLU A 1 334 ? -16.069 -2.870 -5.307 1.00 98.00 334 GLU A O 1
ATOM 2596 N N . VAL A 1 335 ? -14.894 -2.890 -7.211 1.00 98.31 335 VAL A N 1
ATOM 2597 C CA . VAL A 1 335 ? -14.840 -1.420 -7.346 1.00 98.31 335 VAL A CA 1
ATOM 2598 C C . VAL A 1 335 ? -16.246 -0.823 -7.405 1.00 98.31 335 VAL A C 1
ATOM 2600 O O . VAL A 1 335 ? -16.524 0.168 -6.727 1.00 98.31 335 VAL A O 1
ATOM 2603 N N . ARG A 1 336 ? -17.158 -1.419 -8.186 1.00 98.06 336 ARG A N 1
ATOM 2604 C CA . ARG A 1 336 ? -18.560 -0.970 -8.256 1.00 98.06 336 ARG A CA 1
ATOM 2605 C C . ARG A 1 336 ? -19.290 -1.169 -6.933 1.00 98.06 336 ARG A C 1
ATOM 2607 O O . ARG A 1 336 ? -20.082 -0.312 -6.559 1.00 98.06 336 ARG A O 1
ATOM 2614 N N . TYR A 1 337 ? -19.020 -2.261 -6.223 1.00 97.75 337 TYR A N 1
ATOM 2615 C CA . TYR A 1 337 ? -19.569 -2.503 -4.891 1.00 97.75 337 TYR A CA 1
ATOM 2616 C C . TYR A 1 337 ? -19.134 -1.406 -3.904 1.00 97.75 337 TYR A C 1
ATOM 2618 O O . TYR A 1 337 ? -19.968 -0.840 -3.206 1.00 97.75 337 TYR A O 1
ATOM 2626 N N . TRP A 1 338 ? -17.861 -1.009 -3.910 1.00 97.94 338 TRP A N 1
ATOM 2627 C CA . TRP A 1 338 ? -17.356 0.040 -3.015 1.00 97.94 338 TRP A CA 1
ATOM 2628 C C . TRP A 1 338 ? -17.922 1.421 -3.362 1.00 97.94 338 TRP A C 1
ATOM 2630 O O . TRP A 1 338 ? -18.382 2.153 -2.489 1.00 97.94 338 TRP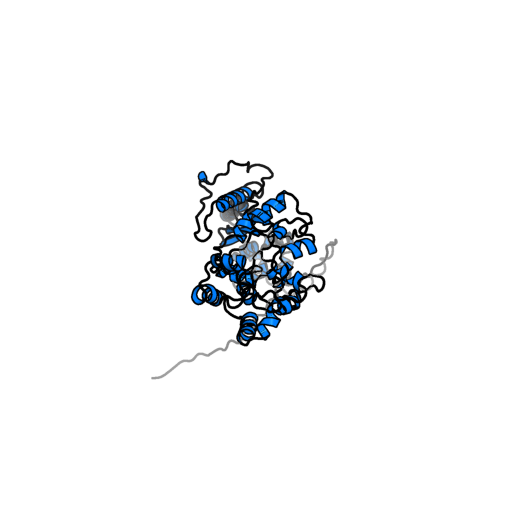 A O 1
ATOM 2640 N N . THR A 1 339 ? -17.908 1.770 -4.646 1.00 97.38 339 THR A N 1
ATOM 2641 C CA . THR A 1 339 ? -18.261 3.116 -5.122 1.00 97.38 339 THR A CA 1
ATOM 2642 C C . THR A 1 339 ? -19.764 3.322 -5.271 1.00 97.38 339 THR A C 1
ATOM 2644 O O . THR A 1 339 ? -20.315 4.260 -4.708 1.00 97.38 339 THR A O 1
ATOM 2647 N N . VAL A 1 340 ? -20.446 2.455 -6.020 1.00 97.06 340 VAL A N 1
ATOM 2648 C CA . VAL A 1 340 ? -21.853 2.649 -6.402 1.00 97.06 340 VAL A CA 1
ATOM 2649 C C . VAL A 1 340 ? -22.800 2.221 -5.288 1.00 97.06 340 VAL A C 1
ATOM 2651 O O . VAL A 1 340 ? -23.800 2.891 -5.059 1.00 97.06 340 VAL A O 1
ATOM 2654 N N . VAL A 1 341 ? -22.505 1.112 -4.602 1.00 96.50 341 VAL A N 1
ATOM 2655 C CA . VAL A 1 341 ? -23.404 0.576 -3.564 1.00 96.50 341 VAL A CA 1
ATOM 2656 C C . VAL A 1 341 ? -23.184 1.282 -2.228 1.00 96.50 341 VAL A C 1
ATOM 2658 O O . VAL A 1 341 ? -24.155 1.635 -1.566 1.00 96.50 341 VAL A O 1
ATOM 2661 N N . HIS A 1 342 ? -21.924 1.524 -1.854 1.00 96.81 342 HIS A N 1
ATOM 2662 C CA . HIS A 1 342 ? -21.567 2.052 -0.529 1.00 96.81 342 HIS A CA 1
ATOM 2663 C C . HIS A 1 342 ? -21.042 3.493 -0.526 1.00 96.81 342 HIS A C 1
ATOM 2665 O O . HIS A 1 342 ? -20.831 4.061 0.544 1.00 96.81 342 HIS A O 1
ATOM 2671 N N . GLY A 1 343 ? -20.854 4.120 -1.692 1.00 96.62 343 GLY A N 1
ATOM 2672 C CA . GLY A 1 343 ? -20.472 5.533 -1.776 1.00 96.62 343 GLY A CA 1
ATOM 2673 C C . GLY A 1 343 ? -19.054 5.845 -1.286 1.00 96.62 343 GLY A C 1
ATOM 2674 O O . GLY A 1 343 ? -18.786 6.979 -0.882 1.00 96.62 343 GLY A O 1
ATOM 2675 N N . LEU A 1 344 ? -18.146 4.865 -1.287 1.00 97.81 344 LEU A N 1
ATOM 2676 C CA . LEU A 1 344 ? -16.752 5.056 -0.879 1.00 97.81 344 LEU A CA 1
ATOM 2677 C C . LEU A 1 344 ? -15.980 5.822 -1.962 1.00 97.81 344 LEU A C 1
ATOM 2679 O O . LEU A 1 344 ? -16.202 5.617 -3.155 1.00 97.81 344 LEU A O 1
ATOM 2683 N N . GLN A 1 345 ? -15.072 6.707 -1.545 1.00 96.62 345 GLN A N 1
ATOM 2684 C CA . GLN A 1 345 ? -14.391 7.659 -2.438 1.00 96.62 345 GLN A CA 1
ATOM 2685 C C . GLN A 1 345 ? -12.865 7.610 -2.355 1.00 96.62 345 GLN A C 1
ATOM 2687 O O . GLN A 1 345 ? -12.196 7.973 -3.318 1.00 96.62 345 GLN A O 1
ATOM 2692 N N . SER A 1 346 ? -12.307 7.186 -1.222 1.00 96.38 346 SER A N 1
ATOM 2693 C CA . SER A 1 346 ? -10.861 7.163 -0.998 1.00 96.38 346 SER A CA 1
ATOM 2694 C C . SER A 1 346 ? -10.420 5.920 -0.236 1.00 96.38 346 SER A C 1
ATOM 2696 O O . SER A 1 346 ? -11.226 5.254 0.417 1.00 96.38 346 SER A O 1
ATOM 2698 N N . PHE A 1 347 ? -9.127 5.612 -0.312 1.00 96.50 347 PHE A N 1
ATOM 2699 C CA . PHE A 1 347 ? -8.476 4.596 0.513 1.00 96.50 347 PHE A CA 1
ATOM 2700 C C . PHE A 1 347 ? -7.223 5.201 1.148 1.00 96.50 347 PHE A C 1
ATOM 2702 O O . PHE A 1 347 ? -6.114 5.069 0.644 1.00 96.50 347 PHE A O 1
ATOM 2709 N N . GLY A 1 348 ? -7.417 5.935 2.242 1.00 95.25 348 GLY A N 1
ATOM 2710 C CA . GLY A 1 348 ? -6.344 6.639 2.941 1.00 95.25 348 GLY A CA 1
ATOM 2711 C C . GLY A 1 348 ? -5.892 5.897 4.192 1.00 95.25 348 GLY A C 1
ATOM 2712 O O . GLY A 1 348 ? -6.684 5.715 5.120 1.00 95.25 348 GLY A O 1
ATOM 2713 N N . LEU A 1 349 ? -4.615 5.522 4.242 1.00 94.81 349 LEU A N 1
ATOM 2714 C CA . LEU A 1 349 ? -3.967 5.002 5.447 1.00 94.81 349 LEU A CA 1
ATOM 2715 C C . LEU A 1 349 ? -3.414 6.140 6.316 1.00 94.81 349 LEU A C 1
ATOM 2717 O O . LEU A 1 349 ? -3.164 7.251 5.854 1.00 94.81 349 LEU A O 1
ATOM 2721 N N . GLN A 1 350 ? -3.217 5.854 7.597 1.00 92.81 350 GLN A N 1
ATOM 2722 C CA . GLN A 1 350 ? -2.608 6.760 8.562 1.00 92.81 350 GLN A CA 1
ATOM 2723 C C . GLN A 1 350 ? -1.082 6.659 8.527 1.00 92.81 350 GLN A C 1
ATOM 2725 O O . GLN A 1 350 ? -0.496 5.613 8.233 1.00 92.81 350 GLN A O 1
ATOM 2730 N N . TRP A 1 351 ? -0.429 7.764 8.883 1.00 93.12 351 TRP A N 1
ATOM 2731 C CA . TRP A 1 351 ? 1.019 7.798 9.023 1.00 93.12 351 TRP A CA 1
ATOM 2732 C C . TRP A 1 351 ? 1.496 6.888 10.162 1.00 93.12 351 TRP A C 1
ATOM 2734 O O . TRP A 1 351 ? 0.858 6.789 11.210 1.00 93.12 351 TRP A O 1
ATOM 2744 N N . GLN A 1 352 ? 2.653 6.255 9.968 1.00 93.50 352 GLN A N 1
ATOM 2745 C CA . GLN A 1 352 ? 3.301 5.418 10.972 1.00 93.50 352 GLN A CA 1
ATOM 2746 C C . GLN A 1 352 ? 4.823 5.354 10.773 1.00 93.50 352 GLN A C 1
ATOM 2748 O O . GLN A 1 352 ? 5.317 5.649 9.684 1.00 93.50 352 GLN A O 1
ATOM 2753 N N . ASN A 1 353 ? 5.553 4.913 11.806 1.00 93.62 353 ASN A N 1
ATOM 2754 C CA . ASN A 1 353 ? 7.001 4.647 11.745 1.00 93.62 353 ASN A CA 1
ATOM 2755 C C . ASN A 1 353 ? 7.441 3.275 12.297 1.00 93.62 353 ASN A C 1
ATOM 2757 O O . ASN A 1 353 ? 8.630 3.053 12.514 1.00 93.62 353 ASN A O 1
ATOM 2761 N N . TYR A 1 354 ? 6.507 2.352 12.525 1.00 93.69 354 TYR A N 1
ATOM 2762 C CA . TYR A 1 354 ? 6.798 0.966 12.904 1.00 93.69 354 TYR A CA 1
ATOM 2763 C C . TYR A 1 354 ? 7.169 0.062 11.734 1.00 93.69 354 TYR A C 1
ATOM 2765 O O . TYR A 1 354 ? 7.626 -1.057 11.959 1.00 93.69 354 TYR A O 1
ATOM 2773 N N . LYS A 1 355 ? 7.006 0.522 10.495 1.00 92.56 355 LYS A N 1
ATOM 2774 C CA . LYS A 1 355 ? 7.494 -0.152 9.296 1.00 92.56 355 LYS A CA 1
ATOM 2775 C C . LYS A 1 355 ? 7.909 0.845 8.221 1.00 92.56 355 LYS A C 1
ATOM 2777 O O . LYS A 1 355 ? 7.299 1.900 8.052 1.00 92.56 355 LYS A O 1
ATOM 2782 N N . SER A 1 356 ? 8.916 0.467 7.455 1.00 91.25 356 SER A N 1
ATOM 2783 C CA . SER A 1 356 ? 9.283 1.098 6.194 1.00 91.25 356 SER A CA 1
ATOM 2784 C C . SER A 1 356 ? 8.681 0.269 5.068 1.00 91.25 356 SER A C 1
ATOM 2786 O O . SER A 1 356 ? 8.862 -0.949 5.046 1.00 91.25 356 SER A O 1
ATOM 2788 N N . ALA A 1 357 ? 7.942 0.897 4.154 1.00 89.81 357 ALA A N 1
ATOM 2789 C CA . ALA A 1 357 ? 7.487 0.212 2.950 1.00 89.81 357 ALA A CA 1
ATOM 2790 C C . ALA A 1 357 ? 8.657 0.052 1.963 1.00 89.81 357 ALA A C 1
ATOM 2792 O O . ALA A 1 357 ? 9.529 0.920 1.854 1.00 89.81 357 ALA A O 1
ATOM 2793 N N . GLY A 1 358 ? 8.696 -1.095 1.289 1.00 90.38 358 GLY A N 1
ATOM 2794 C CA . GLY A 1 358 ? 9.622 -1.322 0.187 1.00 90.38 358 GLY A CA 1
ATOM 2795 C C . GLY A 1 358 ? 9.082 -0.688 -1.088 1.00 90.38 358 GLY A C 1
ATOM 2796 O O . GLY A 1 358 ? 7.870 -0.624 -1.280 1.00 90.38 358 GLY A O 1
ATOM 2797 N N . MET A 1 359 ? 9.976 -0.224 -1.950 1.00 90.44 359 MET A N 1
ATOM 2798 C CA . MET A 1 359 ? 9.632 0.357 -3.241 1.00 90.44 359 MET A CA 1
ATOM 2799 C C . MET A 1 359 ? 10.719 -0.007 -4.239 1.00 90.44 359 MET A C 1
ATOM 2801 O O . MET A 1 359 ? 11.903 0.046 -3.923 1.00 90.44 359 MET A O 1
ATOM 2805 N N . THR A 1 360 ? 10.321 -0.395 -5.441 1.00 92.88 360 THR A N 1
ATOM 2806 C CA . THR A 1 360 ? 11.227 -0.526 -6.582 1.00 92.88 360 THR A CA 1
ATOM 2807 C C . THR A 1 360 ? 10.622 0.310 -7.689 1.00 92.88 360 THR A C 1
ATOM 2809 O O . THR A 1 360 ? 9.521 0.015 -8.142 1.00 92.88 360 THR A O 1
ATOM 2812 N N . ASP A 1 361 ? 11.311 1.379 -8.057 1.00 92.00 361 ASP A N 1
ATOM 2813 C CA . ASP A 1 361 ? 10.869 2.327 -9.069 1.00 92.00 361 ASP A CA 1
ATOM 2814 C C . ASP A 1 361 ? 11.822 2.259 -10.257 1.00 92.00 361 ASP A C 1
ATOM 2816 O O . ASP A 1 361 ? 13.045 2.295 -10.086 1.00 92.00 361 ASP A O 1
ATOM 2820 N N . ALA A 1 362 ? 11.273 2.121 -11.456 1.00 94.19 362 ALA A N 1
ATOM 2821 C CA . ALA A 1 362 ? 12.034 1.934 -12.678 1.00 94.19 362 ALA A CA 1
ATOM 2822 C C . ALA A 1 362 ? 11.276 2.514 -13.873 1.00 94.19 362 ALA A C 1
ATOM 2824 O O . ALA A 1 362 ? 10.058 2.378 -13.980 1.00 94.19 362 ALA A O 1
ATOM 2825 N N . ILE A 1 363 ? 12.016 3.101 -14.811 1.00 93.06 363 ILE A N 1
ATOM 2826 C CA . ILE A 1 363 ? 11.481 3.442 -16.132 1.00 93.06 363 ILE A CA 1
ATOM 2827 C C . ILE A 1 363 ? 11.730 2.294 -17.097 1.00 93.06 363 ILE A C 1
ATOM 2829 O O . ILE A 1 363 ? 12.651 1.504 -16.919 1.00 93.06 363 ILE A O 1
ATOM 2833 N N . THR A 1 364 ? 10.933 2.228 -18.154 1.00 94.69 364 THR A N 1
ATOM 2834 C CA . THR A 1 364 ? 11.162 1.293 -19.254 1.00 94.69 364 THR A CA 1
ATOM 2835 C C . THR A 1 364 ? 11.725 2.049 -20.448 1.00 94.69 364 THR A C 1
ATOM 2837 O O . THR A 1 364 ? 11.114 3.006 -20.918 1.00 94.69 364 THR A O 1
ATOM 2840 N N . ILE A 1 365 ? 12.883 1.618 -20.940 1.00 93.69 365 ILE A N 1
ATOM 2841 C CA . ILE A 1 365 ? 13.495 2.119 -22.170 1.00 93.69 365 ILE A CA 1
ATOM 2842 C C . ILE A 1 365 ? 13.145 1.144 -23.288 1.00 93.69 365 ILE A C 1
ATOM 2844 O O . ILE A 1 365 ? 13.487 -0.035 -23.215 1.00 93.69 365 ILE A O 1
ATOM 2848 N N . VAL A 1 366 ? 12.460 1.637 -24.318 1.00 94.94 366 VAL A N 1
ATOM 2849 C CA . VAL A 1 366 ? 12.132 0.862 -25.520 1.00 94.94 366 VAL A CA 1
ATOM 2850 C C . VAL A 1 366 ? 13.108 1.253 -26.621 1.00 94.94 366 VAL A C 1
ATOM 2852 O O . VAL A 1 366 ? 13.197 2.426 -26.981 1.00 94.94 366 VAL A O 1
ATOM 2855 N N . ASN A 1 367 ? 13.862 0.282 -27.129 1.00 91.25 367 ASN A N 1
ATOM 2856 C CA . ASN A 1 367 ? 14.848 0.519 -28.179 1.00 91.25 367 ASN A CA 1
ATOM 2857 C C . ASN A 1 367 ? 14.207 0.582 -29.580 1.00 91.25 367 ASN A C 1
ATOM 2859 O O . ASN A 1 367 ? 13.015 0.328 -29.758 1.00 91.25 367 ASN A O 1
ATOM 2863 N N . ALA A 1 368 ? 15.016 0.878 -30.603 1.00 88.31 368 ALA A N 1
ATOM 2864 C CA . ALA A 1 368 ? 14.559 0.973 -31.995 1.00 88.31 368 ALA A CA 1
ATOM 2865 C C . ALA A 1 368 ? 13.996 -0.345 -32.572 1.00 88.31 368 ALA A C 1
ATOM 2867 O O . ALA A 1 368 ? 13.286 -0.318 -33.574 1.00 88.31 368 ALA A O 1
ATOM 2868 N N . LEU A 1 369 ? 14.294 -1.489 -31.947 1.00 89.62 369 LEU A N 1
ATOM 2869 C CA . LEU A 1 369 ? 13.763 -2.805 -32.318 1.00 89.62 369 LEU A CA 1
ATOM 2870 C C . LEU A 1 369 ? 12.436 -3.126 -31.604 1.00 89.62 369 LEU A C 1
ATOM 2872 O O . LEU A 1 369 ? 11.878 -4.200 -31.813 1.00 89.62 369 LEU A O 1
ATOM 2876 N N . GLY A 1 370 ? 11.937 -2.228 -30.748 1.00 91.38 370 GLY A N 1
ATOM 2877 C CA . GLY A 1 370 ? 10.730 -2.436 -29.947 1.00 91.38 370 GLY A CA 1
ATOM 2878 C C . GLY A 1 370 ? 10.946 -3.288 -28.693 1.00 91.38 370 GLY A C 1
ATOM 2879 O O . GLY A 1 370 ? 9.974 -3.673 -28.046 1.00 91.38 370 GLY A O 1
ATOM 2880 N N . VAL A 1 371 ? 12.197 -3.587 -28.329 1.00 93.06 371 VAL A N 1
ATOM 2881 C CA . VAL A 1 371 ? 12.524 -4.345 -27.115 1.00 93.06 371 VAL A CA 1
ATOM 2882 C C . VAL A 1 371 ? 12.604 -3.393 -25.926 1.00 93.06 371 VAL A C 1
ATOM 2884 O O . VAL A 1 371 ? 13.226 -2.333 -26.003 1.00 93.06 371 VAL A O 1
ATOM 2887 N N . ALA A 1 372 ? 11.963 -3.784 -24.828 1.00 95.62 372 ALA A N 1
ATOM 2888 C CA . ALA A 1 372 ? 11.827 -2.996 -23.615 1.00 95.62 372 ALA A CA 1
ATOM 2889 C C . ALA A 1 372 ? 12.777 -3.492 -22.515 1.00 95.62 372 ALA A C 1
ATOM 2891 O O . ALA A 1 372 ? 12.778 -4.678 -22.188 1.00 95.62 372 ALA A O 1
ATOM 2892 N N . TYR A 1 373 ? 13.528 -2.574 -21.905 1.00 94.31 373 TYR A N 1
ATOM 2893 C CA . TYR A 1 373 ? 14.446 -2.856 -20.801 1.00 94.31 373 TYR A CA 1
ATOM 2894 C C . TYR A 1 373 ? 14.195 -1.917 -19.613 1.00 94.31 373 TYR A C 1
ATOM 2896 O O . TYR A 1 373 ? 14.021 -0.711 -19.818 1.00 94.31 373 TYR A O 1
ATOM 2904 N N . PRO A 1 374 ? 14.188 -2.424 -18.368 1.00 95.25 374 PRO A N 1
ATOM 2905 C CA . PRO A 1 374 ? 13.996 -1.591 -17.190 1.00 95.25 374 PRO A CA 1
ATOM 2906 C C . PRO A 1 374 ? 15.289 -0.864 -16.796 1.00 95.25 374 PRO A C 1
ATOM 2908 O O . PRO A 1 374 ? 16.350 -1.475 -16.684 1.00 95.25 374 PRO A O 1
ATOM 2911 N N . LEU A 1 375 ? 15.178 0.427 -16.490 1.00 94.25 375 LEU A N 1
ATOM 2912 C CA . LEU A 1 375 ? 16.216 1.223 -15.845 1.00 94.25 375 LEU A CA 1
ATOM 2913 C C . LEU A 1 375 ? 15.749 1.613 -14.440 1.00 94.25 375 LEU A C 1
ATOM 2915 O O . LEU A 1 375 ? 14.794 2.374 -14.280 1.00 94.25 375 LEU A O 1
ATOM 2919 N N . LEU A 1 376 ? 16.444 1.104 -13.424 1.00 94.06 376 LEU A N 1
ATOM 2920 C CA . LEU A 1 376 ? 16.131 1.371 -12.022 1.00 94.06 376 LEU A CA 1
ATOM 2921 C C . LEU A 1 376 ? 16.355 2.853 -11.675 1.00 94.06 376 LEU A C 1
ATOM 2923 O O . LEU A 1 376 ? 17.447 3.388 -11.871 1.00 94.06 376 LEU A O 1
ATOM 2927 N N . LEU A 1 377 ? 15.325 3.490 -11.120 1.00 93.94 377 LEU A N 1
ATOM 2928 C CA . LEU A 1 377 ? 15.354 4.864 -10.619 1.00 93.94 377 LEU A CA 1
ATOM 2929 C C . LEU A 1 377 ? 15.662 4.925 -9.127 1.00 93.94 377 LEU A C 1
ATOM 2931 O O . LEU A 1 377 ? 16.464 5.748 -8.679 1.00 93.94 377 LEU A O 1
ATOM 2935 N N . SER A 1 378 ? 14.984 4.087 -8.347 1.00 91.69 378 SER A N 1
ATOM 2936 C CA . SER A 1 378 ? 15.158 4.025 -6.903 1.00 91.69 378 SER A CA 1
ATOM 2937 C C . SER A 1 378 ? 14.729 2.671 -6.354 1.00 91.69 378 SER A C 1
ATOM 2939 O O . SER A 1 378 ? 13.890 1.973 -6.925 1.00 91.69 378 SER A O 1
ATOM 2941 N N . GLN A 1 379 ? 15.333 2.284 -5.235 1.00 92.44 379 GLN A N 1
ATOM 2942 C CA . GLN A 1 379 ? 14.988 1.055 -4.541 1.00 92.44 379 GLN A CA 1
ATOM 2943 C C . GLN A 1 379 ? 15.086 1.256 -3.031 1.00 92.44 379 GLN A C 1
ATOM 2945 O O . GLN A 1 379 ? 16.075 1.786 -2.521 1.00 92.44 379 GLN A O 1
ATOM 2950 N N . SER A 1 380 ? 14.066 0.799 -2.313 1.00 91.25 380 SER A N 1
ATOM 2951 C CA . SER A 1 380 ? 14.055 0.683 -0.862 1.00 91.25 380 SER A CA 1
ATOM 2952 C C . SER A 1 380 ? 13.554 -0.693 -0.448 1.00 91.25 380 SER A C 1
ATOM 2954 O O . SER A 1 380 ? 12.612 -1.242 -1.022 1.00 91.25 380 SER A O 1
ATOM 2956 N N . VAL A 1 381 ? 14.179 -1.251 0.585 1.00 91.88 381 VAL A N 1
ATOM 2957 C CA . VAL A 1 381 ? 13.756 -2.520 1.178 1.00 91.88 381 VAL A CA 1
ATOM 2958 C C . VAL A 1 381 ? 12.776 -2.232 2.308 1.00 91.88 381 VAL A C 1
ATOM 2960 O O . VAL A 1 381 ? 13.012 -1.353 3.140 1.00 91.88 381 VAL A O 1
ATOM 2963 N N . GLY A 1 382 ? 11.666 -2.968 2.330 1.00 91.50 382 GLY A N 1
ATOM 2964 C CA . GLY A 1 382 ? 10.695 -2.880 3.411 1.00 91.50 382 GLY A CA 1
ATOM 2965 C C . GLY A 1 382 ? 11.201 -3.572 4.675 1.00 91.50 382 GLY A C 1
ATOM 2966 O O . GLY A 1 382 ? 11.824 -4.628 4.600 1.00 91.50 382 GLY A O 1
ATOM 2967 N N . ALA A 1 383 ? 10.933 -2.990 5.840 1.00 92.81 383 ALA A N 1
ATOM 2968 C CA . ALA A 1 383 ? 11.365 -3.543 7.122 1.00 92.81 383 ALA A CA 1
ATOM 2969 C C . ALA A 1 383 ? 1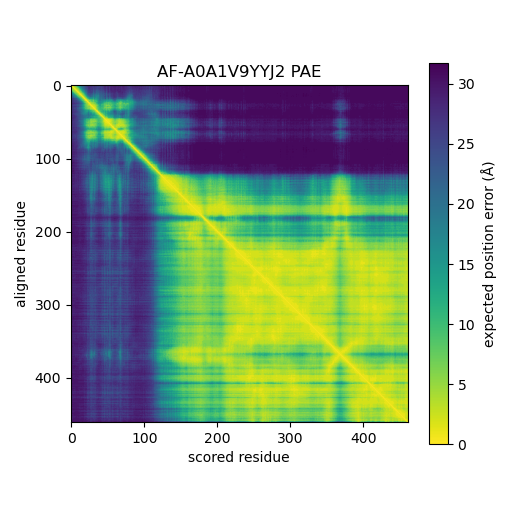0.429 -3.127 8.258 1.00 92.81 383 ALA A C 1
ATOM 2971 O O . ALA A 1 383 ? 9.830 -2.054 8.219 1.00 92.81 383 ALA A O 1
ATOM 2972 N N . PHE A 1 384 ? 10.335 -3.957 9.296 1.00 93.06 384 PHE A N 1
ATOM 2973 C CA . PHE A 1 384 ? 9.660 -3.608 10.544 1.00 93.06 384 PHE A CA 1
ATOM 2974 C C . PHE A 1 384 ? 10.645 -3.000 11.549 1.00 93.06 384 PHE A C 1
ATOM 2976 O O . PHE A 1 384 ? 11.760 -3.482 11.729 1.00 93.06 384 PHE A O 1
ATOM 2983 N N . HIS A 1 385 ? 10.193 -1.971 12.259 1.00 93.25 385 HIS A N 1
ATOM 2984 C CA . HIS A 1 385 ? 10.942 -1.197 13.249 1.00 93.25 385 HIS A CA 1
ATOM 2985 C C . HIS A 1 385 ? 10.198 -1.136 14.595 1.00 93.25 385 HIS A C 1
ATOM 2987 O O . HIS A 1 385 ? 10.212 -0.120 15.287 1.00 93.25 385 HIS A O 1
ATOM 2993 N N . ILE A 1 386 ? 9.554 -2.239 14.994 1.00 89.50 386 ILE A N 1
ATOM 2994 C CA . ILE A 1 386 ? 8.659 -2.328 16.169 1.00 89.50 386 ILE A CA 1
ATOM 2995 C C . ILE A 1 386 ? 9.325 -1.861 17.481 1.00 89.50 386 ILE A C 1
ATOM 2997 O O . ILE A 1 386 ? 8.650 -1.332 18.358 1.00 89.50 386 ILE A O 1
ATOM 3001 N N . LYS A 1 387 ? 10.652 -2.004 17.614 1.00 89.12 387 LYS A N 1
ATOM 3002 C CA . LYS A 1 387 ? 11.411 -1.576 18.808 1.00 89.12 387 LYS A CA 1
ATOM 3003 C C . LYS A 1 387 ? 11.853 -0.105 18.794 1.00 89.12 387 LYS A C 1
ATOM 3005 O O . LYS A 1 387 ? 12.242 0.411 19.832 1.00 89.12 387 LYS A O 1
ATOM 3010 N N . GLN A 1 388 ? 11.855 0.547 17.631 1.00 91.19 388 GLN A N 1
ATOM 3011 C CA . GLN A 1 388 ? 12.371 1.917 17.437 1.00 91.19 388 GLN A CA 1
ATOM 3012 C C . GLN A 1 388 ? 11.259 2.934 17.154 1.00 91.19 388 GLN A C 1
ATOM 3014 O O . GLN A 1 388 ? 11.496 4.140 17.119 1.00 91.19 388 GLN A O 1
ATOM 3019 N N . GLN A 1 389 ? 10.051 2.441 16.908 1.00 92.69 389 GLN A N 1
ATOM 3020 C CA . GLN A 1 389 ? 8.900 3.248 16.556 1.00 92.69 389 GLN A CA 1
ATOM 3021 C C . GLN A 1 389 ? 8.414 4.109 17.725 1.00 92.69 389 GL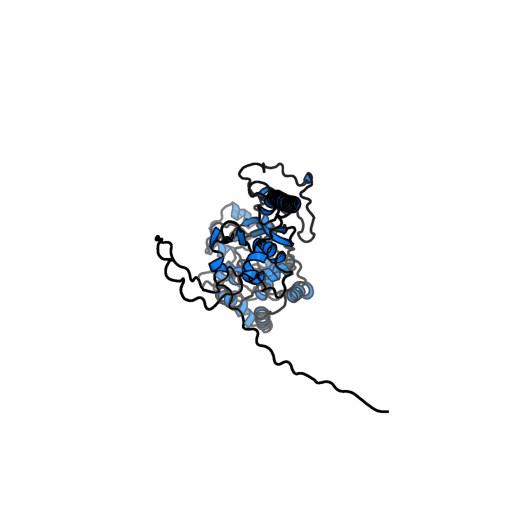N A C 1
ATOM 3023 O O . GLN A 1 389 ? 8.578 3.778 18.899 1.00 92.69 389 GLN A O 1
ATOM 3028 N N . THR A 1 390 ? 7.769 5.216 17.376 1.00 92.25 390 THR A N 1
ATOM 3029 C CA . THR A 1 390 ? 7.105 6.115 18.330 1.00 92.25 390 THR A CA 1
ATOM 3030 C C . THR A 1 390 ? 5.606 6.247 18.066 1.00 92.25 390 THR A C 1
ATOM 3032 O O . THR A 1 390 ? 4.872 6.694 18.946 1.00 92.25 390 THR A O 1
ATOM 3035 N N . SER A 1 391 ? 5.142 5.840 16.881 1.00 93.56 391 SER A N 1
ATOM 3036 C CA . SER A 1 391 ? 3.745 5.950 16.443 1.00 93.56 391 SER A CA 1
ATOM 3037 C C . SER A 1 391 ? 2.760 5.112 17.266 1.00 93.56 391 SER A C 1
ATOM 3039 O O . SER A 1 391 ? 1.616 5.533 17.420 1.00 93.56 391 SER A O 1
ATOM 304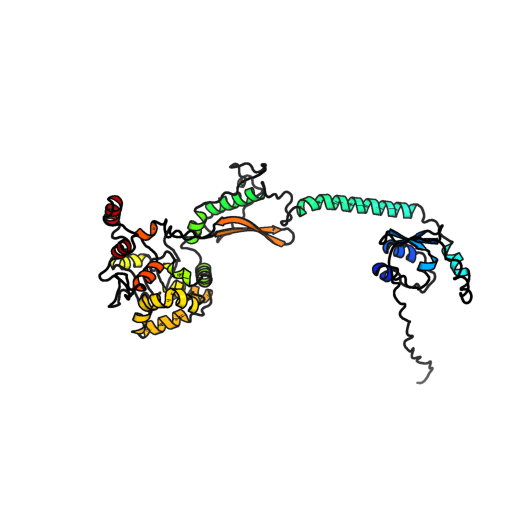1 N N . TYR A 1 392 ? 3.189 4.003 17.877 1.00 93.38 392 TYR A N 1
ATOM 3042 C CA . TYR A 1 392 ? 2.330 3.148 18.709 1.00 93.38 392 TYR A CA 1
ATOM 3043 C C . TYR A 1 392 ? 1.768 3.857 19.930 1.00 93.38 392 TYR A C 1
ATOM 3045 O O . TYR A 1 392 ? 0.706 3.469 20.403 1.00 93.38 392 TYR A O 1
ATOM 3053 N N . LYS A 1 393 ? 2.439 4.911 20.411 1.00 91.56 393 LYS A N 1
ATOM 3054 C CA . LYS A 1 393 ? 1.914 5.739 21.500 1.00 91.56 393 LYS A CA 1
ATOM 3055 C C . LYS A 1 393 ? 0.574 6.358 21.106 1.00 91.56 393 LYS A C 1
ATOM 3057 O O . LYS A 1 393 ? -0.329 6.406 21.923 1.00 91.56 393 LYS A O 1
ATOM 3062 N N . LEU A 1 394 ? 0.427 6.787 19.850 1.00 90.94 394 LEU A N 1
ATOM 3063 C CA . LEU A 1 394 ? -0.843 7.302 19.337 1.00 90.94 394 LEU A CA 1
ATOM 3064 C C . LEU A 1 394 ? -1.771 6.170 18.895 1.00 90.94 394 LEU A C 1
ATOM 3066 O O . LEU A 1 394 ? -2.940 6.180 19.256 1.00 90.94 394 LEU A O 1
ATOM 3070 N N . TYR A 1 395 ? -1.269 5.206 18.119 1.00 90.38 395 TYR A N 1
ATOM 3071 C CA . TYR A 1 395 ? -2.010 4.000 17.750 1.00 90.38 395 TYR A CA 1
ATOM 3072 C C . TYR A 1 395 ? -1.077 2.886 17.267 1.00 90.38 395 TYR A C 1
ATOM 3074 O O . TYR A 1 395 ? -0.253 3.084 16.374 1.00 90.38 395 TYR A O 1
ATOM 3082 N N . TRP A 1 396 ? -1.250 1.687 17.824 1.00 90.69 396 TRP A N 1
ATOM 3083 C CA . TRP A 1 396 ? -0.356 0.545 17.623 1.00 90.69 396 TRP A CA 1
ATOM 3084 C C . TRP A 1 396 ? -0.808 -0.506 16.599 1.00 90.69 396 TRP A C 1
ATOM 3086 O O . TRP A 1 396 ? -0.271 -1.613 16.596 1.00 90.69 396 TRP A O 1
ATOM 3096 N N . SER A 1 397 ? -1.739 -0.160 15.701 1.00 93.00 397 SER A N 1
ATOM 3097 C CA . SER A 1 397 ? -2.336 -1.030 14.663 1.00 93.00 397 SER A CA 1
ATOM 3098 C C . SER A 1 397 ? -3.329 -2.093 15.157 1.00 93.00 397 SER A C 1
ATOM 3100 O O . SER A 1 397 ? -3.388 -2.422 16.342 1.00 93.00 397 SER A O 1
ATOM 3102 N N . PHE A 1 398 ? -4.102 -2.642 14.215 1.00 96.00 398 PHE A N 1
ATOM 3103 C CA . PHE A 1 398 ? -5.092 -3.688 14.473 1.00 96.00 398 PHE A CA 1
ATOM 3104 C C . PHE A 1 398 ? -4.431 -5.019 14.848 1.00 96.00 398 PHE A C 1
ATOM 3106 O O . PHE A 1 398 ? -4.988 -5.772 15.639 1.00 96.00 398 PHE A O 1
ATOM 3113 N N . ALA A 1 399 ? -3.214 -5.283 14.359 1.00 95.62 399 ALA A N 1
ATOM 3114 C CA . ALA A 1 399 ? -2.417 -6.442 14.762 1.00 95.62 399 ALA A CA 1
ATOM 3115 C C . ALA A 1 399 ? -2.215 -6.496 16.284 1.00 95.62 399 ALA A C 1
ATOM 3117 O O . ALA A 1 399 ? -2.360 -7.554 16.895 1.00 95.62 399 ALA A O 1
ATOM 3118 N N . SER A 1 400 ? -1.937 -5.348 16.906 1.00 94.44 400 SER A N 1
ATOM 3119 C CA . SER A 1 400 ? -1.769 -5.258 18.358 1.00 94.44 400 SER A CA 1
ATOM 3120 C C . SER A 1 400 ? -3.101 -5.383 19.102 1.00 94.44 400 SER A C 1
ATOM 3122 O O . SER A 1 400 ? -3.136 -5.993 20.165 1.00 94.44 400 SER A O 1
ATOM 3124 N N . ASP A 1 401 ? -4.206 -4.888 18.532 1.00 95.44 401 ASP A N 1
ATOM 3125 C CA . ASP A 1 401 ? -5.547 -5.101 19.097 1.00 95.44 401 ASP A CA 1
ATOM 3126 C C . ASP A 1 401 ? -5.926 -6.599 19.086 1.00 95.44 401 ASP A C 1
ATOM 3128 O O . ASP A 1 401 ? -6.412 -7.117 20.090 1.00 95.44 401 ASP A O 1
ATOM 3132 N N . LEU A 1 402 ? -5.639 -7.316 17.989 1.00 96.88 402 LEU A N 1
ATOM 3133 C CA . LEU A 1 402 ? -5.841 -8.768 17.869 1.00 96.88 402 LEU A CA 1
ATOM 3134 C C . LEU A 1 402 ? -4.937 -9.571 18.813 1.00 96.88 402 LEU A C 1
ATOM 3136 O O . LEU A 1 402 ? -5.377 -10.568 19.391 1.00 96.88 402 LEU A O 1
ATOM 3140 N N . TRP A 1 403 ? -3.680 -9.154 18.975 1.00 95.12 403 TRP A N 1
ATOM 3141 C CA . TRP A 1 403 ? -2.778 -9.743 19.964 1.00 95.12 403 TRP A CA 1
ATOM 3142 C C . TRP A 1 403 ? -3.314 -9.546 21.382 1.00 95.12 403 TRP A C 1
ATOM 3144 O O . TRP A 1 403 ? -3.355 -10.509 22.146 1.00 95.12 403 TRP A O 1
ATOM 3154 N N . ALA A 1 404 ? -3.759 -8.330 21.717 1.00 95.69 404 ALA A N 1
ATOM 3155 C CA . ALA A 1 404 ? -4.215 -8.004 23.059 1.00 95.69 404 ALA A CA 1
ATOM 3156 C C . ALA A 1 404 ? -5.393 -8.895 23.460 1.00 95.69 404 ALA A C 1
ATOM 3158 O O . ALA A 1 404 ? -5.307 -9.609 24.454 1.00 95.69 404 ALA A O 1
ATOM 3159 N N . ILE A 1 405 ? -6.443 -8.960 22.642 1.00 96.69 405 ILE A N 1
ATOM 3160 C CA . ILE A 1 405 ? -7.608 -9.803 22.946 1.00 96.69 405 ILE A CA 1
ATOM 3161 C C . ILE A 1 405 ? -7.315 -11.307 22.855 1.00 96.69 405 ILE A C 1
ATOM 3163 O O . ILE A 1 405 ? -7.990 -12.099 23.506 1.00 96.69 405 ILE A O 1
ATOM 3167 N N . GLY A 1 406 ? -6.338 -11.723 22.044 1.00 94.12 406 GLY A N 1
ATOM 3168 C CA . GLY A 1 406 ? -5.970 -13.134 21.897 1.00 94.12 406 GLY A CA 1
ATOM 3169 C C . GLY A 1 406 ? -5.116 -13.653 23.054 1.00 94.12 406 GLY A C 1
ATOM 3170 O O . GLY A 1 406 ? -5.099 -14.851 23.330 1.00 94.12 406 GLY A O 1
ATOM 3171 N N . ALA A 1 407 ? -4.407 -12.764 23.749 1.00 92.00 407 ALA A N 1
ATOM 3172 C CA . ALA A 1 407 ? -3.539 -13.117 24.858 1.00 92.00 407 ALA A CA 1
ATOM 3173 C C . ALA A 1 407 ? -4.288 -13.059 26.197 1.00 92.00 407 ALA A C 1
ATOM 3175 O O . ALA A 1 407 ? -4.682 -11.997 26.668 1.00 92.00 407 ALA A O 1
ATOM 3176 N N . ASN A 1 408 ? -4.367 -14.199 26.888 1.00 89.88 408 ASN A N 1
ATOM 3177 C CA . ASN A 1 408 ? -5.025 -14.319 28.201 1.00 89.88 408 ASN A CA 1
ATOM 3178 C C . ASN A 1 408 ? -4.412 -13.447 29.309 1.00 89.88 408 ASN A C 1
ATOM 3180 O O . ASN A 1 408 ? -5.005 -13.306 30.371 1.00 89.88 408 ASN A O 1
ATOM 3184 N N . ARG A 1 409 ? -3.193 -12.938 29.103 1.00 90.88 409 ARG A N 1
ATOM 3185 C CA . ARG A 1 409 ? -2.485 -12.122 30.096 1.00 90.88 409 ARG A CA 1
ATOM 3186 C C . ARG A 1 409 ? -2.868 -10.652 30.049 1.00 90.88 409 ARG A C 1
ATOM 3188 O O . ARG A 1 409 ? -2.536 -9.969 31.005 1.00 90.88 409 ARG A O 1
ATOM 3195 N N . THR A 1 410 ? -3.497 -10.186 28.968 1.00 94.62 410 THR A N 1
ATOM 3196 C CA . THR A 1 410 ? -3.858 -8.773 28.873 1.00 94.62 410 THR A CA 1
ATOM 3197 C C . THR A 1 410 ? -5.154 -8.483 29.610 1.00 94.62 410 THR A C 1
ATOM 3199 O O . THR A 1 410 ? -6.034 -9.343 29.716 1.00 94.62 410 THR A O 1
ATOM 3202 N N . SER A 1 411 ? -5.320 -7.237 30.041 1.00 94.69 411 SER A N 1
ATOM 3203 C CA . SER A 1 411 ? -6.570 -6.743 30.633 1.00 94.69 411 SER A CA 1
ATOM 3204 C C . SER A 1 411 ? -7.807 -6.855 29.718 1.00 94.69 411 SER A C 1
ATOM 3206 O O . SER A 1 411 ? -8.936 -6.781 30.206 1.00 94.69 411 SER A O 1
ATOM 3208 N N . VAL A 1 412 ? -7.624 -7.092 28.412 1.00 96.25 412 VAL A N 1
ATOM 3209 C CA . VAL A 1 412 ? -8.704 -7.283 27.423 1.00 96.25 412 VAL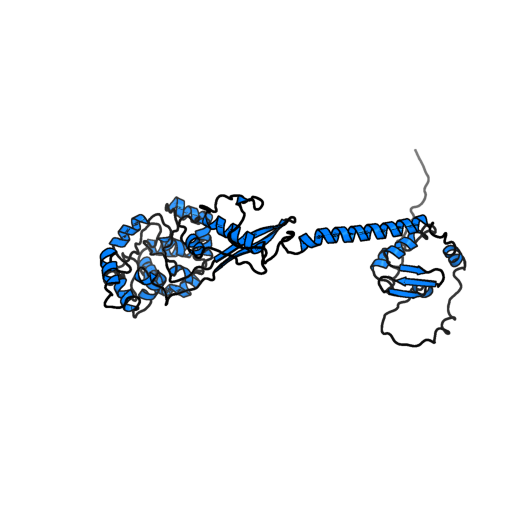 A CA 1
ATOM 3210 C C . VAL A 1 412 ? -8.725 -8.689 26.806 1.00 96.25 412 VAL A C 1
ATOM 3212 O O . VAL A 1 412 ? -9.406 -8.912 25.803 1.00 96.25 412 VAL A O 1
ATOM 3215 N N . GLY A 1 413 ? -8.011 -9.655 27.390 1.00 96.25 413 GLY A N 1
ATOM 3216 C CA . GLY A 1 413 ? -7.996 -11.039 26.918 1.00 96.25 413 GLY A CA 1
ATOM 3217 C C . GLY A 1 413 ? -9.407 -11.638 26.819 1.00 96.25 413 GLY A C 1
ATOM 3218 O O . GLY A 1 413 ? -10.220 -11.521 27.735 1.00 96.25 413 GLY A O 1
ATOM 3219 N N . GLY A 1 414 ? -9.726 -12.267 25.686 1.00 96.00 414 GLY A N 1
ATOM 3220 C CA . GLY A 1 414 ? -11.027 -12.888 25.416 1.00 96.00 414 GLY A CA 1
ATOM 3221 C C . GLY A 1 414 ? -12.169 -11.918 25.070 1.00 96.00 414 GLY A C 1
ATOM 3222 O O . GLY A 1 414 ? -13.299 -12.373 24.839 1.00 96.00 414 GLY A O 1
ATOM 3223 N N . LYS A 1 415 ? -11.907 -10.605 25.029 1.00 96.50 415 LYS A N 1
ATOM 3224 C CA . LYS A 1 415 ? -12.916 -9.563 24.797 1.00 96.50 415 LYS A CA 1
ATOM 3225 C C . LYS A 1 415 ? -13.153 -9.274 23.315 1.00 96.50 415 LYS A C 1
ATOM 3227 O O . LYS A 1 415 ? -12.312 -9.523 22.457 1.00 96.50 415 LYS A O 1
ATOM 3232 N N . SER A 1 416 ? -14.328 -8.724 23.031 1.00 97.12 416 SER A N 1
ATOM 3233 C CA . SER A 1 416 ? -14.751 -8.318 21.695 1.00 97.12 416 SER A CA 1
ATOM 3234 C C . SER A 1 416 ? -14.200 -6.948 21.304 1.00 97.12 416 SER A C 1
ATOM 3236 O O . SER A 1 416 ? -14.046 -6.059 22.146 1.00 97.12 416 SER A O 1
ATOM 3238 N N . LEU A 1 417 ? -13.974 -6.748 20.006 1.00 97.19 417 LEU A N 1
ATOM 3239 C CA . LEU A 1 417 ? -13.649 -5.450 19.410 1.00 97.19 417 LEU A CA 1
ATOM 3240 C C . LEU A 1 417 ? -14.889 -4.734 18.853 1.00 97.19 417 LEU A C 1
ATOM 3242 O O . LEU A 1 417 ? -14.779 -3.609 18.362 1.00 97.19 417 LEU A O 1
ATOM 3246 N N . LEU A 1 418 ? -16.070 -5.354 18.931 1.00 97.56 418 LEU A N 1
ATOM 3247 C CA . LEU A 1 418 ? -17.332 -4.756 18.504 1.00 97.56 418 LEU A CA 1
ATOM 3248 C C . LEU A 1 418 ? -17.978 -3.998 19.666 1.00 97.56 418 LEU A C 1
ATOM 3250 O O . LEU A 1 418 ? -18.281 -4.577 20.707 1.00 97.56 418 LEU A O 1
ATOM 3254 N N . ARG A 1 419 ? -18.253 -2.704 19.473 1.00 95.38 419 ARG A N 1
ATOM 3255 C CA . ARG A 1 419 ? -18.770 -1.809 20.529 1.00 95.38 419 ARG A CA 1
ATOM 3256 C C . ARG A 1 419 ? -20.096 -2.258 21.137 1.00 95.38 419 ARG A C 1
ATOM 3258 O O . ARG A 1 419 ? -20.351 -1.983 22.300 1.00 95.38 419 ARG A O 1
ATOM 3265 N N . ALA A 1 420 ? -20.957 -2.879 20.332 1.00 94.38 420 ALA A N 1
ATOM 3266 C CA . ALA A 1 420 ? -22.281 -3.325 20.764 1.00 94.38 420 ALA A CA 1
ATOM 3267 C C . ALA A 1 420 ? -22.246 -4.647 21.553 1.00 94.38 420 ALA A C 1
ATOM 3269 O O . ALA A 1 420 ? -23.279 -5.084 22.053 1.00 94.38 420 ALA A O 1
ATOM 3270 N N . SER A 1 421 ? -21.084 -5.300 21.639 1.00 95.75 421 SER A N 1
ATOM 3271 C CA . SER A 1 421 ? -20.921 -6.527 22.409 1.00 95.75 421 SER A CA 1
ATOM 3272 C C . SER A 1 421 ? -21.018 -6.256 23.905 1.00 95.75 421 SER A C 1
ATOM 3274 O O . SER A 1 421 ? -20.457 -5.279 24.402 1.00 95.75 421 SER A O 1
ATOM 3276 N N . ALA A 1 422 ? -21.654 -7.168 24.642 1.00 93.94 422 ALA A N 1
ATOM 3277 C CA . ALA A 1 422 ? -21.616 -7.153 26.104 1.00 93.94 422 ALA A CA 1
ATOM 3278 C C . ALA A 1 422 ? -20.184 -7.340 26.645 1.00 93.94 422 ALA A C 1
ATOM 3280 O O . ALA A 1 422 ? -19.859 -6.862 27.727 1.00 93.94 422 ALA A O 1
ATOM 3281 N N . GLU A 1 423 ? -19.313 -7.981 25.860 1.00 94.75 423 GLU A N 1
ATOM 3282 C CA . GLU A 1 423 ? -17.916 -8.256 26.197 1.00 94.75 423 GLU A CA 1
ATOM 3283 C C . GLU A 1 423 ? -16.952 -7.287 25.496 1.00 94.75 423 GLU A C 1
ATOM 3285 O O . GLU A 1 423 ? -15.826 -7.660 25.169 1.00 94.75 423 GLU A O 1
ATOM 3290 N N . PHE A 1 424 ? -17.377 -6.051 25.212 1.00 96.88 424 PHE A N 1
ATOM 3291 C CA . PHE A 1 424 ? -16.530 -5.064 24.542 1.00 96.88 424 PHE A CA 1
ATOM 3292 C C . PHE A 1 424 ? -15.276 -4.728 25.369 1.00 96.88 424 PHE A C 1
ATOM 3294 O O . PHE A 1 424 ? -15.365 -4.258 26.504 1.00 96.88 424 PHE A O 1
ATOM 3301 N N . GLY A 1 425 ? -14.093 -4.933 24.783 1.00 95.31 425 GLY A N 1
ATOM 3302 C CA . GLY A 1 425 ? -12.811 -4.827 25.489 1.00 95.31 425 GLY A CA 1
ATOM 3303 C C . GLY A 1 425 ? -12.504 -3.433 26.026 1.00 95.31 425 GLY A C 1
ATOM 3304 O O . GLY A 1 425 ? -11.879 -3.309 27.073 1.00 95.31 425 GLY A O 1
ATOM 3305 N N . PHE A 1 426 ? -13.005 -2.385 25.368 1.00 94.81 426 PHE A N 1
ATOM 3306 C CA . PHE A 1 426 ? -12.748 -0.995 25.759 1.00 94.81 426 PHE A CA 1
ATOM 3307 C C . PHE A 1 426 ? -13.907 -0.347 26.528 1.00 94.81 426 PHE A C 1
ATOM 3309 O O . PHE A 1 426 ? -14.034 0.876 26.545 1.00 94.81 426 PHE A O 1
ATOM 3316 N N . ALA A 1 427 ? -14.788 -1.153 27.134 1.00 92.81 427 ALA A N 1
ATOM 3317 C CA . ALA A 1 427 ? -15.852 -0.641 27.998 1.00 92.81 427 ALA A CA 1
ATOM 3318 C C . ALA A 1 427 ? -15.296 -0.101 29.327 1.00 92.81 427 ALA A C 1
ATOM 3320 O O . ALA A 1 427 ? -15.669 0.990 29.748 1.00 92.81 427 ALA A O 1
ATOM 3321 N N . ASN A 1 428 ? -14.378 -0.853 29.948 1.00 92.00 428 ASN A N 1
ATOM 3322 C CA . ASN A 1 428 ? -13.801 -0.538 31.263 1.00 92.00 428 ASN A CA 1
ATOM 3323 C C . ASN A 1 428 ? -12.284 -0.295 31.226 1.00 92.00 428 ASN A C 1
ATOM 3325 O O . ASN A 1 428 ? -11.723 0.166 32.214 1.00 92.00 428 ASN A O 1
ATOM 3329 N N . VAL A 1 429 ? -11.625 -0.634 30.116 1.00 93.50 429 VAL A N 1
ATOM 3330 C CA . VAL A 1 429 ? -10.174 -0.514 29.929 1.00 93.50 429 VAL A CA 1
ATOM 3331 C C . VAL A 1 429 ? -9.917 0.464 28.791 1.00 93.50 429 VAL A C 1
ATOM 3333 O O . VAL A 1 429 ? -10.552 0.386 27.738 1.00 93.50 429 VAL A O 1
ATOM 3336 N N . THR A 1 430 ? -8.991 1.397 28.976 1.00 92.19 430 THR A N 1
ATOM 3337 C CA . THR A 1 430 ? -8.599 2.331 27.921 1.00 92.19 430 THR A CA 1
ATOM 3338 C C . THR A 1 430 ? -7.469 1.753 27.071 1.00 92.19 430 THR A C 1
ATOM 3340 O O . THR A 1 430 ? -6.725 0.866 27.485 1.00 92.19 430 THR A O 1
ATOM 3343 N N . ARG A 1 431 ? -7.285 2.278 25.856 1.00 91.56 431 ARG A N 1
ATOM 3344 C CA . ARG A 1 431 ? -6.110 1.910 25.049 1.00 91.56 431 ARG A CA 1
ATOM 3345 C C . ARG A 1 431 ? -4.802 2.341 25.710 1.00 91.56 431 ARG A C 1
ATOM 3347 O O . ARG A 1 431 ? -3.812 1.632 25.572 1.00 91.56 431 ARG A O 1
ATOM 3354 N N . ALA A 1 432 ? -4.806 3.455 26.441 1.00 92.44 432 ALA A N 1
ATOM 3355 C CA . ALA A 1 432 ? -3.650 3.911 27.202 1.00 92.44 432 ALA A CA 1
ATOM 3356 C C . ALA A 1 432 ? -3.223 2.875 28.255 1.00 92.44 432 ALA A C 1
ATOM 3358 O O . ALA A 1 432 ? -2.031 2.590 28.355 1.00 92.44 432 ALA A O 1
ATOM 3359 N N . ASP A 1 433 ? -4.173 2.241 28.952 1.00 92.94 433 ASP A N 1
ATOM 3360 C CA . ASP A 1 433 ? -3.883 1.175 29.925 1.00 92.94 433 ASP A CA 1
ATOM 3361 C C . ASP A 1 433 ? -3.121 0.015 29.274 1.00 92.94 433 ASP A C 1
ATOM 3363 O O . ASP A 1 433 ? -2.095 -0.424 29.791 1.00 92.94 433 ASP A O 1
ATOM 3367 N N . LEU A 1 434 ? -3.545 -0.413 28.079 1.00 94.00 434 LEU A N 1
ATOM 3368 C CA . LEU A 1 434 ? -2.848 -1.452 27.314 1.00 94.00 434 LEU A CA 1
ATOM 3369 C C . LEU A 1 434 ? -1.444 -1.028 26.865 1.00 94.00 434 LEU A C 1
ATOM 3371 O O . LEU A 1 434 ? -0.530 -1.854 26.799 1.00 94.00 434 LEU A O 1
ATOM 3375 N N . LEU A 1 435 ? -1.250 0.256 26.554 1.00 93.81 435 LEU A N 1
ATOM 3376 C CA . LEU A 1 435 ? 0.065 0.785 26.201 1.00 93.81 435 LEU A CA 1
ATOM 3377 C C . LEU A 1 435 ? 1.014 0.801 27.404 1.00 93.81 435 LEU A C 1
ATOM 3379 O O . LEU A 1 435 ? 2.206 0.550 27.213 1.00 93.81 435 LEU A O 1
ATOM 3383 N N . PHE A 1 436 ? 0.513 1.063 28.615 1.00 93.88 436 PHE A N 1
ATOM 3384 C CA . PHE A 1 436 ? 1.288 0.916 29.851 1.00 93.88 436 PHE A CA 1
ATOM 3385 C C . PHE A 1 436 ? 1.575 -0.555 30.163 1.00 93.88 436 PHE A C 1
ATOM 3387 O O . PHE A 1 436 ? 2.715 -0.904 30.466 1.00 93.88 436 PHE A O 1
ATOM 3394 N N . GLU A 1 437 ? 0.575 -1.426 30.017 1.00 93.38 437 GLU A N 1
ATOM 3395 C CA . GLU A 1 437 ? 0.689 -2.867 30.256 1.00 93.38 437 GLU A CA 1
ATOM 3396 C C . GLU A 1 437 ? 1.758 -3.515 29.358 1.00 93.38 437 GLU A C 1
ATOM 3398 O O . GLU A 1 437 ? 2.582 -4.300 29.824 1.00 93.38 437 GLU A O 1
ATOM 3403 N N . ASN A 1 438 ? 1.812 -3.124 28.081 1.00 91.62 438 ASN A N 1
ATOM 3404 C CA . ASN A 1 438 ? 2.823 -3.588 27.129 1.00 91.62 438 ASN A CA 1
ATOM 3405 C C . ASN A 1 438 ? 4.081 -2.696 27.088 1.00 91.62 438 ASN A C 1
ATOM 3407 O O . ASN A 1 438 ? 4.868 -2.764 26.143 1.00 91.62 438 ASN A O 1
ATOM 3411 N N . THR A 1 439 ? 4.286 -1.817 28.073 1.00 91.88 439 THR A N 1
ATOM 3412 C CA . THR A 1 439 ? 5.489 -0.969 28.222 1.00 91.88 439 THR A CA 1
ATOM 3413 C C . THR A 1 439 ? 5.792 -0.016 27.052 1.00 91.88 439 THR A C 1
ATOM 3415 O O . THR A 1 439 ? 6.883 0.544 26.952 1.00 91.88 439 THR A O 1
ATOM 3418 N N . THR A 1 440 ? 4.826 0.211 26.156 1.00 92.12 440 THR A N 1
ATOM 3419 C CA . THR A 1 440 ? 4.940 1.201 25.068 1.00 92.12 440 THR A CA 1
ATOM 3420 C C . THR A 1 440 ? 4.858 2.628 25.616 1.00 92.12 440 THR A C 1
ATOM 3422 O O . THR A 1 440 ? 5.528 3.542 25.119 1.00 92.12 440 THR A O 1
ATOM 3425 N N . LEU A 1 441 ? 4.057 2.808 26.666 1.00 92.44 441 LEU A N 1
ATOM 3426 C CA . LEU A 1 441 ? 4.097 3.954 27.562 1.00 92.44 441 LEU A CA 1
ATOM 3427 C C . LEU A 1 441 ? 4.668 3.510 28.909 1.00 92.44 441 LEU A C 1
ATOM 3429 O O . LEU A 1 441 ? 4.467 2.379 29.343 1.00 92.44 441 LEU A O 1
ATOM 3433 N N . VAL A 1 442 ? 5.393 4.409 29.566 1.00 92.75 442 VAL A N 1
ATOM 3434 C CA . VAL A 1 442 ? 5.973 4.175 30.891 1.00 92.75 442 VAL A CA 1
ATOM 3435 C C . VAL A 1 442 ? 5.334 5.169 31.845 1.00 92.75 442 VAL A C 1
ATOM 3437 O O . VAL A 1 442 ? 5.273 6.358 31.531 1.00 92.75 442 VAL A O 1
ATOM 3440 N N . ALA A 1 443 ? 4.830 4.669 32.971 1.00 90.12 443 ALA A N 1
ATOM 3441 C CA . ALA A 1 443 ? 4.288 5.489 34.043 1.00 90.12 443 ALA A CA 1
ATOM 3442 C C . ALA A 1 443 ? 5.387 5.823 35.078 1.00 90.12 443 ALA A C 1
ATOM 3444 O O . ALA A 1 443 ? 6.222 4.960 35.361 1.00 90.12 443 ALA A O 1
ATOM 3445 N N . PRO A 1 444 ? 5.379 7.029 35.678 1.00 93.00 444 PRO A N 1
ATOM 3446 C CA . PRO A 1 444 ? 4.519 8.162 35.332 1.00 93.00 444 PRO A CA 1
ATOM 3447 C C . PRO A 1 444 ? 4.881 8.754 33.960 1.00 93.00 444 PRO A C 1
ATOM 3449 O O . PRO A 1 444 ? 6.021 8.641 33.502 1.00 93.00 444 PRO A O 1
ATOM 3452 N N . LEU A 1 445 ? 3.903 9.383 33.300 1.00 93.62 445 LEU A N 1
ATOM 3453 C CA . LEU A 1 445 ? 4.159 10.106 32.056 1.00 93.62 445 LEU A CA 1
ATOM 3454 C C . LEU A 1 445 ? 5.139 11.256 32.318 1.00 93.62 445 LEU A C 1
ATOM 3456 O O . LEU A 1 445 ? 5.149 11.866 33.381 1.00 93.62 445 LEU A O 1
ATOM 3460 N N . ASN A 1 446 ? 5.982 11.565 31.334 1.00 93.88 446 ASN A N 1
ATOM 3461 C CA . ASN A 1 446 ? 6.804 12.767 31.416 1.00 93.88 446 ASN A CA 1
ATOM 3462 C C . ASN A 1 446 ? 5.954 14.014 31.117 1.00 93.88 446 ASN A C 1
ATOM 3464 O O . ASN A 1 446 ? 4.928 13.931 30.443 1.00 93.88 446 ASN A O 1
ATOM 3468 N N . ALA A 1 447 ? 6.437 15.189 31.528 1.00 95.38 447 ALA A N 1
ATOM 3469 C CA . ALA A 1 447 ? 5.719 16.455 31.341 1.00 95.38 447 ALA A CA 1
ATOM 3470 C C . ALA A 1 447 ? 5.324 16.742 29.875 1.00 95.38 447 ALA A C 1
ATOM 3472 O O . ALA A 1 447 ? 4.349 17.444 29.609 1.00 95.38 447 ALA A O 1
ATOM 3473 N N . GLY A 1 448 ? 6.076 16.208 28.904 1.00 94.19 448 GLY A N 1
ATOM 3474 C CA . GLY A 1 448 ? 5.744 16.321 27.483 1.00 94.19 448 GLY A CA 1
ATOM 3475 C C . GLY A 1 448 ? 4.520 15.488 27.093 1.00 94.19 448 GLY A C 1
ATOM 3476 O O . GLY A 1 448 ? 3.625 15.997 26.420 1.00 94.19 448 GLY A O 1
ATOM 3477 N N . PHE A 1 449 ? 4.460 14.228 27.528 1.00 94.00 449 PHE A N 1
ATOM 3478 C CA . PHE A 1 449 ? 3.326 13.342 27.274 1.00 94.00 449 PHE A CA 1
ATOM 3479 C C . PHE A 1 449 ? 2.091 13.726 28.080 1.00 94.00 449 PHE A C 1
ATOM 3481 O O . PHE A 1 449 ? 1.004 13.636 27.529 1.00 94.00 449 PHE A O 1
ATOM 3488 N N . GLU A 1 450 ? 2.239 14.239 29.301 1.00 94.75 450 GLU A N 1
ATOM 3489 C CA . GLU A 1 450 ? 1.114 14.798 30.065 1.00 94.75 450 GLU A CA 1
ATOM 3490 C C . GLU A 1 450 ? 0.455 15.969 29.325 1.00 94.75 450 GLU A C 1
ATOM 3492 O O . GLU A 1 450 ? -0.766 16.024 29.194 1.00 94.75 450 GLU A O 1
ATOM 3497 N N . ARG A 1 451 ? 1.255 16.893 28.769 1.00 95.12 451 ARG A N 1
ATOM 3498 C CA . ARG A 1 451 ? 0.718 17.991 27.949 1.00 95.12 451 ARG A CA 1
ATOM 3499 C C . ARG A 1 451 ? 0.070 17.494 26.662 1.00 95.12 451 ARG A C 1
ATOM 3501 O O . ARG A 1 451 ? -0.939 18.054 26.244 1.00 95.12 451 ARG A O 1
ATOM 3508 N N . LEU A 1 452 ? 0.662 16.492 26.010 1.00 93.00 452 LEU A N 1
ATOM 3509 C CA . LEU A 1 452 ? 0.113 15.924 24.780 1.00 93.00 452 LEU A CA 1
ATOM 3510 C C . LEU A 1 452 ? -1.249 15.266 25.032 1.00 93.00 452 LEU A C 1
ATOM 3512 O O . LEU A 1 452 ? -2.183 15.526 24.280 1.00 93.00 452 LEU A O 1
ATOM 3516 N N . ASP A 1 453 ? -1.353 14.480 26.102 1.00 92.06 453 ASP A N 1
ATOM 3517 C CA . ASP A 1 453 ? -2.583 13.824 26.551 1.00 92.06 453 ASP A CA 1
ATOM 3518 C C . ASP A 1 453 ? -3.670 14.855 26.896 1.00 92.06 453 ASP A C 1
ATOM 3520 O O . ASP A 1 453 ? -4.789 14.782 26.394 1.00 92.06 453 ASP A O 1
ATOM 3524 N N . ALA A 1 454 ? -3.309 15.914 27.627 1.00 92.75 454 ALA A N 1
ATOM 3525 C CA . ALA A 1 454 ? -4.230 17.002 27.950 1.00 92.75 454 ALA A CA 1
ATOM 3526 C C . ALA A 1 454 ? -4.735 17.775 26.713 1.00 92.75 454 ALA A C 1
ATOM 3528 O O . ALA A 1 454 ? -5.852 18.291 26.729 1.00 92.75 454 ALA A O 1
ATOM 3529 N N . MET A 1 455 ? -3.928 17.883 25.648 1.00 92.88 455 MET A N 1
ATOM 3530 C CA . MET A 1 455 ? -4.292 18.623 24.430 1.00 92.88 455 MET A CA 1
ATOM 3531 C C . MET A 1 455 ? -5.052 17.782 23.400 1.00 92.88 455 MET A C 1
ATOM 3533 O O . MET A 1 455 ? -5.985 18.285 22.776 1.00 92.88 455 MET A O 1
ATOM 3537 N N . LEU A 1 456 ? -4.629 16.539 23.164 1.00 87.94 456 LEU A N 1
ATOM 3538 C CA . LEU A 1 456 ? -5.185 15.679 22.110 1.00 87.94 456 LEU A CA 1
ATOM 3539 C C . LEU A 1 456 ? -6.200 14.660 22.639 1.00 87.94 456 LEU A C 1
ATOM 3541 O O . LEU A 1 456 ? -6.955 14.085 21.851 1.00 87.94 456 LEU A O 1
ATOM 3545 N N . GLY A 1 457 ? -6.236 14.462 23.954 1.00 86.56 457 GLY A N 1
ATOM 3546 C CA . GLY A 1 457 ? -6.964 13.389 24.608 1.00 86.56 457 GLY A CA 1
ATOM 3547 C C . GLY A 1 457 ? -6.100 12.142 24.826 1.00 86.56 457 GLY A C 1
ATOM 3548 O O . GLY A 1 457 ? -4.912 12.133 24.486 1.00 86.56 457 GLY A O 1
ATOM 3549 N N . PRO A 1 458 ? -6.713 11.080 25.375 1.00 87.31 458 PRO A N 1
ATOM 3550 C CA . PRO A 1 458 ? -5.987 9.902 25.814 1.00 87.31 458 PRO A CA 1
ATOM 3551 C C . PRO A 1 458 ? -5.225 9.214 24.680 1.00 87.31 458 PRO A C 1
ATOM 3553 O O . PRO A 1 458 ? -5.717 9.085 23.555 1.00 87.31 458 PRO A O 1
ATOM 3556 N N . PHE A 1 459 ? -4.033 8.706 24.987 1.00 90.06 459 PHE A N 1
ATOM 3557 C CA . PHE A 1 459 ? -3.273 7.875 24.053 1.00 90.06 459 PHE A CA 1
ATOM 3558 C C . PHE A 1 459 ? -4.099 6.669 23.561 1.00 90.06 459 PHE A C 1
ATOM 3560 O O . PHE A 1 459 ? -4.728 5.953 24.344 1.00 90.06 459 PHE A O 1
ATOM 3567 N N . GLY A 1 460 ? -4.105 6.432 22.246 1.00 81.62 460 GLY A N 1
ATOM 3568 C CA . GLY A 1 460 ? -4.871 5.344 21.630 1.00 81.62 460 GLY A CA 1
ATOM 3569 C C . GLY A 1 460 ? -6.374 5.594 21.435 1.00 81.62 460 GLY A C 1
ATOM 3570 O O . GLY A 1 460 ? -7.065 4.658 21.030 1.00 81.62 460 GLY A O 1
ATOM 3571 N N . ALA A 1 461 ? -6.900 6.791 21.730 1.00 73.19 461 ALA A N 1
ATOM 3572 C CA . ALA A 1 461 ? -8.345 7.041 21.847 1.00 73.19 461 ALA A CA 1
ATOM 3573 C C . ALA A 1 461 ? -9.127 7.376 20.573 1.00 73.19 461 ALA A C 1
ATOM 3575 O O . ALA A 1 461 ? -8.689 8.194 19.725 1.00 73.19 461 ALA A O 1
#

Secondary structure (DSSP, 8-state):
-------------------PPP-TTS-HHHHHH-PPPSSGGGTTHHHHHHHHTTEEEETTTTEEEETTTTEEEEHHHHHS----------------SS--S---S---THHHHTTS--PPPPHHHHHHHHHHHHHHHHHHHHHHHHHHHHTTSTT--TT--TTTHHHHHHHHHHHHHHH-S-SSS-----TTSGGG---SS-SSSS-------TTHHHHHHT-TT--HHHHHHHHHHS-GGGGGGSS---SBSSTT--SB--SSHHHHHHGGGGTTBGGGBHHHHHTT-S-HHHHHHHHHHHHIIIIIHHHTTSHHHHHHHHHHHT----HHHHHHIIIIIT---B-PPPP-SSEEPPEEEEEEEE-TTS-EEEEEEEEE--EE-TTT-SGGGT--HHHHHHHHHH-TTSTTTT-BS-TTSTTBTTTT--HHHHHHHTTSS-SSPPHHHHHHHHHH-STT-